Protein AF-A0A1D6MER8-F1 (afdb_monomer)

Secondary structure (DSSP, 8-state):
---------------SSHHHHHHHHHHHHHT--PPP----PPP----PPPP-PPPTTSSTT-HHHHHHHT-TT------GGGTHHHHHHHHHTTHHHHHHHHHTEE-HHHHHHHHHHHHH-S-HHHHHHHHHHHHHHS-B-TTS-BSSEES----HHHHHHHHHHTT-S--SS--------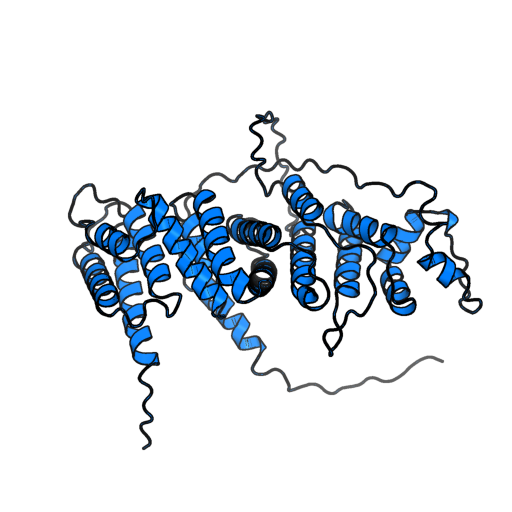------S-----HHHHHHHHHHHHHHHGGGT---S-HHHHHHHHHHHHHHTT-GGGGGGHHHHHHHHHHHHHHS-HHHHHHHHHHHHHHHHHHS-TTHHHHHHHHH----SHHHHHHHHHHHHHHHHHHTT-SS--HHHHHHHHHT--TTSTT--HHHHHHHHHHHHHHHHSSGGGTT-HHHHHHHHHHHHHHHHHS-TT--STTHHHHHHHHHHHHHHHHHHHHTT-------

pLDDT: mean 75.67, std 25.1, range [21.39, 97.56]

Mean predicted aligned error: 13.2 Å

Structure (mmCIF, N/CA/C/O backbone):
data_AF-A0A1D6MER8-F1
#
_entry.id   AF-A0A1D6MER8-F1
#
loop_
_atom_site.group_PDB
_atom_site.id
_atom_site.type_symbol
_atom_site.label_atom_id
_atom_site.label_alt_id
_atom_site.label_comp_id
_atom_site.label_asym_id
_atom_site.label_entity_id
_atom_site.label_seq_id
_atom_site.pdbx_PDB_ins_code
_atom_site.Cartn_x
_atom_site.Cartn_y
_atom_site.Cartn_z
_atom_site.occupancy
_atom_site.B_iso_or_equiv
_atom_site.auth_seq_id
_atom_site.auth_comp_id
_atom_site.auth_asym_id
_atom_site.auth_atom_id
_atom_site.pdbx_PDB_model_num
ATOM 1 N N . MET A 1 1 ? 38.374 -26.708 -30.096 1.00 36.59 1 MET A N 1
ATOM 2 C CA . MET A 1 1 ? 38.953 -27.374 -28.912 1.00 36.59 1 MET A CA 1
ATOM 3 C C . MET A 1 1 ? 37.845 -27.494 -27.885 1.00 36.59 1 MET A C 1
ATOM 5 O O . MET A 1 1 ? 37.395 -26.484 -27.368 1.00 36.59 1 MET A O 1
ATOM 9 N N . LEU A 1 2 ? 37.326 -28.712 -27.757 1.00 21.39 2 LEU A N 1
ATOM 10 C CA . LEU A 1 2 ? 36.272 -29.148 -26.842 1.00 21.39 2 LEU A CA 1
ATOM 11 C C . LEU A 1 2 ? 36.849 -29.430 -25.442 1.00 21.39 2 LEU A C 1
ATOM 13 O O . LEU A 1 2 ? 38.011 -29.812 -25.362 1.00 21.39 2 LEU A O 1
ATOM 17 N N . GLU A 1 3 ? 35.980 -29.313 -24.426 1.00 22.55 3 GLU A N 1
ATOM 18 C CA . GLU A 1 3 ? 36.013 -29.958 -23.092 1.00 22.55 3 GLU A CA 1
ATOM 19 C C . GLU A 1 3 ? 37.253 -29.696 -22.204 1.00 22.55 3 GLU A C 1
ATOM 21 O O . GLU A 1 3 ? 38.385 -30.014 -22.536 1.00 22.55 3 GLU A O 1
ATOM 26 N N . THR A 1 4 ? 37.135 -29.148 -20.994 1.00 26.11 4 THR A N 1
ATOM 27 C CA . THR A 1 4 ? 36.675 -29.846 -19.777 1.00 26.11 4 THR A CA 1
ATOM 28 C C . THR A 1 4 ? 36.888 -28.910 -18.571 1.00 26.11 4 THR A C 1
ATOM 30 O O . THR A 1 4 ? 37.884 -28.196 -18.541 1.00 26.11 4 THR A O 1
ATOM 33 N N . MET A 1 5 ? 35.990 -28.954 -17.573 1.00 25.25 5 MET A N 1
ATOM 34 C CA . MET A 1 5 ? 36.271 -29.031 -16.116 1.00 25.25 5 MET A CA 1
ATOM 35 C C . MET A 1 5 ? 35.170 -28.380 -15.255 1.00 25.25 5 MET A C 1
ATOM 37 O O . MET A 1 5 ? 35.245 -27.228 -14.846 1.00 25.25 5 MET A O 1
ATOM 41 N N . TYR A 1 6 ? 34.176 -29.194 -14.906 1.00 21.50 6 TYR A N 1
ATOM 42 C CA . TYR A 1 6 ? 33.712 -29.347 -13.517 1.00 21.50 6 TYR A CA 1
ATOM 43 C C . TYR A 1 6 ? 34.493 -30.549 -12.925 1.00 21.50 6 TYR A C 1
ATOM 45 O O . TYR A 1 6 ? 34.902 -31.392 -13.732 1.00 21.50 6 TYR A O 1
ATOM 53 N N . PRO A 1 7 ? 34.723 -30.693 -11.593 1.00 34.47 7 PRO A N 1
ATOM 54 C CA . PRO A 1 7 ? 33.623 -30.841 -10.629 1.00 34.47 7 PRO A CA 1
ATOM 55 C C . PRO A 1 7 ? 33.832 -30.342 -9.169 1.00 34.47 7 PRO A C 1
ATOM 57 O O . PRO A 1 7 ? 34.937 -30.201 -8.663 1.00 34.47 7 PRO A O 1
ATOM 60 N N . HIS A 1 8 ? 32.681 -30.203 -8.497 1.00 23.61 8 HIS A N 1
ATOM 61 C CA . HIS A 1 8 ? 32.371 -30.404 -7.067 1.00 23.61 8 HIS A CA 1
ATOM 62 C C . HIS A 1 8 ? 32.995 -29.538 -5.952 1.00 23.61 8 HIS A C 1
ATOM 64 O O . HIS A 1 8 ? 34.140 -29.697 -5.550 1.00 23.61 8 HIS A O 1
ATOM 70 N N . GLY A 1 9 ? 32.103 -28.788 -5.293 1.00 23.23 9 GLY A N 1
ATOM 71 C CA . GLY A 1 9 ? 32.226 -28.311 -3.915 1.00 23.23 9 GLY A CA 1
ATOM 72 C C . GLY A 1 9 ? 30.846 -27.916 -3.384 1.00 23.23 9 GLY A C 1
ATOM 73 O O . GLY A 1 9 ? 30.411 -26.785 -3.556 1.00 23.23 9 GLY A O 1
ATOM 74 N N . VAL A 1 10 ? 30.126 -28.883 -2.815 1.00 23.97 10 VAL A N 1
ATOM 75 C CA . VAL A 1 10 ? 28.801 -28.724 -2.200 1.00 23.97 10 VAL A CA 1
ATOM 76 C C . VAL A 1 10 ? 28.969 -28.467 -0.696 1.00 23.97 10 VAL A C 1
ATOM 78 O O . VAL A 1 10 ? 29.783 -29.124 -0.053 1.00 23.97 10 VAL A O 1
ATOM 81 N N . ASN A 1 11 ? 28.109 -27.585 -0.175 1.00 23.19 11 ASN A N 1
ATOM 82 C CA . ASN A 1 11 ? 27.706 -27.353 1.220 1.00 23.19 11 ASN A CA 1
ATOM 83 C C . ASN A 1 11 ? 28.347 -26.217 2.042 1.00 23.19 11 ASN A C 1
ATOM 85 O O . ASN A 1 11 ? 29.547 -26.165 2.288 1.00 23.19 11 ASN A O 1
ATOM 89 N N . ASN A 1 12 ? 27.407 -25.438 2.603 1.00 26.31 12 ASN A N 1
ATOM 90 C CA . ASN A 1 12 ? 27.449 -24.606 3.811 1.00 26.31 12 ASN A CA 1
ATOM 91 C C . ASN A 1 12 ? 27.713 -23.106 3.640 1.00 26.31 12 ASN A C 1
ATOM 93 O O . ASN A 1 12 ? 28.718 -22.605 4.116 1.00 26.31 12 ASN A O 1
ATOM 97 N N . PHE A 1 13 ? 26.738 -22.380 3.079 1.00 24.25 13 PHE A N 1
ATOM 98 C CA . PHE A 1 13 ? 26.409 -21.001 3.488 1.00 24.25 13 PHE A CA 1
ATOM 99 C C . PHE A 1 13 ? 24.928 -20.694 3.176 1.00 24.25 13 PHE A C 1
ATOM 101 O O . PHE A 1 13 ? 24.578 -19.804 2.410 1.00 24.25 13 PHE A O 1
ATOM 108 N N . LEU A 1 14 ? 24.030 -21.489 3.759 1.00 28.39 14 LEU A N 1
ATOM 109 C CA . LEU A 1 14 ? 22.608 -21.170 3.881 1.00 28.39 14 LEU A CA 1
ATOM 110 C C . LEU A 1 14 ? 22.320 -21.071 5.374 1.00 28.39 14 LEU A C 1
ATOM 112 O O . LEU A 1 14 ? 21.941 -22.059 5.991 1.00 28.39 14 LEU A O 1
ATOM 116 N N . ASP A 1 15 ? 22.546 -19.900 5.968 1.00 29.70 15 ASP A N 1
ATOM 117 C CA . ASP A 1 15 ? 21.980 -19.630 7.284 1.00 29.70 15 ASP A CA 1
ATOM 118 C C . ASP A 1 15 ? 21.723 -18.132 7.518 1.00 29.70 15 ASP A C 1
ATOM 120 O O . ASP A 1 15 ? 22.456 -17.259 7.052 1.00 29.70 15 ASP A O 1
ATOM 124 N N . ALA A 1 16 ? 20.642 -17.865 8.246 1.00 25.73 16 ALA A N 1
ATOM 125 C CA . ALA A 1 16 ? 20.175 -16.599 8.824 1.00 25.73 16 ALA A CA 1
ATOM 126 C C . ALA A 1 16 ? 19.357 -15.572 7.998 1.00 25.73 16 ALA A C 1
ATOM 128 O O . ALA A 1 16 ? 18.530 -14.894 8.613 1.00 25.73 16 ALA A O 1
ATOM 129 N N . ARG A 1 17 ? 19.477 -15.419 6.665 1.00 26.94 17 ARG A N 1
ATOM 130 C CA . ARG A 1 17 ? 18.680 -14.385 5.931 1.00 26.94 17 ARG A CA 1
ATOM 131 C C . ARG A 1 17 ? 17.345 -14.872 5.353 1.00 26.94 17 ARG A C 1
ATOM 133 O O . ARG A 1 17 ? 16.383 -14.107 5.327 1.00 26.94 17 ARG A O 1
ATOM 140 N N . SER A 1 18 ? 17.255 -16.140 4.964 1.00 26.81 18 SER A N 1
ATOM 141 C CA . SER A 1 18 ? 16.063 -16.735 4.332 1.00 26.81 18 SER A CA 1
ATOM 142 C C . SER A 1 18 ? 14.972 -17.130 5.339 1.00 26.81 18 SER A C 1
ATOM 144 O O . SER A 1 18 ? 13.803 -17.271 4.991 1.00 26.81 18 SER A O 1
ATOM 146 N N . THR A 1 19 ? 15.333 -17.286 6.613 1.00 26.47 19 THR A N 1
ATOM 147 C CA . THR A 1 19 ? 14.426 -17.761 7.670 1.00 26.47 19 THR A CA 1
ATOM 148 C C . THR A 1 19 ? 13.520 -16.645 8.212 1.00 26.47 19 THR A C 1
ATOM 150 O O . THR A 1 19 ? 12.418 -16.913 8.693 1.00 26.47 19 THR A O 1
ATOM 153 N N . LEU A 1 20 ? 13.935 -15.376 8.087 1.00 29.42 20 LEU A N 1
ATOM 154 C CA . LEU A 1 20 ? 13.160 -14.216 8.549 1.00 29.42 20 LEU A CA 1
ATOM 155 C C . LEU A 1 20 ? 12.010 -13.840 7.602 1.00 29.42 20 LEU A C 1
ATOM 157 O O . LEU A 1 20 ? 10.978 -13.369 8.073 1.00 29.42 20 LEU A O 1
ATOM 161 N N . THR A 1 21 ? 12.141 -14.096 6.298 1.00 34.75 21 THR A N 1
ATOM 162 C CA . THR A 1 21 ? 11.089 -13.834 5.300 1.00 34.75 21 THR A CA 1
ATOM 163 C C . THR A 1 21 ? 10.033 -14.942 5.274 1.00 34.75 21 THR A C 1
ATOM 165 O O . THR A 1 21 ? 8.835 -14.658 5.215 1.00 34.75 21 THR A O 1
ATOM 168 N N . LEU A 1 22 ? 10.441 -16.205 5.429 1.00 28.25 22 LEU A N 1
ATOM 169 C CA . LEU A 1 22 ? 9.519 -17.342 5.534 1.00 28.25 22 LEU A CA 1
ATOM 170 C C . LEU A 1 22 ? 8.693 -17.315 6.828 1.00 28.25 22 LEU A C 1
ATOM 172 O O . LEU A 1 22 ? 7.499 -17.601 6.786 1.00 28.25 22 LEU A O 1
ATOM 176 N N . SER A 1 23 ? 9.272 -16.892 7.958 1.00 27.53 23 SER A N 1
ATOM 177 C CA . SER A 1 23 ? 8.528 -16.740 9.219 1.00 27.53 23 SER A CA 1
ATOM 178 C C . SER A 1 23 ? 7.395 -15.711 9.100 1.00 27.53 23 SER A C 1
ATOM 180 O O . SER A 1 23 ? 6.284 -15.965 9.563 1.00 27.53 23 SER A O 1
ATOM 182 N N . SER A 1 24 ? 7.604 -14.597 8.386 1.00 33.03 24 SER A N 1
ATOM 183 C CA . SER A 1 24 ? 6.535 -13.624 8.115 1.00 33.03 24 SER A CA 1
ATOM 184 C C . SER A 1 24 ? 5.428 -14.159 7.200 1.00 33.03 24 SER A C 1
ATOM 186 O O . SER A 1 24 ? 4.267 -13.812 7.404 1.00 33.03 24 SER A O 1
ATOM 188 N N . VAL A 1 25 ? 5.754 -15.037 6.245 1.00 30.89 25 VAL A N 1
ATOM 189 C CA . VAL A 1 25 ? 4.778 -15.663 5.333 1.00 30.89 25 VAL A CA 1
ATOM 190 C C . VAL A 1 25 ? 3.987 -16.781 6.035 1.00 30.89 25 VAL A C 1
ATOM 192 O O . VAL A 1 25 ? 2.769 -16.865 5.889 1.00 30.89 25 VAL A O 1
ATOM 195 N N . TYR A 1 26 ? 4.619 -17.577 6.902 1.00 26.11 26 TYR A N 1
ATOM 196 C CA . TYR A 1 26 ? 3.910 -18.564 7.729 1.00 26.11 26 TYR A CA 1
ATOM 197 C C . TYR A 1 26 ? 3.071 -17.914 8.838 1.00 26.11 26 TYR A C 1
ATOM 199 O O . TYR A 1 26 ? 1.973 -18.385 9.142 1.00 26.11 26 TYR A O 1
ATOM 207 N N . HIS A 1 27 ? 3.517 -16.785 9.400 1.00 30.22 27 HIS A N 1
ATOM 208 C CA . HIS A 1 27 ? 2.704 -15.994 10.328 1.00 30.22 27 HIS A CA 1
ATOM 209 C C . HIS A 1 27 ? 1.499 -15.337 9.622 1.00 30.22 27 HIS A C 1
ATOM 211 O O . HIS A 1 27 ? 0.456 -15.129 10.255 1.00 30.22 27 HIS A O 1
ATOM 217 N N . PHE A 1 28 ? 1.617 -15.059 8.317 1.00 31.61 28 PHE A N 1
ATOM 218 C CA . PHE A 1 28 ? 0.542 -14.557 7.457 1.00 31.61 28 PHE A CA 1
ATOM 219 C C . PHE A 1 28 ? -0.542 -15.621 7.196 1.00 31.61 28 PHE A C 1
ATOM 221 O O . PHE A 1 28 ? -1.727 -15.297 7.268 1.00 31.61 28 PHE A O 1
ATOM 228 N N . GLN A 1 29 ? -0.165 -16.892 7.003 1.00 26.62 29 GLN A N 1
ATOM 229 C CA . GLN A 1 29 ? -1.111 -17.991 6.744 1.00 26.62 29 GLN A CA 1
ATOM 230 C C . GLN A 1 29 ? -1.708 -18.627 8.016 1.00 26.62 29 GLN A C 1
ATOM 232 O O . GLN A 1 29 ? -2.890 -18.959 8.047 1.00 26.62 29 GLN A O 1
ATOM 237 N N . SER A 1 30 ? -0.938 -18.758 9.103 1.00 25.14 30 SER A N 1
ATOM 238 C CA . SER A 1 30 ? -1.355 -19.542 10.283 1.00 25.14 30 SER A CA 1
ATOM 239 C C . SER A 1 30 ? -2.342 -18.819 11.223 1.00 25.14 30 SER A C 1
ATOM 241 O O . SER A 1 30 ? -3.023 -19.446 12.031 1.00 25.14 30 SER A O 1
ATOM 243 N N . THR A 1 31 ? -2.497 -17.491 11.117 1.00 28.12 31 THR A N 1
ATOM 244 C CA . THR A 1 31 ? -3.337 -16.705 12.053 1.00 28.12 31 THR A CA 1
ATOM 245 C C . THR A 1 31 ? -4.726 -16.311 11.533 1.00 28.12 31 THR A C 1
ATOM 247 O O . THR A 1 31 ? -5.451 -15.590 12.224 1.00 28.12 31 THR A O 1
ATOM 250 N N . ARG A 1 32 ? -5.145 -16.757 10.340 1.00 35.97 32 ARG A N 1
ATOM 251 C CA . ARG A 1 32 ? -6.330 -16.200 9.659 1.00 35.97 32 ARG A CA 1
ATOM 252 C C . ARG A 1 32 ? -7.305 -17.265 9.150 1.00 35.97 32 ARG A C 1
ATOM 254 O O . ARG A 1 32 ? -7.453 -17.471 7.957 1.00 35.97 32 ARG A O 1
ATOM 261 N N . CYS A 1 33 ? -8.067 -17.870 10.060 1.00 24.22 33 CYS A N 1
ATOM 262 C CA . CYS A 1 33 ? -9.344 -18.496 9.701 1.00 24.22 33 CYS A CA 1
ATOM 263 C C . CYS A 1 33 ? -10.439 -17.416 9.638 1.00 24.22 33 CYS A C 1
ATOM 265 O O . CYS A 1 33 ? -11.116 -17.141 10.631 1.00 24.22 33 CYS A O 1
ATOM 267 N N . PHE A 1 34 ? -10.604 -16.771 8.481 1.00 30.16 34 PHE A N 1
ATOM 268 C CA . PHE A 1 34 ? -11.806 -15.989 8.183 1.00 30.16 34 PHE A CA 1
ATOM 269 C C . PHE A 1 34 ? -12.827 -16.909 7.495 1.00 30.16 34 PHE A C 1
ATOM 271 O O . PHE A 1 34 ? -12.511 -17.461 6.446 1.00 30.16 34 PHE A O 1
ATOM 278 N N . PRO A 1 35 ? -14.042 -17.102 8.045 1.00 28.27 35 PRO A N 1
ATOM 279 C CA . PRO A 1 35 ? -15.093 -17.823 7.339 1.00 28.27 35 PRO A CA 1
ATOM 280 C C . PRO A 1 35 ? -15.497 -17.051 6.083 1.00 28.27 35 PRO A C 1
ATOM 282 O O . PRO A 1 35 ? -15.778 -15.851 6.157 1.00 28.27 35 PRO A O 1
ATOM 285 N N . PHE A 1 36 ? -15.518 -17.772 4.967 1.00 30.20 36 PHE A N 1
ATOM 286 C CA . PHE A 1 36 ? -15.930 -17.327 3.646 1.00 30.20 36 PHE A CA 1
ATOM 287 C C . PHE A 1 36 ? -17.391 -16.858 3.657 1.00 30.20 36 PHE A C 1
ATOM 289 O O . PHE A 1 36 ? -18.287 -17.585 4.081 1.00 30.20 36 PHE A O 1
ATOM 296 N N . LEU A 1 37 ? -17.612 -15.632 3.190 1.00 27.66 37 LEU A N 1
ATOM 297 C CA . LEU A 1 37 ? -18.905 -15.148 2.721 1.00 27.66 37 LEU A CA 1
ATOM 298 C C . LEU A 1 37 ? -18.677 -14.597 1.313 1.00 27.66 37 LEU A C 1
ATOM 300 O O . LEU A 1 37 ? -17.815 -13.732 1.111 1.00 27.66 37 LEU A O 1
ATOM 304 N N . ASP A 1 38 ? -19.408 -15.160 0.356 1.00 27.38 38 ASP A N 1
ATOM 305 C CA . ASP A 1 38 ? -19.407 -14.752 -1.042 1.00 27.38 38 ASP A CA 1
ATOM 306 C C . ASP A 1 38 ? -19.987 -13.345 -1.171 1.00 27.38 38 ASP A C 1
ATOM 308 O O . ASP A 1 38 ? -21.175 -13.103 -0.950 1.00 27.38 38 ASP A O 1
ATOM 312 N N . HIS A 1 39 ? -19.132 -12.406 -1.556 1.00 28.61 39 HIS A N 1
ATOM 313 C CA . HIS A 1 39 ? -19.546 -11.114 -2.078 1.00 28.61 39 HIS A CA 1
ATOM 314 C C . HIS A 1 39 ? -18.936 -10.954 -3.468 1.00 28.61 39 HIS A C 1
ATOM 316 O O . HIS A 1 39 ? -17.786 -11.338 -3.690 1.00 28.61 39 HIS A O 1
ATOM 322 N N . GLN A 1 40 ? -19.773 -10.477 -4.393 1.00 25.42 40 GLN A N 1
ATOM 323 C CA . GLN A 1 40 ? -19.610 -10.557 -5.845 1.00 25.42 40 GLN A CA 1
ATOM 324 C C . GLN A 1 40 ? -18.198 -10.192 -6.333 1.00 25.42 40 GLN A C 1
ATOM 326 O O . GLN A 1 40 ? -17.653 -9.170 -5.909 1.00 25.42 40 GLN A O 1
ATOM 331 N N . PRO A 1 41 ? -17.626 -10.972 -7.269 1.00 26.77 41 PRO A N 1
ATOM 332 C CA . PRO A 1 41 ? -16.421 -10.565 -7.969 1.00 26.77 41 PRO A CA 1
ATOM 333 C C . PRO A 1 41 ? -16.725 -9.315 -8.802 1.00 26.77 41 PRO A C 1
ATOM 335 O O . PRO A 1 41 ? -17.723 -9.257 -9.521 1.00 26.77 41 PRO A O 1
ATOM 338 N N . LEU A 1 42 ? -15.854 -8.312 -8.704 1.00 29.97 42 LEU A N 1
ATOM 339 C CA . LEU A 1 42 ? -15.826 -7.203 -9.651 1.00 29.97 42 LEU A CA 1
ATOM 340 C C . LEU A 1 42 ? -15.580 -7.807 -11.044 1.00 29.97 42 LEU A C 1
ATOM 342 O O . LEU A 1 42 ? -14.583 -8.496 -11.255 1.00 29.97 42 LEU A O 1
ATOM 346 N N . SER A 1 43 ? -16.522 -7.634 -11.971 1.00 23.55 43 SER A N 1
ATOM 347 C CA . SER A 1 43 ? -16.362 -8.091 -13.352 1.00 23.55 43 SER A CA 1
ATOM 348 C C . SER A 1 43 ? -15.551 -7.054 -14.124 1.00 23.55 43 SER A C 1
ATOM 350 O O . SER A 1 43 ? -15.983 -5.906 -14.243 1.00 23.55 43 SER A O 1
ATOM 352 N N . TYR A 1 44 ? -14.401 -7.455 -14.658 1.00 34.75 44 TYR A N 1
ATOM 353 C CA . TYR A 1 44 ? -13.516 -6.589 -15.433 1.00 34.75 44 TYR A CA 1
ATOM 354 C C . TYR A 1 44 ? -13.647 -6.927 -16.919 1.00 34.75 44 TYR A C 1
ATOM 356 O O . TYR A 1 44 ? -13.491 -8.085 -17.300 1.00 34.75 44 TYR A O 1
ATOM 364 N N . SER A 1 45 ? -13.918 -5.925 -17.754 1.00 25.27 45 SER A N 1
ATOM 365 C CA . SER A 1 45 ? -13.791 -6.024 -19.210 1.00 25.27 45 SER A CA 1
ATOM 366 C C . SER A 1 45 ? -12.463 -5.392 -19.627 1.00 25.27 45 SER A C 1
ATOM 368 O O . SER A 1 45 ? -12.303 -4.176 -19.536 1.00 25.27 45 SER A O 1
ATOM 370 N N . SER A 1 46 ? -11.503 -6.202 -20.061 1.00 32.03 46 SER A N 1
ATOM 371 C CA . SER A 1 46 ? -10.234 -5.734 -20.618 1.00 32.03 46 SER A CA 1
ATOM 372 C C . SER A 1 46 ? -10.429 -5.312 -22.078 1.00 32.03 46 SER A C 1
ATOM 374 O O . SER A 1 46 ? -10.537 -6.170 -22.953 1.00 32.03 46 SER A O 1
ATOM 376 N N . LEU A 1 47 ? -10.462 -4.005 -22.353 1.00 29.58 47 LEU A N 1
ATOM 377 C CA . LEU A 1 47 ? -10.200 -3.490 -23.700 1.00 29.58 47 LEU A CA 1
ATOM 378 C C . LEU A 1 47 ? -8.701 -3.182 -23.795 1.00 29.58 47 LEU A C 1
ATOM 380 O O . LEU A 1 47 ? -8.226 -2.193 -23.238 1.00 29.58 47 LEU A O 1
ATOM 384 N N . GLN A 1 48 ? -7.953 -4.047 -24.477 1.00 36.84 48 GLN A N 1
ATOM 385 C CA . GLN A 1 48 ? -6.570 -3.768 -24.853 1.00 36.84 48 GLN A CA 1
ATOM 386 C C . GLN A 1 48 ? -6.584 -2.864 -26.092 1.00 36.84 48 GLN A C 1
ATOM 388 O O . GLN A 1 48 ? -7.095 -3.254 -27.140 1.00 36.84 48 GLN A O 1
ATOM 393 N N . ASN A 1 49 ? -6.045 -1.650 -25.971 1.00 32.84 49 ASN A N 1
ATOM 394 C CA . ASN A 1 49 ? -5.699 -0.852 -27.145 1.00 32.84 49 ASN A CA 1
ATOM 395 C C . ASN A 1 49 ? -4.372 -1.382 -27.713 1.00 32.84 49 ASN A C 1
ATOM 397 O O . ASN A 1 49 ? -3.491 -1.723 -26.920 1.00 32.84 49 ASN A O 1
ATOM 401 N N . PRO A 1 50 ? -4.211 -1.453 -29.045 1.00 31.30 50 PRO A N 1
ATOM 402 C CA . PRO A 1 50 ? -2.972 -1.925 -29.650 1.00 31.30 50 PRO A CA 1
ATOM 403 C C . PRO A 1 50 ? -1.786 -1.020 -29.261 1.00 31.30 50 PRO A C 1
ATOM 405 O O . PRO A 1 50 ? -1.984 0.186 -29.066 1.00 31.30 50 PRO A O 1
ATOM 408 N N . PRO A 1 51 ? -0.568 -1.581 -29.133 1.00 41.41 51 PRO A N 1
ATOM 409 C CA . PRO A 1 51 ? 0.635 -0.804 -28.859 1.00 41.41 51 PRO A CA 1
ATOM 410 C C . PRO A 1 51 ? 0.871 0.247 -29.954 1.00 41.41 51 PRO A C 1
ATOM 412 O O . PRO A 1 51 ? 0.511 0.065 -31.116 1.00 41.41 51 PRO A O 1
ATOM 415 N N . SER A 1 52 ? 1.450 1.382 -29.570 1.00 42.69 52 SER A N 1
ATOM 416 C CA . SER A 1 52 ? 1.835 2.450 -30.495 1.00 42.69 52 SER A CA 1
ATOM 417 C C . SER A 1 52 ? 3.024 2.014 -31.354 1.00 42.69 52 SER A C 1
ATOM 419 O O . SER A 1 52 ? 4.124 1.862 -30.828 1.00 42.69 52 SER A O 1
ATOM 421 N N . ASN A 1 53 ? 2.800 1.855 -32.662 1.00 44.41 53 ASN A N 1
ATOM 422 C CA . ASN A 1 53 ? 3.841 1.511 -33.635 1.00 44.41 53 ASN A CA 1
ATOM 423 C C . ASN A 1 53 ? 4.949 2.577 -33.657 1.00 44.41 53 ASN A C 1
ATOM 425 O O . ASN A 1 53 ? 4.663 3.780 -33.708 1.00 44.41 53 ASN A O 1
ATOM 429 N N . LEU A 1 54 ? 6.209 2.139 -33.705 1.00 49.69 54 LEU A N 1
ATOM 430 C CA . LEU A 1 54 ? 7.304 2.997 -34.158 1.00 49.69 54 LEU A CA 1
ATOM 431 C C . LEU A 1 54 ? 6.989 3.407 -35.605 1.00 49.69 54 LEU A C 1
ATOM 433 O O . LEU A 1 54 ? 6.732 2.559 -36.456 1.00 49.69 54 LEU A O 1
ATOM 437 N N . SER A 1 55 ? 6.963 4.708 -35.911 1.00 42.44 55 SER A N 1
ATOM 438 C CA . SER A 1 55 ? 6.775 5.150 -37.300 1.00 42.44 55 SER A CA 1
ATOM 439 C C . SER A 1 55 ? 7.838 4.502 -38.194 1.00 42.44 55 SER A C 1
ATOM 441 O O . SER A 1 55 ? 8.993 4.438 -37.776 1.00 42.44 55 SER A O 1
ATOM 443 N N . ASN A 1 56 ? 7.471 4.096 -39.413 1.00 38.97 56 ASN A N 1
ATOM 444 C CA . ASN A 1 56 ? 8.271 3.327 -40.388 1.00 38.97 56 ASN A CA 1
ATOM 445 C C . ASN A 1 56 ? 9.688 3.861 -40.741 1.00 38.97 56 ASN A C 1
ATOM 447 O O . ASN A 1 56 ? 10.349 3.267 -41.579 1.00 38.97 56 ASN A O 1
ATOM 451 N N . GLY A 1 57 ? 10.164 4.956 -40.136 1.00 41.72 57 GLY A N 1
ATOM 452 C CA . GLY A 1 57 ? 11.542 5.465 -40.234 1.00 41.72 57 GLY A CA 1
ATOM 453 C C . GLY A 1 57 ? 12.287 5.562 -38.890 1.00 41.72 57 GLY A C 1
ATOM 454 O O . GLY A 1 57 ? 13.261 6.300 -38.792 1.00 41.72 57 GLY A O 1
ATOM 455 N N . GLY A 1 58 ? 11.814 4.903 -37.826 1.00 52.97 58 GLY A N 1
ATOM 456 C CA . GLY A 1 58 ? 12.357 5.063 -36.467 1.00 52.97 58 GLY A CA 1
ATOM 457 C C . GLY A 1 58 ? 13.638 4.273 -36.176 1.00 52.97 58 GLY A C 1
ATOM 458 O O . GLY A 1 58 ? 14.503 4.769 -35.464 1.00 52.97 58 GLY A O 1
ATOM 459 N N . VAL A 1 59 ? 13.780 3.065 -36.730 1.00 59.09 59 VAL A N 1
ATOM 460 C CA . VAL A 1 59 ? 14.902 2.156 -36.413 1.00 59.09 59 VAL A CA 1
ATOM 461 C C . VAL A 1 59 ? 16.179 2.534 -37.167 1.00 59.09 59 VAL A C 1
ATOM 463 O O . VAL A 1 59 ? 17.258 2.545 -36.585 1.00 59.09 59 VAL A O 1
ATOM 466 N N . GLU A 1 60 ? 16.056 2.940 -38.433 1.00 58.41 60 GLU A N 1
ATOM 467 C CA . GLU A 1 60 ? 17.180 3.402 -39.267 1.00 58.41 60 GLU A CA 1
ATOM 468 C C . GLU A 1 60 ? 17.815 4.705 -38.745 1.00 58.41 60 GLU A C 1
ATOM 470 O O . GLU A 1 60 ? 18.996 4.963 -38.973 1.00 58.41 60 GLU A O 1
ATOM 475 N N . ASN A 1 61 ? 17.047 5.504 -37.996 1.00 63.06 61 ASN A N 1
ATOM 476 C CA . ASN A 1 61 ? 17.492 6.752 -37.368 1.00 63.06 61 ASN A CA 1
ATOM 477 C C . ASN A 1 61 ? 17.926 6.582 -35.901 1.00 63.06 61 ASN A C 1
ATOM 479 O O . ASN A 1 61 ? 18.213 7.575 -35.236 1.00 63.06 61 ASN A O 1
ATOM 483 N N . CYS A 1 62 ? 17.967 5.349 -35.388 1.00 68.88 62 CYS A N 1
ATOM 484 C CA . CYS A 1 62 ? 18.393 5.067 -34.023 1.00 68.88 62 CYS A CA 1
ATOM 485 C C . CYS A 1 62 ? 19.920 5.206 -33.913 1.00 68.88 62 CYS A C 1
ATOM 487 O O . CYS A 1 62 ? 20.664 4.377 -34.440 1.00 68.88 62 CYS A O 1
ATOM 489 N N . HIS A 1 63 ? 20.401 6.241 -33.225 1.00 72.06 63 HIS A N 1
ATOM 490 C CA . HIS A 1 63 ? 21.825 6.482 -32.976 1.00 72.06 63 HIS A CA 1
ATOM 491 C C . HIS A 1 63 ? 22.508 5.334 -32.226 1.00 72.06 63 HIS A C 1
ATOM 493 O O . HIS A 1 63 ? 23.685 5.082 -32.478 1.00 72.06 63 HIS A O 1
ATOM 499 N N . LEU A 1 64 ? 21.806 4.614 -31.348 1.00 73.88 64 LEU A N 1
ATOM 500 C CA . LEU A 1 64 ? 22.303 3.404 -30.688 1.00 73.88 64 LEU A CA 1
ATOM 501 C C . LEU A 1 64 ? 22.708 2.353 -31.733 1.00 73.88 64 LEU A C 1
ATOM 503 O O . LEU A 1 64 ? 23.828 1.844 -31.707 1.00 73.88 64 LEU A O 1
ATOM 507 N N . LEU A 1 65 ? 21.813 2.065 -32.683 1.00 71.81 65 LEU A N 1
ATOM 508 C CA . LEU A 1 65 ? 22.057 1.083 -33.740 1.00 71.81 65 LEU A CA 1
ATOM 509 C C . LEU A 1 65 ? 23.073 1.589 -34.768 1.00 71.81 65 LEU A C 1
ATOM 511 O O . LEU A 1 65 ? 23.935 0.825 -35.192 1.00 71.81 65 LEU A O 1
ATOM 515 N N . GLN A 1 66 ? 23.037 2.878 -35.115 1.00 72.50 66 GLN A N 1
ATOM 516 C CA . GLN A 1 66 ? 24.032 3.493 -36.000 1.00 72.50 66 GLN A CA 1
ATOM 517 C C . GLN A 1 66 ? 25.440 3.427 -35.395 1.00 72.50 66 GLN A C 1
ATOM 519 O O . GLN A 1 66 ? 26.384 3.022 -36.071 1.00 72.50 66 GLN A O 1
ATOM 524 N N . SER A 1 67 ? 25.580 3.755 -34.107 1.00 67.12 67 SER A N 1
ATOM 525 C CA . SER A 1 67 ? 26.859 3.687 -33.389 1.00 67.12 67 SER A CA 1
ATOM 526 C C . SER A 1 67 ? 27.397 2.261 -33.334 1.00 67.12 67 SER A C 1
ATOM 528 O O . SER A 1 67 ? 28.601 2.062 -33.436 1.00 67.12 67 SER A O 1
ATOM 530 N N . PHE A 1 68 ? 26.510 1.271 -33.211 1.00 66.38 68 PHE A N 1
ATOM 531 C CA . PHE A 1 68 ? 26.883 -0.139 -33.242 1.00 66.38 68 PHE A CA 1
ATOM 532 C C . PHE A 1 68 ? 27.313 -0.607 -34.634 1.00 66.38 68 PHE A C 1
ATOM 534 O O . PHE A 1 68 ? 28.337 -1.266 -34.765 1.00 66.38 68 PHE A O 1
ATOM 541 N N . SER A 1 69 ? 26.572 -0.221 -35.678 1.00 63.31 69 SER A N 1
ATOM 542 C CA . SER A 1 69 ? 26.890 -0.568 -37.071 1.00 63.31 69 SER A CA 1
ATOM 543 C C . SER A 1 69 ? 28.225 0.011 -37.555 1.00 63.31 69 SER A C 1
ATOM 545 O O . SER A 1 69 ? 28.842 -0.535 -38.463 1.00 63.31 69 SER A O 1
ATOM 547 N N . ALA A 1 70 ? 28.696 1.095 -36.927 1.00 62.03 70 ALA A N 1
ATOM 548 C CA . ALA A 1 70 ? 29.994 1.704 -37.205 1.00 62.03 70 ALA A CA 1
ATOM 549 C C . ALA A 1 70 ? 31.181 0.946 -36.573 1.00 62.03 70 ALA A C 1
ATOM 551 O O . ALA A 1 70 ? 32.333 1.296 -36.829 1.00 62.03 70 ALA A O 1
ATOM 552 N N . ILE A 1 71 ? 30.931 -0.072 -35.740 1.00 63.78 71 ILE A N 1
ATOM 553 C CA . ILE A 1 71 ? 31.979 -0.911 -35.153 1.00 63.78 71 ILE A CA 1
ATOM 554 C C . ILE A 1 71 ? 32.362 -1.987 -36.182 1.00 63.78 71 ILE A C 1
ATOM 556 O O . ILE A 1 71 ? 31.749 -3.049 -36.243 1.00 63.78 71 ILE A O 1
ATOM 560 N N . GLU A 1 72 ? 33.393 -1.705 -36.987 1.00 50.81 72 GLU A N 1
ATOM 561 C CA . GLU A 1 72 ? 33.848 -2.532 -38.126 1.00 50.81 72 GLU A CA 1
ATOM 562 C C . GLU A 1 72 ? 34.241 -3.989 -37.773 1.00 50.81 72 GLU A C 1
ATOM 564 O O . GLU A 1 72 ? 34.325 -4.829 -38.666 1.00 50.81 72 GLU A O 1
ATOM 569 N N . ASP A 1 73 ? 34.444 -4.320 -36.491 1.00 52.59 73 ASP A N 1
ATOM 570 C CA . ASP A 1 73 ? 34.957 -5.624 -36.024 1.00 52.59 73 ASP A CA 1
ATOM 571 C C . ASP A 1 73 ? 33.877 -6.656 -35.631 1.00 52.59 73 ASP A C 1
ATOM 573 O O . ASP A 1 73 ? 34.191 -7.776 -35.214 1.00 52.59 73 ASP A O 1
ATOM 577 N N . ILE A 1 74 ? 32.591 -6.318 -35.743 1.00 49.66 74 ILE A N 1
ATOM 578 C CA . ILE A 1 74 ? 31.492 -7.205 -35.344 1.00 49.66 74 ILE A CA 1
ATOM 579 C C . ILE A 1 74 ? 30.861 -7.765 -36.621 1.00 49.66 74 ILE A C 1
ATOM 581 O O . ILE A 1 74 ? 30.009 -7.131 -37.225 1.00 49.66 74 ILE A O 1
ATOM 585 N N . GLY A 1 75 ? 31.320 -8.940 -37.064 1.00 45.47 75 GLY A N 1
ATOM 586 C CA . GLY A 1 75 ? 30.968 -9.581 -38.345 1.00 45.47 75 GLY A CA 1
ATOM 587 C C . GLY A 1 75 ? 29.512 -10.049 -38.513 1.00 45.47 75 GLY A C 1
ATOM 588 O O . GLY A 1 75 ? 29.288 -11.178 -38.946 1.00 45.47 75 GLY A O 1
ATOM 589 N N . PHE A 1 76 ? 28.533 -9.211 -38.173 1.00 52.81 76 PHE A N 1
ATOM 590 C CA . PHE A 1 76 ? 27.105 -9.440 -38.365 1.00 52.81 76 PHE A CA 1
ATOM 591 C C . PHE A 1 76 ? 26.533 -8.407 -39.336 1.00 52.81 76 PHE A C 1
ATOM 593 O O . PHE A 1 76 ? 26.669 -7.204 -39.126 1.00 52.81 76 PHE A O 1
ATOM 600 N N . ASP A 1 77 ? 25.860 -8.885 -40.380 1.00 56.53 77 ASP A N 1
ATOM 601 C CA . ASP A 1 77 ? 25.060 -8.037 -41.262 1.00 56.53 77 ASP A CA 1
ATOM 602 C C . ASP A 1 77 ? 23.749 -7.711 -40.525 1.00 56.53 77 ASP A C 1
ATOM 604 O O . ASP A 1 77 ? 22.937 -8.601 -40.256 1.00 56.53 77 ASP A O 1
ATOM 608 N N . LEU A 1 78 ? 23.584 -6.465 -40.075 1.00 61.81 78 LEU A N 1
ATOM 609 C CA . LEU A 1 78 ? 22.409 -6.054 -39.304 1.00 61.81 78 LEU A CA 1
ATOM 610 C C . LEU A 1 78 ? 21.246 -5.810 -40.273 1.00 61.81 78 LEU A C 1
ATOM 612 O O . LEU A 1 78 ? 21.266 -4.860 -41.056 1.00 61.81 78 LEU A O 1
ATOM 616 N N . GLU A 1 79 ? 20.191 -6.623 -40.195 1.00 62.91 79 GLU A N 1
ATOM 617 C CA . GLU A 1 79 ? 18.975 -6.479 -41.009 1.00 62.91 79 GLU A CA 1
ATOM 618 C C . GLU A 1 79 ? 18.088 -5.296 -40.547 1.00 62.91 79 GLU A C 1
ATOM 620 O O . GLU A 1 79 ? 16.873 -5.417 -40.407 1.00 62.91 79 GLU A O 1
ATOM 625 N N . MET A 1 80 ? 18.679 -4.114 -40.329 1.00 60.56 80 MET A N 1
ATOM 626 C CA . MET A 1 80 ? 17.999 -2.904 -39.830 1.00 60.56 80 MET A CA 1
ATOM 627 C C . MET A 1 80 ? 16.827 -2.449 -40.717 1.00 60.56 80 MET A C 1
ATOM 629 O O . MET A 1 80 ? 15.904 -1.791 -40.237 1.00 60.56 80 MET A O 1
ATOM 633 N N . HIS A 1 81 ? 16.833 -2.848 -41.990 1.00 61.09 81 HIS A N 1
ATOM 634 C CA . HIS A 1 81 ? 15.757 -2.616 -42.955 1.00 61.09 81 HIS A CA 1
ATOM 635 C C . HIS A 1 81 ? 14.434 -3.318 -42.585 1.00 61.09 81 HIS A C 1
ATOM 637 O O . HIS A 1 81 ? 13.386 -2.972 -43.124 1.00 61.09 81 HIS A O 1
ATOM 643 N N . GLN A 1 82 ? 14.453 -4.296 -41.667 1.00 61.44 82 GLN A N 1
ATOM 644 C CA . GLN A 1 82 ? 13.244 -4.941 -41.137 1.00 61.44 82 GLN A CA 1
ATOM 645 C C . GLN A 1 82 ? 12.524 -4.098 -40.071 1.00 61.44 82 GLN A C 1
ATOM 647 O O . GLN A 1 82 ? 11.448 -4.478 -39.601 1.00 61.44 82 GLN A O 1
ATOM 652 N N . GLY A 1 83 ? 13.082 -2.943 -39.694 1.00 71.62 83 GLY A N 1
ATOM 653 C CA . GLY A 1 83 ? 12.435 -1.989 -38.801 1.00 71.62 83 GLY A CA 1
ATOM 654 C C . GLY A 1 83 ? 12.135 -2.582 -37.422 1.00 71.62 83 GLY A C 1
ATOM 655 O O . GLY A 1 83 ? 13.031 -3.051 -36.723 1.00 71.62 83 GLY A O 1
ATOM 656 N N . GLU A 1 84 ? 10.868 -2.534 -37.008 1.00 74.50 84 GLU A N 1
ATOM 657 C CA . GLU A 1 84 ? 10.425 -2.964 -35.674 1.00 74.50 84 GLU A CA 1
ATOM 658 C C . GLU A 1 84 ? 10.663 -4.459 -35.406 1.00 74.50 84 GLU A C 1
ATOM 660 O O . GLU A 1 84 ? 11.021 -4.817 -34.286 1.00 74.50 84 GLU A O 1
ATOM 665 N N . GLY A 1 85 ? 10.567 -5.322 -36.426 1.00 80.31 85 GLY A N 1
ATOM 666 C CA . GLY A 1 85 ? 10.806 -6.763 -36.268 1.00 80.31 85 GLY A CA 1
ATOM 667 C C . GLY A 1 85 ? 12.248 -7.095 -35.869 1.00 80.31 85 GLY A C 1
ATOM 668 O O . GLY A 1 85 ? 12.484 -8.011 -35.083 1.00 80.31 85 GLY A O 1
ATOM 669 N N . PHE A 1 86 ? 13.211 -6.295 -36.334 1.00 81.00 86 PHE A N 1
ATOM 670 C CA . PHE A 1 86 ? 14.612 -6.420 -35.935 1.00 81.00 86 PHE A CA 1
ATOM 671 C C . PHE A 1 86 ? 14.816 -6.040 -34.458 1.00 81.00 86 PHE A C 1
ATOM 673 O O . PHE A 1 86 ? 15.462 -6.776 -33.711 1.00 81.00 86 PHE A O 1
ATOM 680 N N . LEU A 1 87 ? 14.218 -4.928 -34.008 1.00 84.00 87 LEU A N 1
ATOM 681 C CA . LEU A 1 87 ? 14.257 -4.517 -32.597 1.00 84.00 87 LEU A CA 1
ATOM 682 C C . LEU A 1 87 ? 13.550 -5.519 -31.678 1.00 84.00 87 LEU A C 1
ATOM 684 O O . LEU A 1 87 ? 14.031 -5.769 -30.572 1.00 84.00 87 LEU A O 1
ATOM 688 N N . GLU A 1 88 ? 12.438 -6.103 -32.129 1.00 88.62 88 GLU A N 1
ATOM 689 C CA . GLU A 1 88 ? 11.750 -7.183 -31.422 1.00 88.62 88 GLU A CA 1
ATOM 690 C C . GLU A 1 88 ? 12.675 -8.388 -31.224 1.00 88.62 88 GLU A C 1
ATOM 692 O O . GLU A 1 88 ? 12.831 -8.843 -30.090 1.00 88.62 88 GLU A O 1
ATOM 697 N N . GLY A 1 89 ? 13.360 -8.841 -32.279 1.00 87.81 89 GLY A N 1
ATOM 698 C CA . GLY A 1 89 ? 14.361 -9.909 -32.186 1.00 87.81 89 GLY A CA 1
ATOM 699 C C . GLY A 1 89 ? 15.488 -9.577 -31.204 1.00 87.81 89 GLY A C 1
ATOM 700 O O . GLY A 1 89 ? 15.769 -10.352 -30.291 1.00 87.81 89 GLY A O 1
ATOM 701 N N . MET A 1 90 ? 16.072 -8.377 -31.306 1.00 88.88 90 MET A N 1
ATOM 702 C CA . MET A 1 90 ? 17.124 -7.929 -30.384 1.00 88.88 90 MET A CA 1
ATOM 703 C C . MET A 1 90 ? 16.669 -7.885 -28.923 1.00 88.88 90 MET A C 1
ATOM 705 O O . MET A 1 90 ? 17.468 -8.156 -28.022 1.00 88.88 90 MET A O 1
ATOM 709 N N . LEU A 1 91 ? 15.418 -7.494 -28.673 1.00 91.81 91 LEU A N 1
ATOM 710 C CA . LEU A 1 91 ? 14.856 -7.467 -27.330 1.00 91.81 91 LEU A CA 1
ATOM 711 C C . LEU A 1 91 ? 14.632 -8.888 -26.806 1.00 91.81 91 LEU A C 1
ATOM 713 O O . LEU A 1 91 ? 15.051 -9.188 -25.689 1.00 91.81 91 LEU A O 1
ATOM 717 N N . LEU A 1 92 ? 14.016 -9.759 -27.611 1.00 91.12 92 LEU A N 1
ATOM 718 C CA . LEU A 1 92 ? 13.728 -11.149 -27.252 1.00 91.12 92 LEU A CA 1
ATOM 719 C C . LEU A 1 92 ? 14.998 -11.936 -26.917 1.00 91.12 92 LEU A C 1
ATOM 721 O O . LEU A 1 92 ? 15.023 -12.652 -25.917 1.00 91.12 92 LEU A O 1
ATOM 725 N N . ASP A 1 93 ? 16.060 -11.740 -27.695 1.00 90.12 93 ASP A N 1
ATOM 726 C CA . ASP A 1 93 ? 17.343 -12.419 -27.502 1.00 90.12 93 ASP A CA 1
ATOM 727 C C . ASP A 1 93 ? 18.240 -11.734 -26.448 1.00 90.12 93 ASP A C 1
ATOM 729 O O . ASP A 1 93 ? 19.353 -12.187 -26.176 1.00 90.12 93 ASP A O 1
ATOM 733 N N . GLY A 1 94 ? 17.790 -10.621 -25.851 1.00 88.50 94 GLY A N 1
ATOM 734 C CA . GLY A 1 94 ? 18.517 -9.864 -24.823 1.00 88.50 94 GLY A CA 1
ATOM 735 C C . GLY A 1 94 ? 19.681 -9.008 -25.343 1.00 88.50 94 GLY A C 1
ATOM 736 O O . GLY A 1 94 ? 20.319 -8.283 -24.572 1.00 88.50 94 GLY A O 1
ATOM 737 N N . TRP A 1 95 ? 19.948 -9.034 -26.650 1.00 89.56 95 TRP A N 1
ATOM 738 C CA . TRP A 1 95 ? 20.995 -8.239 -27.294 1.00 89.56 95 TRP A CA 1
ATOM 739 C C . TRP A 1 95 ? 20.787 -6.737 -27.140 1.00 89.56 95 TRP A C 1
ATOM 741 O O . TRP A 1 95 ? 21.768 -6.010 -26.986 1.00 89.56 95 TRP A O 1
ATOM 751 N N . LEU A 1 96 ? 19.537 -6.268 -27.109 1.00 90.31 96 LEU A N 1
ATOM 752 C CA . LEU A 1 96 ? 19.243 -4.847 -26.933 1.00 90.31 96 LEU A CA 1
ATOM 753 C C . LEU A 1 96 ? 19.779 -4.311 -25.595 1.00 90.31 96 LEU A C 1
ATOM 755 O O . LEU A 1 96 ? 20.381 -3.241 -25.561 1.00 90.31 96 LEU A O 1
ATOM 759 N N . LEU A 1 97 ? 19.631 -5.070 -24.502 1.00 91.31 97 LEU A N 1
ATOM 760 C CA . LEU A 1 97 ? 20.170 -4.686 -23.193 1.00 91.31 97 LEU A CA 1
ATOM 761 C C . LEU A 1 97 ? 21.705 -4.673 -23.195 1.00 91.31 97 LEU A C 1
ATOM 763 O O . LEU A 1 97 ? 22.318 -3.757 -22.648 1.00 91.31 97 LEU A O 1
ATOM 767 N N . ASN A 1 98 ? 22.331 -5.681 -23.807 1.00 88.62 98 ASN A N 1
ATOM 768 C CA . ASN A 1 98 ? 23.790 -5.753 -23.902 1.00 88.62 98 ASN A CA 1
ATOM 769 C C . ASN A 1 98 ? 24.353 -4.578 -24.702 1.00 88.62 98 ASN A C 1
ATOM 771 O O . ASN A 1 98 ? 25.324 -3.957 -24.273 1.00 88.62 98 ASN A O 1
ATOM 775 N N . LEU A 1 99 ? 23.708 -4.236 -25.817 1.00 86.06 99 LEU A N 1
ATOM 776 C CA . LEU A 1 99 ? 24.101 -3.101 -26.635 1.00 86.06 99 LEU A CA 1
ATOM 777 C C . LEU A 1 99 ? 24.021 -1.792 -25.847 1.00 86.06 99 LEU A C 1
ATOM 779 O O . LEU A 1 99 ? 24.983 -1.032 -25.793 1.00 86.06 99 LEU A O 1
ATOM 783 N N . VAL A 1 100 ? 22.897 -1.570 -25.172 1.00 89.56 100 VAL A N 1
ATOM 784 C CA . VAL A 1 100 ? 22.687 -0.407 -24.308 1.00 89.56 100 VAL A CA 1
ATOM 785 C C . VAL A 1 100 ? 23.761 -0.293 -23.224 1.00 89.56 100 VAL A C 1
ATOM 787 O O . VAL A 1 100 ? 24.242 0.804 -22.954 1.00 89.56 100 VAL A O 1
ATOM 790 N N . ARG A 1 101 ? 24.180 -1.411 -22.624 1.00 86.94 101 ARG A N 1
ATOM 791 C CA . ARG A 1 101 ? 25.259 -1.423 -21.623 1.00 86.94 101 ARG A CA 1
ATOM 792 C C . ARG A 1 101 ? 26.623 -1.072 -22.213 1.00 86.94 101 ARG A C 1
ATOM 794 O O . ARG A 1 101 ? 27.404 -0.412 -21.540 1.00 86.94 101 ARG A O 1
ATOM 801 N N . ILE A 1 102 ? 26.907 -1.495 -23.445 1.00 84.56 102 ILE A N 1
ATOM 802 C CA . ILE A 1 102 ? 28.156 -1.161 -24.147 1.00 84.56 102 ILE A CA 1
ATOM 803 C C . ILE A 1 102 ? 28.177 0.324 -24.524 1.00 84.56 102 ILE A C 1
ATOM 805 O O . ILE A 1 102 ? 29.176 1.003 -24.304 1.00 84.56 102 ILE A O 1
ATOM 809 N N . CYS A 1 103 ? 27.073 0.835 -25.070 1.00 83.56 103 CYS A N 1
ATOM 810 C CA . CYS A 1 103 ? 26.958 2.232 -25.486 1.00 83.56 103 CYS A CA 1
ATOM 811 C C . CYS A 1 103 ? 26.793 3.195 -24.299 1.00 83.56 103 CYS A C 1
ATOM 813 O O . CYS A 1 103 ? 27.121 4.373 -24.415 1.00 83.56 103 CYS A O 1
ATOM 815 N N . GLY A 1 104 ? 26.277 2.714 -23.166 1.00 85.06 104 GLY A N 1
ATOM 816 C CA . GLY A 1 104 ? 26.054 3.500 -21.954 1.00 85.06 104 GLY A CA 1
ATOM 817 C C . GLY A 1 104 ? 24.852 4.448 -22.020 1.00 85.06 104 GLY A C 1
ATOM 818 O O . GLY A 1 104 ? 24.698 5.277 -21.123 1.00 85.06 104 GLY A O 1
ATOM 819 N N . PHE A 1 105 ? 23.992 4.352 -23.040 1.00 86.50 105 PHE A N 1
ATOM 820 C CA . PHE A 1 105 ? 22.779 5.170 -23.147 1.00 86.50 105 PHE A CA 1
ATOM 821 C C . PHE A 1 105 ? 21.605 4.437 -23.815 1.00 86.50 105 PHE A C 1
ATOM 823 O O . PHE A 1 105 ? 21.804 3.482 -24.564 1.00 86.50 105 PHE A O 1
ATOM 830 N N . VAL A 1 106 ? 20.379 4.912 -23.561 1.00 88.44 106 VAL A N 1
ATOM 831 C CA . VAL A 1 106 ? 19.147 4.518 -24.273 1.00 88.44 106 VAL A CA 1
ATOM 832 C C . VAL A 1 106 ? 18.439 5.756 -24.799 1.00 88.44 106 VAL A C 1
ATOM 834 O O . VAL A 1 106 ? 18.188 6.701 -24.051 1.00 88.44 106 VAL A O 1
ATOM 837 N N . GLU A 1 107 ? 18.063 5.716 -26.073 1.00 86.31 107 GLU A N 1
ATOM 838 C CA . GLU A 1 107 ? 17.222 6.736 -26.698 1.00 86.31 107 GLU A CA 1
ATOM 839 C C . GLU A 1 107 ? 15.773 6.689 -26.233 1.00 86.31 107 GLU A C 1
ATOM 841 O O . GLU A 1 107 ? 15.214 5.625 -25.957 1.00 86.31 107 GLU A O 1
ATOM 846 N N . ASP A 1 108 ? 15.125 7.850 -26.272 1.00 85.75 108 ASP A N 1
ATOM 847 C CA . ASP A 1 108 ? 13.723 8.018 -25.905 1.00 85.75 108 ASP A CA 1
ATOM 848 C C . ASP A 1 108 ? 12.787 7.109 -26.700 1.00 85.75 108 ASP A C 1
ATOM 850 O O . ASP A 1 108 ? 11.852 6.538 -26.142 1.00 85.75 108 ASP A O 1
ATOM 854 N N . SER A 1 109 ? 13.045 6.953 -28.000 1.00 84.00 109 SER A N 1
ATOM 855 C CA . SER A 1 109 ? 12.265 6.107 -28.908 1.00 84.00 109 SER A CA 1
ATOM 856 C C . SER A 1 109 ? 12.312 4.636 -28.483 1.00 84.00 109 SER A C 1
ATOM 858 O O . SER A 1 109 ? 11.264 4.002 -28.355 1.00 84.00 109 SER A O 1
ATOM 860 N N . VAL A 1 110 ? 13.508 4.115 -28.196 1.00 87.50 110 VAL A N 1
ATOM 861 C CA . VAL A 1 110 ? 13.741 2.726 -27.774 1.00 87.50 110 VAL A CA 1
ATOM 862 C C . VAL A 1 110 ? 13.187 2.486 -26.372 1.00 87.50 110 VAL A C 1
ATOM 864 O O . VAL A 1 110 ? 12.472 1.509 -26.139 1.00 87.50 110 VAL A O 1
ATOM 867 N N . ALA A 1 111 ? 13.449 3.390 -25.429 1.00 89.88 111 ALA A N 1
ATOM 868 C CA . ALA A 1 111 ? 12.914 3.293 -24.076 1.00 89.88 111 ALA A CA 1
ATOM 869 C C . ALA A 1 111 ? 11.373 3.345 -24.082 1.00 89.88 111 ALA A C 1
ATOM 871 O O . ALA A 1 111 ? 10.711 2.480 -23.514 1.00 89.88 111 ALA A O 1
ATOM 872 N N . SER A 1 112 ? 10.764 4.301 -24.783 1.00 89.12 112 SER A N 1
ATOM 873 C CA . SER A 1 112 ? 9.303 4.413 -24.862 1.00 89.12 112 SER A CA 1
ATOM 874 C C . SER A 1 112 ? 8.652 3.203 -25.548 1.00 89.12 112 SER A C 1
ATOM 876 O O . SER A 1 112 ? 7.625 2.692 -25.082 1.00 89.12 112 SER A O 1
ATOM 878 N N . TRP A 1 113 ? 9.274 2.678 -26.609 1.00 89.75 113 TRP A N 1
ATOM 879 C CA . TRP A 1 113 ? 8.809 1.471 -27.292 1.00 89.75 113 TRP A CA 1
ATOM 880 C C . TRP A 1 113 ? 8.903 0.224 -26.402 1.00 89.75 113 TRP A C 1
ATOM 882 O O . TRP A 1 113 ? 7.923 -0.513 -26.267 1.00 89.75 113 TRP A O 1
ATOM 892 N N . THR A 1 114 ? 10.030 0.008 -25.717 1.00 92.25 114 THR A N 1
ATOM 893 C CA . THR A 1 114 ? 10.174 -1.119 -24.776 1.00 92.25 114 THR A CA 1
ATOM 894 C C . THR A 1 114 ? 9.204 -0.996 -23.600 1.00 92.25 114 THR A C 1
ATOM 896 O O . THR A 1 114 ? 8.616 -1.995 -23.196 1.00 92.25 114 THR A O 1
ATOM 899 N N . LEU A 1 115 ? 8.952 0.215 -23.084 1.00 91.25 115 LEU A N 1
ATOM 900 C CA . LEU A 1 115 ? 7.954 0.438 -22.029 1.00 91.25 115 LEU A CA 1
ATOM 901 C C . LEU A 1 115 ? 6.538 0.103 -22.508 1.00 91.25 115 LEU A C 1
ATOM 903 O O . LEU A 1 115 ? 5.753 -0.491 -21.773 1.00 91.25 115 LEU A O 1
ATOM 907 N N . THR A 1 116 ? 6.204 0.475 -23.743 1.00 90.31 116 THR A N 1
ATOM 908 C CA . THR A 1 116 ? 4.905 0.152 -24.342 1.00 90.31 116 THR A CA 1
ATOM 909 C C . THR A 1 116 ? 4.730 -1.359 -24.459 1.00 90.31 116 THR A C 1
ATOM 911 O O . THR A 1 116 ? 3.685 -1.878 -24.071 1.00 90.31 116 THR A O 1
ATOM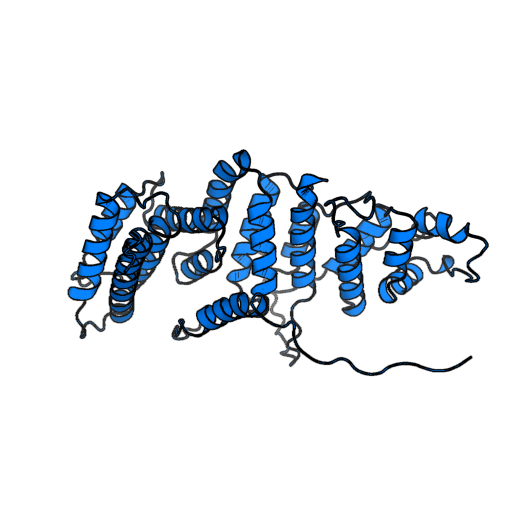 914 N N . ASN A 1 117 ? 5.761 -2.074 -24.914 1.00 90.75 117 ASN A N 1
ATOM 915 C CA . ASN A 1 117 ? 5.743 -3.534 -24.989 1.00 90.75 117 ASN A CA 1
ATOM 916 C C . ASN A 1 117 ? 5.634 -4.189 -23.607 1.00 90.75 117 ASN A C 1
ATOM 918 O O . ASN A 1 117 ? 4.832 -5.101 -23.421 1.00 90.75 117 ASN A O 1
ATOM 922 N N . LEU A 1 118 ? 6.354 -3.670 -22.614 1.00 92.06 118 LEU A N 1
ATOM 923 C CA . LEU A 1 118 ? 6.258 -4.113 -21.225 1.00 92.06 118 LEU A CA 1
ATOM 924 C C . LEU A 1 118 ? 4.825 -3.994 -20.686 1.00 92.06 118 LEU A C 1
ATOM 926 O O . LEU A 1 118 ? 4.328 -4.909 -20.034 1.00 92.06 118 LEU A O 1
ATOM 930 N N . LEU A 1 119 ? 4.144 -2.879 -20.950 1.00 89.19 119 LEU A N 1
ATOM 931 C CA . LEU A 1 119 ? 2.815 -2.614 -20.390 1.00 89.19 119 LEU A CA 1
ATOM 932 C C . LEU A 1 119 ? 1.679 -3.260 -21.200 1.00 89.19 119 LEU A C 1
ATOM 934 O O . LEU A 1 119 ? 0.678 -3.699 -20.636 1.00 89.19 119 LEU A O 1
ATOM 938 N N . HIS A 1 120 ? 1.805 -3.321 -22.523 1.00 86.62 120 HIS A N 1
ATOM 939 C CA . HIS A 1 120 ? 0.661 -3.569 -23.404 1.00 86.62 120 HIS A CA 1
ATOM 940 C C . HIS A 1 120 ? 0.857 -4.697 -24.415 1.00 86.62 120 HIS A C 1
ATOM 942 O O . HIS A 1 120 ? -0.098 -5.004 -25.128 1.00 86.62 120 HIS A O 1
ATOM 948 N N . SER A 1 121 ? 2.039 -5.318 -24.501 1.00 85.00 121 SER A N 1
ATOM 949 C CA . SER A 1 121 ? 2.246 -6.372 -25.494 1.00 85.00 121 SER A CA 1
ATOM 950 C C . SER A 1 121 ? 1.346 -7.583 -25.216 1.00 85.00 121 SER A C 1
ATOM 952 O O . SER A 1 121 ? 1.314 -8.075 -24.084 1.00 85.00 121 SER A O 1
ATOM 954 N N . PRO A 1 122 ? 0.634 -8.099 -26.234 1.00 81.06 122 PRO A N 1
ATOM 955 C CA . PRO A 1 122 ? -0.078 -9.367 -26.132 1.00 81.06 122 PRO A CA 1
ATOM 956 C C . PRO A 1 122 ? 0.871 -10.577 -26.216 1.00 81.06 122 PRO A C 1
ATOM 958 O O . PRO A 1 122 ? 0.451 -11.698 -25.939 1.00 81.06 122 PRO A O 1
ATOM 961 N N . ASN A 1 123 ? 2.135 -10.374 -26.612 1.00 87.31 123 ASN A N 1
ATOM 962 C CA . ASN A 1 123 ? 3.157 -11.415 -26.663 1.00 87.31 123 ASN A CA 1
ATOM 963 C C . ASN A 1 123 ? 3.881 -11.489 -25.310 1.00 87.31 123 ASN A C 1
ATOM 965 O O . ASN A 1 123 ? 4.704 -10.635 -24.985 1.00 87.31 123 ASN A O 1
ATOM 969 N N . GLU A 1 124 ? 3.593 -12.536 -24.534 1.00 85.81 124 GLU A N 1
ATOM 970 C CA . GLU A 1 124 ? 4.161 -12.748 -23.197 1.00 85.81 124 GLU A CA 1
ATOM 971 C C . GLU A 1 124 ? 5.694 -12.773 -23.201 1.00 85.81 124 GLU A C 1
ATOM 973 O O . GLU A 1 124 ? 6.318 -12.153 -22.343 1.00 85.81 124 GLU A O 1
ATOM 978 N N . LYS A 1 125 ? 6.318 -13.414 -24.199 1.00 89.69 125 LYS A N 1
ATOM 979 C CA . LYS A 1 125 ? 7.786 -13.448 -24.306 1.00 89.69 125 LYS A CA 1
ATOM 980 C C . LYS A 1 125 ? 8.349 -12.046 -24.483 1.00 89.69 125 LYS A C 1
ATOM 982 O O . LYS A 1 125 ? 9.309 -11.683 -23.816 1.00 89.69 125 LYS A O 1
ATOM 987 N N . LEU A 1 126 ? 7.709 -11.250 -25.337 1.00 88.94 126 LEU A N 1
ATOM 988 C CA . LEU A 1 126 ? 8.124 -9.877 -25.584 1.00 88.94 126 LEU A CA 1
ATOM 989 C C . LEU A 1 126 ? 7.939 -8.999 -24.343 1.00 88.94 126 LEU A C 1
ATOM 991 O O . LEU A 1 126 ? 8.802 -8.183 -24.034 1.00 88.94 126 LEU A O 1
ATOM 995 N N . GLN A 1 127 ? 6.847 -9.194 -23.601 1.00 89.38 127 GLN A N 1
ATOM 996 C CA . GLN A 1 127 ? 6.606 -8.506 -22.335 1.00 89.38 127 GLN A CA 1
ATOM 997 C C . GLN A 1 127 ? 7.654 -8.864 -21.272 1.00 89.38 127 GLN A C 1
ATOM 999 O O . GLN A 1 127 ? 8.145 -7.968 -20.586 1.00 89.38 127 GLN A O 1
ATOM 1004 N N . VAL A 1 128 ? 8.013 -10.145 -21.139 1.00 89.19 128 VAL A N 1
ATOM 1005 C CA . VAL A 1 128 ? 9.054 -10.603 -20.204 1.00 89.19 128 VAL A CA 1
ATOM 1006 C C . VAL A 1 128 ? 10.413 -10.023 -20.587 1.00 89.19 128 VAL A C 1
ATOM 1008 O O . VAL A 1 128 ? 11.056 -9.404 -19.745 1.00 89.19 128 VAL A O 1
ATOM 1011 N N . SER A 1 129 ? 10.810 -10.108 -21.858 1.00 91.88 129 SER A N 1
ATOM 1012 C CA . SER A 1 129 ? 12.066 -9.518 -22.332 1.00 91.88 129 SER A CA 1
ATOM 1013 C C . SER A 1 129 ? 12.102 -7.996 -22.150 1.00 91.88 129 SER A C 1
ATOM 1015 O O . SER A 1 129 ? 13.130 -7.439 -21.767 1.00 91.88 129 SER A O 1
ATOM 1017 N N . ALA A 1 130 ? 10.975 -7.305 -22.356 1.00 92.56 130 ALA A N 1
ATOM 1018 C CA . ALA A 1 130 ? 10.856 -5.879 -22.065 1.00 92.56 130 ALA A CA 1
ATOM 1019 C C . ALA A 1 130 ? 10.998 -5.577 -20.564 1.00 92.56 130 ALA A C 1
ATOM 1021 O O . ALA A 1 130 ? 11.632 -4.587 -20.198 1.00 92.56 130 ALA A O 1
ATOM 1022 N N . ALA A 1 131 ? 10.439 -6.422 -19.691 1.00 90.56 131 ALA A N 1
ATOM 1023 C CA . ALA A 1 131 ? 10.605 -6.305 -18.245 1.00 90.56 131 ALA A CA 1
ATOM 1024 C C . ALA A 1 131 ? 12.068 -6.499 -17.823 1.00 90.56 131 ALA A C 1
ATOM 1026 O O . ALA A 1 131 ? 12.586 -5.668 -17.080 1.00 90.56 131 ALA A O 1
ATOM 1027 N N . ASP A 1 132 ? 12.748 -7.517 -18.350 1.00 90.69 132 ASP A N 1
ATOM 1028 C CA . ASP A 1 132 ? 14.167 -7.771 -18.078 1.00 90.69 132 ASP A CA 1
ATOM 1029 C C . ASP A 1 132 ? 15.059 -6.627 -18.587 1.00 90.69 132 ASP A C 1
ATOM 1031 O O . ASP A 1 132 ? 16.011 -6.220 -17.914 1.00 90.69 132 ASP A O 1
ATOM 1035 N N . PHE A 1 133 ? 14.722 -6.047 -19.744 1.00 93.44 133 PHE A N 1
ATOM 1036 C CA . PHE A 1 133 ? 15.376 -4.846 -20.260 1.00 93.44 133 PHE A CA 1
ATOM 1037 C C . PHE A 1 133 ? 15.229 -3.664 -19.289 1.00 93.44 133 PHE A C 1
ATOM 1039 O O . PHE A 1 133 ? 16.230 -3.058 -18.905 1.00 93.44 133 PHE A O 1
ATOM 1046 N N . TRP A 1 134 ? 14.006 -3.363 -18.839 1.00 92.12 134 TRP A N 1
ATOM 1047 C CA . TRP A 1 134 ? 13.747 -2.262 -17.904 1.00 92.12 134 TRP A CA 1
ATOM 1048 C C . TRP A 1 134 ? 14.376 -2.481 -16.521 1.00 92.12 134 TRP A C 1
ATOM 1050 O O . TRP A 1 134 ? 14.933 -1.539 -15.954 1.00 92.12 134 TRP A O 1
ATOM 1060 N N . ASP A 1 135 ? 14.356 -3.710 -16.000 1.00 88.44 135 ASP A N 1
ATOM 1061 C CA . ASP A 1 135 ? 15.068 -4.076 -14.770 1.00 88.44 135 ASP A CA 1
ATOM 1062 C C . ASP A 1 135 ? 16.586 -3.864 -14.946 1.00 88.44 135 ASP A C 1
ATOM 1064 O O . ASP A 1 135 ? 17.261 -3.346 -14.052 1.00 88.44 135 ASP A O 1
ATOM 1068 N N . GLY A 1 136 ? 17.128 -4.195 -16.121 1.00 89.19 136 GLY A N 1
ATOM 1069 C CA . GLY A 1 136 ? 18.542 -4.045 -16.449 1.00 89.19 136 GLY A CA 1
ATOM 1070 C C . GLY A 1 136 ? 19.024 -2.596 -16.568 1.00 89.19 136 GLY A C 1
ATOM 1071 O O . GLY A 1 136 ? 20.114 -2.296 -16.080 1.00 89.19 136 GLY A O 1
ATOM 1072 N N . ILE A 1 137 ? 18.245 -1.707 -17.193 1.00 90.31 137 ILE A N 1
ATOM 1073 C CA . ILE A 1 137 ? 18.634 -0.297 -17.409 1.00 90.31 137 ILE A CA 1
ATOM 1074 C C . ILE A 1 137 ? 18.361 0.596 -16.192 1.00 90.31 137 ILE A C 1
ATOM 1076 O O . ILE A 1 137 ? 19.048 1.594 -16.007 1.00 90.31 137 ILE A O 1
ATOM 1080 N N . LEU A 1 138 ? 17.384 0.240 -15.346 1.00 87.00 138 LEU A N 1
ATOM 1081 C CA . LEU A 1 138 ? 17.106 0.942 -14.084 1.00 87.00 138 LEU A CA 1
ATOM 1082 C C . LEU A 1 138 ? 17.930 0.406 -12.902 1.00 87.00 138 LEU A C 1
ATOM 1084 O O . LEU A 1 138 ? 17.774 0.878 -11.772 1.00 87.00 138 LEU A O 1
ATOM 1088 N N . SER A 1 139 ? 18.789 -0.587 -13.140 1.00 84.31 139 SER A N 1
ATOM 1089 C CA . SER A 1 139 ? 19.710 -1.100 -12.131 1.00 84.31 139 SER A CA 1
ATOM 1090 C C . SER A 1 139 ? 20.782 -0.065 -11.781 1.00 84.31 139 SER A C 1
ATOM 1092 O O . SER A 1 139 ? 21.319 0.627 -12.647 1.00 84.31 139 SER A O 1
ATOM 1094 N N . LEU A 1 140 ? 21.097 0.007 -10.490 1.00 82.75 140 LEU A N 1
ATOM 1095 C CA . LEU A 1 140 ? 22.182 0.822 -9.952 1.00 82.75 140 LEU A CA 1
ATOM 1096 C C . LEU A 1 140 ? 23.402 -0.061 -9.683 1.00 82.75 140 LEU A C 1
ATOM 1098 O O . LEU A 1 140 ? 23.249 -1.241 -9.353 1.00 82.75 140 LEU A O 1
ATOM 1102 N N . ASP A 1 141 ? 24.595 0.511 -9.797 1.00 82.19 141 ASP A N 1
ATOM 1103 C CA . ASP A 1 141 ? 25.834 -0.143 -9.384 1.00 82.19 141 ASP A CA 1
ATOM 1104 C C . ASP A 1 141 ? 25.993 -0.185 -7.846 1.00 82.19 141 ASP A C 1
ATOM 1106 O O . ASP A 1 141 ? 25.119 0.244 -7.084 1.00 82.19 141 ASP A O 1
ATOM 1110 N N . GLU A 1 142 ? 27.122 -0.714 -7.363 1.00 80.00 142 GLU A N 1
ATOM 1111 C CA . GLU A 1 142 ? 27.420 -0.776 -5.923 1.00 80.00 142 GLU A CA 1
ATOM 1112 C C . GLU A 1 142 ? 27.556 0.610 -5.269 1.00 80.00 142 GLU A C 1
ATOM 1114 O O . GLU A 1 142 ? 27.308 0.749 -4.067 1.00 80.00 142 GLU A O 1
ATOM 1119 N N . ALA A 1 143 ? 27.924 1.635 -6.044 1.00 79.56 143 ALA A N 1
ATOM 1120 C CA . ALA A 1 143 ? 28.006 3.021 -5.596 1.00 79.56 143 ALA A CA 1
ATOM 1121 C C . ALA A 1 143 ? 26.632 3.722 -5.592 1.00 79.56 143 ALA A C 1
ATOM 1123 O O . ALA A 1 143 ? 26.488 4.789 -4.992 1.00 79.56 143 ALA A O 1
ATOM 1124 N N . GLY A 1 144 ? 25.606 3.097 -6.175 1.00 78.56 144 GLY A N 1
ATOM 1125 C CA . GLY A 1 144 ? 24.264 3.652 -6.306 1.00 78.56 144 GLY A CA 1
ATOM 1126 C C . GLY A 1 144 ? 24.090 4.558 -7.525 1.00 78.56 144 GLY A C 1
ATOM 1127 O O . GLY A 1 144 ? 23.108 5.300 -7.571 1.00 78.56 144 GLY A O 1
ATOM 1128 N N . GLU A 1 145 ? 25.011 4.498 -8.484 1.00 80.69 145 GLU A N 1
ATOM 1129 C CA . GLU A 1 145 ? 24.982 5.252 -9.734 1.00 80.69 145 GLU A CA 1
ATOM 1130 C C . GLU A 1 145 ? 24.294 4.442 -10.848 1.00 80.69 145 GLU A C 1
ATOM 1132 O O . GLU A 1 145 ? 24.318 3.205 -10.837 1.00 80.69 145 GLU A O 1
ATOM 1137 N N . PRO A 1 146 ? 23.628 5.107 -11.808 1.00 82.38 146 PRO A N 1
ATOM 1138 C CA . PRO A 1 146 ? 22.966 4.425 -12.910 1.00 82.38 146 PRO A CA 1
ATOM 1139 C C . PRO A 1 146 ? 24.000 3.804 -13.854 1.00 82.38 146 PRO A C 1
ATOM 1141 O O . PRO A 1 146 ? 24.960 4.453 -14.262 1.00 82.38 146 PRO A O 1
ATOM 1144 N N . LEU A 1 147 ? 23.763 2.555 -14.260 1.00 82.25 147 LEU A N 1
ATOM 1145 C CA . LEU A 1 147 ? 24.631 1.855 -15.217 1.00 82.25 147 LEU A CA 1
ATOM 1146 C C . LEU A 1 147 ? 24.523 2.411 -16.646 1.00 82.25 147 LEU A C 1
ATOM 1148 O O . LEU A 1 147 ? 25.377 2.139 -17.485 1.00 82.25 147 LEU A O 1
ATOM 1152 N N . VAL A 1 148 ? 23.438 3.130 -16.936 1.00 84.94 148 VAL A N 1
ATOM 1153 C CA . VAL A 1 148 ? 23.058 3.573 -18.277 1.00 84.94 148 VAL A CA 1
ATOM 1154 C C . VAL A 1 148 ? 22.395 4.945 -18.188 1.00 84.94 148 VAL A C 1
ATOM 1156 O O . VAL A 1 148 ? 21.561 5.184 -17.313 1.00 84.94 148 VAL A O 1
ATOM 1159 N N . ASN A 1 149 ? 22.723 5.840 -19.120 1.00 85.00 149 ASN A N 1
ATOM 1160 C CA . ASN A 1 149 ? 22.034 7.117 -19.268 1.00 85.00 149 ASN A CA 1
ATOM 1161 C C . ASN A 1 149 ? 20.705 6.940 -20.024 1.00 85.00 149 ASN A C 1
ATOM 1163 O O . ASN A 1 149 ? 20.678 6.491 -21.169 1.00 85.00 149 ASN A O 1
ATOM 1167 N N . LEU A 1 150 ? 19.595 7.296 -19.387 1.00 84.06 150 LEU A N 1
ATOM 1168 C CA . LEU A 1 150 ? 18.250 7.162 -19.941 1.00 84.06 150 LEU A CA 1
ATOM 1169 C C . LEU A 1 150 ? 17.756 8.523 -20.424 1.00 84.06 150 LEU A C 1
ATOM 1171 O O . LEU A 1 150 ? 17.575 9.433 -19.616 1.00 84.06 150 LEU A O 1
ATOM 1175 N N . GLY A 1 151 ? 17.489 8.651 -21.725 1.00 72.38 151 GLY A N 1
ATOM 1176 C CA . GLY A 1 151 ? 16.841 9.852 -22.257 1.00 72.38 151 GLY A CA 1
ATOM 1177 C C . GLY A 1 151 ? 15.358 9.957 -21.867 1.00 72.38 151 GLY A C 1
ATOM 1178 O O . GLY A 1 151 ? 14.838 11.051 -21.643 1.00 72.38 151 GLY A O 1
ATOM 1179 N N . TYR A 1 152 ? 14.695 8.813 -21.660 1.00 84.62 152 TYR A N 1
ATOM 1180 C CA . TYR A 1 152 ? 13.277 8.732 -21.312 1.00 84.62 152 TYR A CA 1
ATOM 1181 C C . TYR A 1 152 ? 13.028 7.907 -20.049 1.00 84.62 152 TYR A C 1
ATOM 1183 O O . TYR A 1 152 ? 13.514 6.784 -19.903 1.00 84.62 152 TYR A O 1
ATOM 1191 N N . PHE A 1 153 ? 12.174 8.440 -19.173 1.00 87.56 153 PHE A N 1
ATOM 1192 C CA . PHE A 1 153 ? 11.692 7.766 -17.971 1.00 87.56 153 PHE A CA 1
ATOM 1193 C C . PHE A 1 153 ? 10.171 7.553 -18.024 1.00 87.56 153 PHE A C 1
ATOM 1195 O O . PHE A 1 153 ? 9.447 8.396 -18.564 1.00 87.56 153 PHE A O 1
ATOM 1202 N N . PRO A 1 154 ? 9.645 6.469 -17.419 1.00 90.62 154 PRO A N 1
ATOM 1203 C CA . PRO A 1 154 ? 8.207 6.244 -17.331 1.00 90.62 154 PRO A CA 1
ATOM 1204 C C . PRO A 1 154 ? 7.514 7.380 -16.567 1.00 90.62 154 PRO A C 1
ATOM 1206 O O . PRO A 1 154 ? 7.725 7.557 -15.368 1.00 90.62 154 PRO A O 1
ATOM 1209 N N . SER A 1 155 ? 6.650 8.143 -17.241 1.00 91.75 155 SER A N 1
ATOM 1210 C CA . SER A 1 155 ? 5.868 9.183 -16.564 1.00 91.75 155 SER A CA 1
ATOM 1211 C C . SER A 1 155 ? 4.716 8.586 -15.753 1.00 91.75 155 SER A C 1
ATOM 1213 O O . SER A 1 155 ? 4.136 7.557 -16.117 1.00 91.75 155 SER A O 1
ATOM 1215 N N . TYR A 1 156 ? 4.307 9.291 -14.693 1.00 94.31 156 TYR A N 1
ATOM 1216 C CA . TYR A 1 156 ? 3.113 8.943 -13.920 1.00 94.31 156 TYR A CA 1
ATOM 1217 C C . TYR A 1 156 ? 1.881 8.738 -14.816 1.00 94.31 156 TYR A C 1
ATOM 1219 O O . TYR A 1 156 ? 1.135 7.773 -14.654 1.00 94.31 156 TYR A O 1
ATOM 1227 N N . SER A 1 157 ? 1.689 9.621 -15.800 1.00 92.69 157 SER A N 1
ATOM 1228 C CA . SER A 1 157 ? 0.535 9.579 -16.701 1.00 92.69 157 SER A CA 1
ATOM 1229 C C . SER A 1 157 ? 0.452 8.280 -17.516 1.00 92.69 157 SER A C 1
ATOM 1231 O O . SER A 1 157 ? -0.640 7.728 -17.676 1.00 92.69 157 SER A O 1
ATOM 1233 N N . VAL A 1 158 ? 1.596 7.757 -17.973 1.00 92.62 158 VAL A N 1
ATOM 1234 C CA . VAL A 1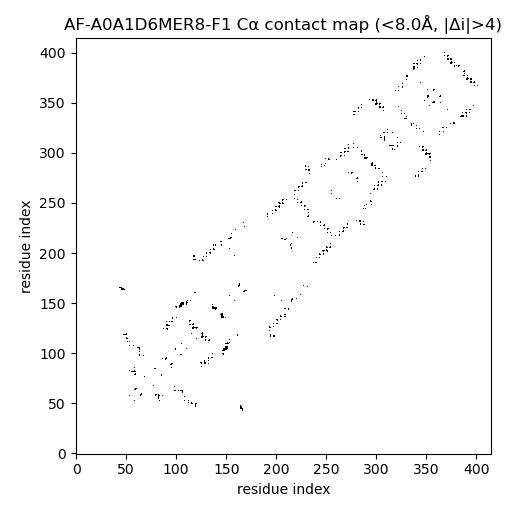 158 ? 1.693 6.493 -18.717 1.00 92.62 158 VAL A CA 1
ATOM 1235 C C . VAL A 1 158 ? 1.368 5.319 -17.796 1.00 92.62 158 VAL A C 1
ATOM 1237 O O . VAL A 1 158 ? 0.510 4.498 -18.119 1.00 92.62 158 VAL A O 1
ATOM 1240 N N . LEU A 1 159 ? 1.967 5.291 -16.604 1.00 94.44 159 LEU A N 1
ATOM 1241 C CA . LEU A 1 159 ? 1.742 4.236 -15.614 1.00 94.44 159 LEU A CA 1
ATOM 1242 C C . LEU A 1 159 ? 0.287 4.205 -15.120 1.00 94.44 159 LEU A C 1
ATOM 1244 O O . LEU A 1 159 ? -0.296 3.128 -14.990 1.00 94.44 159 LEU A O 1
ATOM 1248 N N . LYS A 1 160 ? -0.331 5.369 -14.890 1.00 93.06 160 LYS A N 1
ATOM 1249 C CA . LYS A 1 160 ? -1.748 5.483 -14.513 1.00 93.06 160 LYS A CA 1
ATOM 1250 C C . LYS A 1 160 ? -2.663 4.979 -15.628 1.00 93.06 160 LYS A C 1
ATOM 1252 O O . LYS A 1 160 ? -3.612 4.244 -15.360 1.00 93.06 160 LYS A O 1
ATOM 1257 N N . ARG A 1 161 ? -2.379 5.354 -16.881 1.00 90.69 161 ARG A N 1
ATOM 1258 C CA . ARG A 1 161 ? -3.150 4.911 -18.052 1.00 90.69 161 ARG A CA 1
ATOM 1259 C C . ARG A 1 161 ? -3.083 3.397 -18.230 1.00 90.69 161 ARG A C 1
ATOM 1261 O O . ARG A 1 161 ? -4.109 2.793 -18.529 1.00 90.69 161 ARG A O 1
ATOM 1268 N N . ALA A 1 162 ? -1.926 2.786 -17.977 1.00 91.06 162 ALA A N 1
ATOM 1269 C CA . ALA A 1 162 ? -1.798 1.334 -17.985 1.00 91.06 162 ALA A CA 1
ATOM 1270 C C . ALA A 1 162 ? -2.744 0.687 -16.965 1.00 91.06 162 ALA A C 1
ATOM 1272 O O . ALA A 1 162 ? -3.563 -0.152 -17.336 1.00 91.06 162 ALA A O 1
ATOM 1273 N N . MET A 1 163 ? -2.749 1.166 -15.718 1.00 90.69 163 MET A N 1
ATOM 1274 C CA . MET A 1 163 ? -3.651 0.639 -14.687 1.00 90.69 163 MET A CA 1
ATOM 1275 C C . MET A 1 163 ? -5.140 0.817 -15.016 1.00 90.69 163 MET A C 1
ATOM 1277 O O . MET A 1 163 ? -5.941 -0.064 -14.697 1.00 90.69 163 MET A O 1
ATOM 1281 N N . LEU A 1 164 ? -5.510 1.924 -15.672 1.00 88.88 164 LEU A N 1
ATOM 1282 C CA . LEU A 1 164 ? -6.861 2.132 -16.204 1.00 88.88 164 LEU A CA 1
ATOM 1283 C C . LEU A 1 164 ? -7.195 1.101 -17.292 1.00 88.88 164 LEU A C 1
ATOM 1285 O O . LEU A 1 164 ? -8.245 0.472 -17.223 1.00 88.88 164 LEU A O 1
ATOM 1289 N N . SER A 1 165 ? -6.291 0.872 -18.250 1.00 86.69 165 SER A N 1
ATOM 1290 C CA . SER A 1 165 ? -6.499 -0.106 -19.333 1.00 86.69 165 SER A CA 1
ATOM 1291 C C . SER A 1 165 ? -6.608 -1.549 -18.832 1.00 86.69 165 SER A C 1
ATOM 1293 O O . SER A 1 165 ? -7.350 -2.354 -19.387 1.00 86.69 165 SER A O 1
ATOM 1295 N N . TYR A 1 166 ? -5.917 -1.868 -17.736 1.00 86.94 166 TYR A N 1
ATOM 1296 C CA . TYR A 1 166 ? -6.002 -3.170 -17.080 1.00 86.94 166 TYR A CA 1
ATOM 1297 C C . TYR A 1 166 ? -7.305 -3.350 -16.282 1.00 86.94 166 TYR A C 1
ATOM 1299 O O . TYR A 1 166 ? -7.623 -4.462 -15.864 1.00 86.94 166 TYR A O 1
ATOM 1307 N N . GLY A 1 167 ? -8.046 -2.264 -16.038 1.00 83.88 167 GLY A N 1
ATOM 1308 C CA . GLY A 1 167 ? -9.296 -2.261 -15.283 1.00 83.88 167 GLY A CA 1
ATOM 1309 C C . GLY A 1 167 ? -9.141 -2.140 -13.764 1.00 83.88 167 GLY A C 1
ATOM 1310 O O . GLY A 1 167 ? -10.134 -2.265 -13.060 1.00 83.88 167 GLY A O 1
ATOM 1311 N N . TYR A 1 168 ? -7.946 -1.879 -13.224 1.00 83.00 168 TYR A N 1
ATOM 1312 C CA . TYR A 1 168 ? -7.739 -1.781 -11.764 1.00 83.00 168 TYR A CA 1
ATOM 1313 C C . TYR A 1 168 ? -8.073 -0.409 -11.172 1.00 83.00 168 TYR A C 1
ATOM 1315 O O . TYR A 1 168 ? -8.075 -0.249 -9.951 1.00 83.00 168 TYR A O 1
ATOM 1323 N N . LEU A 1 169 ? -8.345 0.584 -12.017 1.00 79.94 169 LEU A N 1
ATOM 1324 C CA . LEU A 1 169 ? -8.780 1.912 -11.604 1.00 79.94 169 LEU A CA 1
ATOM 1325 C C . LEU A 1 169 ? -10.157 2.200 -12.189 1.00 79.94 169 LEU A C 1
ATOM 1327 O O . LEU A 1 169 ? -10.389 1.980 -13.375 1.00 79.94 169 LEU A O 1
ATOM 1331 N N . PHE A 1 170 ? -11.059 2.719 -11.358 1.00 60.38 170 PHE A N 1
ATOM 1332 C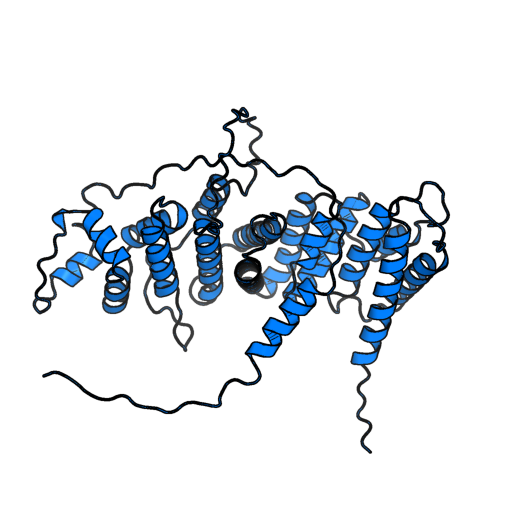 CA . PHE A 1 170 ? -12.321 3.273 -11.832 1.00 60.38 170 PHE A CA 1
ATOM 1333 C C . PHE A 1 170 ? -12.067 4.680 -12.356 1.00 60.38 170 PHE A C 1
ATOM 1335 O O . PHE A 1 170 ? -11.473 5.504 -11.655 1.00 60.38 170 PHE A O 1
ATOM 1342 N N . ASP A 1 171 ? -12.518 4.953 -13.578 1.00 47.78 171 ASP A N 1
ATOM 1343 C CA . ASP A 1 171 ? -12.518 6.314 -14.088 1.00 47.78 171 ASP A CA 1
ATOM 1344 C C . ASP A 1 171 ? -13.491 7.149 -13.241 1.00 47.78 171 ASP A C 1
ATOM 1346 O O . ASP A 1 171 ? -14.662 6.802 -13.077 1.00 47.78 171 ASP A O 1
ATOM 1350 N N . THR A 1 172 ? -12.996 8.230 -12.639 1.00 39.41 172 THR A N 1
ATOM 1351 C CA . THR A 1 172 ? -13.831 9.185 -11.898 1.00 39.41 172 THR A CA 1
ATOM 1352 C C . THR A 1 172 ? -14.675 10.043 -12.840 1.00 39.41 172 THR A C 1
ATOM 1354 O O . THR A 1 172 ? -15.555 10.774 -12.378 1.00 39.41 172 THR A O 1
ATOM 1357 N N . SER A 1 173 ? -14.453 9.948 -14.158 1.00 33.41 173 SER A N 1
ATOM 1358 C CA . SER A 1 173 ? -15.338 10.534 -15.155 1.00 33.41 173 SER A CA 1
ATOM 1359 C C . SER A 1 173 ? -16.652 9.736 -15.205 1.00 33.41 173 SER A C 1
ATOM 1361 O O . SER A 1 173 ? -16.700 8.562 -15.558 1.00 33.41 173 SER A O 1
ATOM 1363 N N . GLY A 1 174 ? -17.748 10.365 -14.773 1.00 29.53 174 GLY A N 1
ATOM 1364 C CA . GLY A 1 174 ? -19.081 9.767 -14.635 1.00 29.53 174 GLY A CA 1
ATOM 1365 C C . GLY A 1 174 ? -19.779 9.396 -15.949 1.00 29.53 174 GLY A C 1
ATOM 1366 O O . GLY A 1 174 ? -20.987 9.595 -16.075 1.00 29.53 174 GLY A O 1
ATOM 1367 N N . THR A 1 175 ? -19.061 8.858 -16.931 1.00 26.88 175 THR A N 1
ATOM 1368 C CA . THR A 1 175 ? -19.666 8.321 -18.146 1.00 26.88 175 THR A CA 1
ATOM 1369 C C . THR A 1 175 ? -20.010 6.861 -17.894 1.00 26.88 175 THR A C 1
ATOM 1371 O O . THR A 1 175 ? -19.137 6.001 -17.835 1.00 26.88 175 THR A O 1
ATOM 1374 N N . LYS A 1 176 ? -21.306 6.580 -17.716 1.00 33.41 176 LYS A N 1
ATOM 1375 C CA . LYS A 1 176 ? -21.853 5.218 -17.682 1.00 33.41 176 LYS A CA 1
ATOM 1376 C C . LYS A 1 176 ? -21.463 4.487 -18.972 1.00 33.41 176 LYS A C 1
ATOM 1378 O O . LYS A 1 176 ? -22.167 4.595 -19.973 1.00 33.41 176 LYS A O 1
ATOM 1383 N N . ALA A 1 177 ? -20.360 3.748 -18.949 1.00 27.70 177 ALA A N 1
ATOM 1384 C CA . ALA A 1 177 ? -20.040 2.794 -19.995 1.00 27.70 177 ALA A CA 1
ATOM 1385 C C . ALA A 1 177 ? -21.003 1.607 -19.864 1.00 27.70 177 ALA A C 1
ATOM 1387 O O . ALA A 1 177 ? -21.143 0.996 -18.803 1.00 27.70 177 ALA A O 1
ATOM 1388 N N . SER A 1 178 ? -21.734 1.350 -20.942 1.00 29.02 178 SER A N 1
ATOM 1389 C CA . SER A 1 178 ? -22.683 0.255 -21.085 1.00 29.02 178 SER A CA 1
ATOM 1390 C C . SER A 1 178 ? -22.016 -1.089 -20.804 1.00 29.02 178 SER A C 1
ATOM 1392 O O . SER A 1 178 ? -21.035 -1.447 -21.450 1.00 29.02 178 SER A O 1
ATOM 1394 N N . ILE A 1 179 ? -22.598 -1.848 -19.877 1.00 33.19 179 ILE A N 1
ATOM 1395 C CA . ILE A 1 179 ? -22.252 -3.245 -19.620 1.00 33.19 179 ILE A CA 1
ATOM 1396 C C . ILE A 1 179 ? -22.746 -4.064 -20.819 1.00 33.19 179 ILE A C 1
ATOM 1398 O O . ILE A 1 179 ? -23.918 -4.431 -20.880 1.00 33.19 179 ILE A O 1
ATOM 1402 N N . SER A 1 180 ? -21.873 -4.340 -21.787 1.00 30.31 180 SER A N 1
ATOM 1403 C CA . SER A 1 180 ? -22.088 -5.438 -22.731 1.00 30.31 180 SER A CA 1
ATOM 1404 C C . SER A 1 180 ? -21.411 -6.681 -22.166 1.00 30.31 180 SER A C 1
ATOM 1406 O O . SER A 1 180 ? -20.184 -6.756 -22.103 1.00 30.31 180 SER A O 1
ATOM 1408 N N . GLY A 1 181 ? -22.216 -7.635 -21.705 1.00 31.62 181 GLY A N 1
ATOM 1409 C CA . GLY A 1 181 ? -21.723 -8.894 -21.165 1.00 31.62 181 GLY A CA 1
ATOM 1410 C C . GLY A 1 181 ? -21.034 -9.727 -22.241 1.00 31.62 181 GLY A C 1
ATOM 1411 O O . GLY A 1 181 ? -21.695 -10.230 -23.144 1.00 31.62 181 GLY A O 1
ATOM 1412 N N . SER A 1 182 ? -19.724 -9.922 -22.109 1.00 27.19 182 SER A N 1
ATOM 1413 C CA . SER A 1 182 ? -19.042 -11.073 -22.691 1.00 27.19 182 SER A CA 1
ATOM 1414 C C . SER A 1 182 ? -18.689 -12.026 -21.557 1.00 27.19 182 SER A C 1
ATOM 1416 O O . SER A 1 182 ? -17.900 -11.707 -20.668 1.00 27.19 182 SER A O 1
ATOM 1418 N N . THR A 1 183 ? -19.327 -13.188 -21.575 1.00 28.31 183 THR A N 1
ATOM 1419 C CA . THR A 1 183 ? -19.035 -14.348 -20.734 1.00 28.31 183 THR A CA 1
ATOM 1420 C C . THR A 1 183 ? -17.551 -14.704 -20.786 1.00 28.31 183 THR A C 1
ATOM 1422 O O . THR A 1 183 ? -17.030 -15.030 -21.851 1.00 28.31 183 THR A O 1
ATOM 1425 N N . ALA A 1 184 ? -16.893 -14.672 -19.625 1.00 32.09 184 ALA A N 1
ATOM 1426 C CA . ALA A 1 184 ? -15.579 -15.260 -19.425 1.00 32.09 184 ALA A CA 1
ATOM 1427 C C . ALA A 1 184 ? -15.672 -16.771 -19.677 1.00 32.09 184 ALA A C 1
ATOM 1429 O O . ALA A 1 184 ? -16.298 -17.502 -18.909 1.00 32.09 184 ALA A O 1
ATOM 1430 N N . ALA A 1 185 ? -15.065 -17.232 -20.767 1.00 30.84 185 ALA A N 1
ATOM 1431 C CA . ALA A 1 185 ? -14.686 -18.626 -20.886 1.00 30.84 185 ALA A CA 1
ATOM 1432 C C . ALA A 1 185 ? -13.519 -18.846 -19.916 1.00 30.84 185 ALA A C 1
ATOM 1434 O O . ALA A 1 185 ? -12.435 -18.301 -20.108 1.00 30.84 185 ALA A O 1
ATOM 1435 N N . GLY A 1 186 ? -13.775 -19.591 -18.840 1.00 34.31 186 GLY A N 1
ATOM 1436 C CA . GLY A 1 186 ? -12.727 -20.095 -17.965 1.00 34.31 186 GLY A CA 1
ATOM 1437 C C . GLY A 1 186 ? -11.823 -21.039 -18.752 1.00 34.31 186 GLY A C 1
ATOM 1438 O O . GLY A 1 186 ? -12.245 -22.134 -19.119 1.00 34.31 186 GLY A O 1
ATOM 1439 N N . GLY A 1 187 ? -10.601 -20.586 -19.027 1.00 27.06 187 GLY A N 1
ATOM 1440 C CA . GLY A 1 187 ? -9.474 -21.429 -19.410 1.00 27.06 187 GLY A CA 1
ATOM 1441 C C . GLY A 1 187 ? -8.625 -21.744 -18.169 1.00 27.06 187 GLY A C 1
ATOM 1442 O O . GLY A 1 187 ? -8.508 -20.880 -17.301 1.00 27.06 187 GLY A O 1
ATOM 1443 N N . PRO A 1 188 ? -8.055 -22.956 -18.053 1.00 34.25 188 PRO A N 1
ATOM 1444 C CA . PRO A 1 188 ? -7.338 -23.434 -16.871 1.00 34.25 188 PRO A CA 1
ATOM 1445 C C . PRO A 1 188 ? -5.862 -23.004 -16.860 1.00 34.25 188 PRO A C 1
ATOM 1447 O O . PRO A 1 188 ? -5.002 -23.815 -16.530 1.00 34.25 188 PRO A O 1
ATOM 1450 N N . ASP A 1 189 ? -5.563 -21.764 -17.245 1.00 36.75 189 ASP A N 1
ATOM 1451 C CA . ASP A 1 189 ? -4.200 -21.242 -17.146 1.00 36.75 189 ASP A CA 1
ATOM 1452 C C . ASP A 1 189 ? -4.146 -20.177 -16.049 1.00 36.75 189 ASP A C 1
ATOM 1454 O O . ASP A 1 189 ? -4.573 -19.034 -16.223 1.00 36.75 189 ASP A O 1
ATOM 1458 N N . ASP A 1 190 ? -3.650 -20.595 -14.885 1.00 41.75 190 ASP A N 1
ATOM 1459 C CA . ASP A 1 190 ? -3.338 -19.787 -13.701 1.00 41.75 190 ASP A CA 1
ATOM 1460 C C . ASP A 1 190 ? -2.148 -18.831 -13.960 1.00 41.75 190 ASP A C 1
ATOM 1462 O O . ASP A 1 190 ? -1.315 -18.585 -13.082 1.00 41.75 190 ASP A O 1
ATOM 1466 N N . SER A 1 191 ? -2.012 -18.291 -15.176 1.00 50.72 191 SER A N 1
ATOM 1467 C CA . SER A 1 191 ? -0.943 -17.353 -15.501 1.00 50.72 191 SER A CA 1
ATOM 1468 C C . SER A 1 191 ? -1.204 -16.043 -14.758 1.00 50.72 191 SER A C 1
ATOM 1470 O O . SER A 1 191 ? -2.194 -15.345 -15.012 1.00 50.72 191 SER A O 1
ATOM 1472 N N . LEU A 1 192 ? -0.324 -15.711 -13.811 1.00 58.62 192 LEU A N 1
ATOM 1473 C CA . LEU A 1 192 ? -0.344 -14.430 -13.108 1.00 58.62 192 LEU A CA 1
ATOM 1474 C C . LEU A 1 192 ? -0.358 -13.284 -14.134 1.00 58.62 192 LEU A C 1
ATOM 1476 O O . LEU A 1 192 ? 0.294 -13.404 -15.171 1.00 58.62 192 LEU A O 1
ATOM 1480 N N . PRO A 1 193 ? -1.044 -12.156 -13.875 1.00 73.50 193 PRO A N 1
ATOM 1481 C CA . PRO A 1 193 ? -1.066 -11.052 -14.829 1.00 73.50 193 PRO A CA 1
ATOM 1482 C C . PRO A 1 193 ? 0.338 -10.431 -14.969 1.00 73.50 193 PRO A C 1
ATOM 1484 O O . PRO A 1 193 ? 0.736 -9.569 -14.178 1.00 73.50 193 PRO A O 1
ATOM 1487 N N . HIS A 1 194 ? 1.112 -10.892 -15.956 1.00 78.06 194 HIS A N 1
ATOM 1488 C CA . HIS A 1 194 ? 2.496 -10.474 -16.211 1.00 78.06 194 HIS A CA 1
ATOM 1489 C C . HIS A 1 194 ? 2.621 -8.953 -16.380 1.00 78.06 194 HIS A C 1
ATOM 1491 O O . HIS A 1 194 ? 3.558 -8.341 -15.870 1.00 78.06 194 HIS A O 1
ATOM 1497 N N . ASN A 1 195 ? 1.602 -8.320 -16.961 1.00 83.88 195 ASN A N 1
ATOM 1498 C CA . ASN A 1 195 ? 1.477 -6.871 -17.098 1.00 83.88 195 ASN A CA 1
ATOM 1499 C C . ASN A 1 195 ? 1.473 -6.110 -15.755 1.00 83.88 195 ASN A C 1
ATOM 1501 O O . ASN A 1 195 ? 2.029 -5.014 -15.665 1.00 83.88 195 ASN A O 1
ATOM 1505 N N . ILE A 1 196 ? 0.877 -6.671 -14.696 1.00 89.12 196 ILE A N 1
ATOM 1506 C CA . ILE A 1 196 ? 0.883 -6.064 -13.353 1.00 89.12 196 ILE A CA 1
ATOM 1507 C C . ILE A 1 196 ? 2.221 -6.290 -12.678 1.00 89.12 196 ILE A C 1
ATOM 1509 O O . ILE A 1 196 ? 2.740 -5.374 -12.046 1.00 89.12 196 ILE A O 1
ATOM 1513 N N . ILE A 1 197 ? 2.788 -7.492 -12.807 1.00 89.12 197 ILE A N 1
ATOM 1514 C CA . ILE A 1 197 ? 4.117 -7.789 -12.262 1.00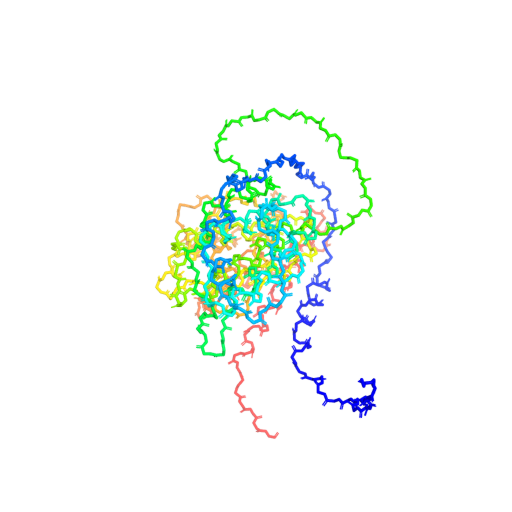 89.12 197 ILE A CA 1
ATOM 1515 C C . ILE A 1 197 ? 5.125 -6.792 -12.831 1.00 89.12 197 ILE A C 1
ATOM 1517 O O . ILE A 1 197 ? 5.852 -6.151 -12.072 1.00 89.12 197 ILE A O 1
ATOM 1521 N N . ALA A 1 198 ? 5.114 -6.616 -14.150 1.00 87.62 198 ALA A N 1
ATOM 1522 C CA . ALA A 1 198 ? 5.993 -5.691 -14.841 1.00 87.62 198 ALA A CA 1
ATOM 1523 C C . ALA A 1 198 ? 5.749 -4.237 -14.401 1.00 87.62 198 ALA A C 1
ATOM 1525 O O . ALA A 1 198 ? 6.697 -3.530 -14.065 1.00 87.62 198 ALA A O 1
ATOM 1526 N N . TRP A 1 199 ? 4.484 -3.811 -14.288 1.00 93.31 199 TRP A N 1
ATOM 1527 C CA . TRP A 1 199 ? 4.139 -2.483 -13.765 1.00 93.31 199 TRP A CA 1
ATOM 1528 C C . TRP A 1 199 ? 4.690 -2.250 -12.349 1.00 93.31 199 TRP A C 1
ATOM 1530 O O . TRP A 1 199 ? 5.313 -1.221 -12.084 1.00 93.31 199 TRP A O 1
ATOM 1540 N N . LEU A 1 200 ? 4.517 -3.218 -11.441 1.00 93.81 200 LEU A N 1
ATOM 1541 C CA . LEU A 1 200 ? 5.003 -3.132 -10.061 1.00 93.81 200 LEU A CA 1
ATOM 1542 C C . LEU A 1 200 ? 6.529 -3.043 -10.001 1.00 93.81 200 LEU A C 1
ATOM 1544 O O . LEU A 1 200 ? 7.063 -2.267 -9.203 1.00 93.81 200 LEU A O 1
ATOM 1548 N N . ARG A 1 201 ? 7.235 -3.813 -10.837 1.00 91.56 201 ARG A N 1
ATOM 1549 C CA . ARG A 1 201 ? 8.702 -3.784 -10.920 1.00 91.56 201 ARG A CA 1
ATOM 1550 C C . ARG A 1 201 ? 9.213 -2.441 -11.423 1.00 91.56 201 ARG A C 1
ATOM 1552 O O . ARG A 1 201 ? 10.033 -1.834 -10.738 1.00 91.56 201 ARG A O 1
ATOM 1559 N N . VAL A 1 202 ? 8.650 -1.927 -12.518 1.00 92.44 202 VAL A N 1
ATOM 1560 C CA . VAL A 1 202 ? 9.012 -0.611 -13.069 1.00 92.44 202 VAL A CA 1
ATOM 1561 C C . VAL A 1 202 ? 8.790 0.491 -12.036 1.00 92.44 202 VAL A C 1
ATOM 1563 O O . VAL A 1 202 ? 9.708 1.256 -11.756 1.00 92.44 202 VAL A O 1
ATOM 1566 N N . VAL A 1 203 ? 7.620 0.538 -11.387 1.00 95.12 203 VAL A N 1
ATOM 1567 C CA . VAL A 1 203 ? 7.344 1.528 -10.330 1.00 95.12 203 VAL A CA 1
ATOM 1568 C C . VAL A 1 203 ? 8.355 1.416 -9.188 1.00 95.12 203 VAL A C 1
ATOM 1570 O O . VAL A 1 203 ? 8.885 2.427 -8.726 1.00 95.12 203 VAL A O 1
ATOM 1573 N N . SER A 1 204 ? 8.671 0.193 -8.756 1.00 93.81 204 SER A N 1
ATOM 1574 C CA . SER A 1 204 ? 9.662 -0.045 -7.701 1.00 93.81 204 SER A CA 1
ATOM 1575 C C . SER A 1 204 ? 11.047 0.469 -8.088 1.00 93.81 204 SER A C 1
ATOM 1577 O O . SER A 1 204 ? 11.710 1.119 -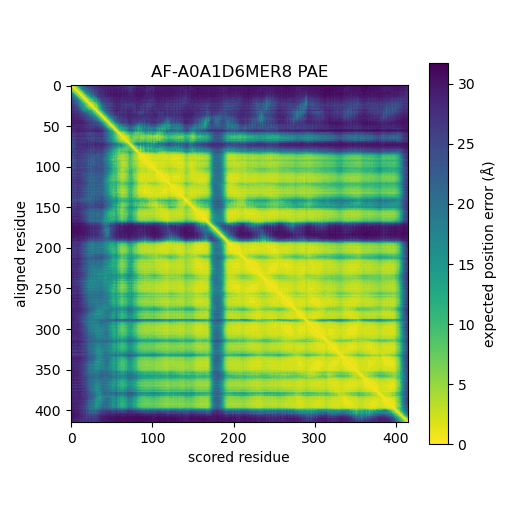7.280 1.00 93.81 204 SER A O 1
ATOM 1579 N N . ALA A 1 205 ? 11.485 0.181 -9.313 1.00 90.62 205 ALA A N 1
ATOM 1580 C CA . ALA A 1 205 ? 12.774 0.600 -9.840 1.00 90.62 205 ALA A CA 1
ATOM 1581 C C . ALA A 1 205 ? 12.851 2.130 -9.966 1.00 90.62 205 ALA A C 1
ATOM 1583 O O . ALA A 1 205 ? 13.782 2.737 -9.434 1.00 90.62 205 ALA A O 1
ATOM 1584 N N . CYS A 1 206 ? 11.813 2.769 -10.517 1.00 92.00 206 CYS A N 1
ATOM 1585 C CA . CYS A 1 206 ? 11.687 4.226 -10.563 1.00 92.00 206 CYS A CA 1
ATOM 1586 C C . CYS A 1 206 ? 11.796 4.863 -9.167 1.00 92.00 206 CYS A C 1
ATOM 1588 O O . CYS A 1 206 ? 12.446 5.895 -9.000 1.00 92.00 206 CYS A O 1
ATOM 1590 N N . CYS A 1 207 ? 11.210 4.242 -8.136 1.00 92.38 207 CYS A N 1
ATOM 1591 C CA . CYS A 1 207 ? 11.334 4.746 -6.771 1.00 92.38 207 CYS A CA 1
ATOM 1592 C C . CYS A 1 207 ? 12.758 4.630 -6.205 1.00 92.38 207 CYS A C 1
ATOM 1594 O O . CYS A 1 207 ? 13.182 5.502 -5.444 1.00 92.38 207 CYS A O 1
ATOM 1596 N N . LYS A 1 208 ? 13.497 3.569 -6.550 1.00 88.69 208 LYS A N 1
ATOM 1597 C CA . LYS A 1 208 ? 14.859 3.322 -6.043 1.00 88.69 208 LYS A CA 1
ATOM 1598 C C . LYS A 1 208 ? 15.877 4.315 -6.598 1.00 88.69 208 LYS A C 1
ATOM 1600 O O . LYS A 1 208 ? 16.750 4.753 -5.852 1.00 88.69 208 LYS A O 1
ATOM 1605 N N . ILE A 1 209 ? 15.728 4.722 -7.857 1.00 87.62 209 ILE A N 1
ATOM 1606 C CA . ILE A 1 209 ? 16.659 5.654 -8.510 1.00 87.62 209 ILE A CA 1
ATOM 1607 C C . ILE A 1 209 ? 16.423 7.124 -8.144 1.00 87.62 209 ILE A C 1
ATOM 1609 O O . ILE A 1 209 ? 17.155 7.992 -8.609 1.00 87.62 209 ILE A O 1
ATOM 1613 N N . ARG A 1 210 ? 15.454 7.426 -7.265 1.00 87.50 210 ARG A N 1
ATOM 1614 C CA . ARG A 1 210 ? 15.078 8.801 -6.894 1.00 87.50 210 ARG A CA 1
ATOM 1615 C C . ARG A 1 210 ? 16.268 9.695 -6.523 1.00 87.50 210 ARG A C 1
ATOM 1617 O O . ARG A 1 210 ? 16.258 10.882 -6.833 1.00 87.50 210 ARG A O 1
ATOM 1624 N N . LYS A 1 211 ? 17.268 9.145 -5.822 1.00 84.06 211 LYS A N 1
ATOM 1625 C CA . LYS A 1 211 ? 18.459 9.901 -5.393 1.00 84.06 211 LYS A CA 1
ATOM 1626 C C . LYS A 1 211 ? 19.255 10.467 -6.570 1.00 84.06 211 LYS A C 1
ATOM 1628 O O . LYS A 1 211 ? 19.854 11.523 -6.420 1.00 84.06 211 LYS A O 1
ATOM 1633 N N . VAL A 1 212 ? 19.236 9.756 -7.692 1.00 84.12 212 VAL A N 1
ATOM 1634 C CA . VAL A 1 212 ? 19.881 10.136 -8.948 1.00 84.12 212 VAL A CA 1
ATOM 1635 C C . VAL A 1 212 ? 18.923 10.993 -9.772 1.00 84.12 212 VAL A C 1
ATOM 1637 O O . VAL A 1 212 ? 19.278 12.081 -10.217 1.00 84.12 212 VAL A O 1
ATOM 1640 N N . HIS A 1 213 ? 17.684 10.525 -9.943 1.00 84.25 213 HIS A N 1
ATOM 1641 C CA . HIS A 1 213 ? 16.678 11.198 -10.751 1.00 84.25 213 HIS A CA 1
ATOM 1642 C C . HIS A 1 213 ? 15.280 11.063 -10.139 1.00 84.25 213 HIS A C 1
ATOM 1644 O O . HIS A 1 213 ? 14.740 9.966 -9.993 1.00 84.25 213 HIS A O 1
ATOM 1650 N N . SER A 1 214 ? 14.666 12.194 -9.791 1.00 88.06 214 SER A N 1
ATOM 1651 C CA . SER A 1 214 ? 13.319 12.223 -9.216 1.00 88.06 214 SER A CA 1
ATOM 1652 C C . SER A 1 214 ? 12.260 12.169 -10.319 1.00 88.06 214 SER A C 1
ATOM 1654 O O . SER A 1 214 ? 11.840 13.208 -10.815 1.00 88.06 214 SER A O 1
ATOM 1656 N N . ILE A 1 215 ? 11.815 10.960 -10.675 1.00 90.69 215 ILE A N 1
ATOM 1657 C CA . ILE A 1 215 ? 10.849 10.735 -11.769 1.00 90.69 215 ILE A CA 1
ATOM 1658 C C . ILE A 1 215 ? 9.450 11.275 -11.442 1.00 90.69 215 ILE A C 1
ATOM 1660 O O . ILE A 1 215 ? 8.787 11.839 -12.307 1.00 90.69 215 ILE A O 1
ATOM 1664 N N . PHE A 1 216 ? 8.986 11.094 -10.204 1.00 95.00 216 PHE A N 1
ATOM 1665 C CA . PHE A 1 216 ? 7.636 11.477 -9.791 1.00 95.00 216 PHE A CA 1
ATOM 1666 C C . PHE A 1 216 ? 7.673 12.718 -8.899 1.00 95.00 216 PHE A C 1
ATOM 1668 O O . PHE A 1 216 ? 8.510 12.846 -8.000 1.00 95.00 216 PHE A O 1
ATOM 1675 N N . SER A 1 217 ? 6.713 13.614 -9.062 1.00 94.94 217 SER A N 1
ATOM 1676 C CA . SER A 1 217 ? 6.419 14.588 -8.012 1.00 94.94 217 SER A CA 1
ATOM 1677 C C . SER A 1 217 ? 5.891 13.878 -6.751 1.00 94.94 217 SER A C 1
ATOM 1679 O O . SER A 1 217 ? 5.387 12.751 -6.838 1.00 94.94 217 SER A O 1
ATOM 1681 N N . PRO A 1 218 ? 5.957 14.511 -5.564 1.00 95.00 218 PRO A N 1
ATOM 1682 C CA . PRO A 1 218 ? 5.392 13.931 -4.348 1.00 95.00 218 PRO A CA 1
ATOM 1683 C C . PRO A 1 218 ? 3.917 13.536 -4.503 1.00 95.00 218 PRO A C 1
ATOM 1685 O O . PRO A 1 218 ? 3.553 12.424 -4.137 1.00 95.00 218 PRO A O 1
ATOM 1688 N N . SER A 1 219 ? 3.089 14.374 -5.134 1.00 96.12 219 SER A N 1
ATOM 1689 C CA . SER A 1 219 ? 1.664 14.081 -5.351 1.00 96.12 219 SER A CA 1
ATOM 1690 C C . SER A 1 219 ? 1.425 12.888 -6.281 1.00 96.12 219 SER A C 1
ATOM 1692 O O . SER A 1 219 ? 0.520 12.091 -6.051 1.00 96.12 219 SER A O 1
ATOM 1694 N N . GLU A 1 220 ? 2.248 12.712 -7.316 1.00 97.06 220 GLU A N 1
ATOM 1695 C CA . GLU A 1 220 ? 2.150 11.537 -8.193 1.00 97.06 220 GLU A CA 1
ATOM 1696 C C . GLU A 1 220 ? 2.545 10.254 -7.455 1.00 97.06 220 GLU A C 1
ATOM 1698 O O . GLU A 1 220 ? 1.866 9.232 -7.570 1.00 97.06 220 GLU A O 1
ATOM 1703 N N . ALA A 1 221 ? 3.601 10.311 -6.638 1.00 96.56 221 ALA A N 1
ATOM 1704 C CA . ALA A 1 221 ? 4.011 9.186 -5.806 1.00 96.56 221 ALA A CA 1
ATOM 1705 C C . ALA A 1 221 ? 2.959 8.836 -4.738 1.00 96.56 221 ALA A C 1
ATOM 1707 O O . ALA A 1 221 ? 2.760 7.659 -4.435 1.00 96.56 221 ALA A O 1
ATOM 1708 N N . GLU A 1 222 ? 2.255 9.831 -4.186 1.00 97.19 222 GLU A N 1
ATOM 1709 C CA . GLU A 1 222 ? 1.123 9.618 -3.274 1.00 97.19 222 GLU A CA 1
ATOM 1710 C C . GLU A 1 222 ? -0.010 8.850 -3.964 1.00 97.19 222 GLU A C 1
ATOM 1712 O O . GLU A 1 222 ? -0.539 7.882 -3.406 1.00 97.19 222 GLU A O 1
ATOM 1717 N N . GLU A 1 223 ? -0.365 9.238 -5.195 1.00 95.50 223 GLU A N 1
ATOM 1718 C CA . GLU A 1 223 ? -1.380 8.530 -5.977 1.00 95.50 223 GLU A CA 1
ATOM 1719 C C . GLU A 1 223 ? -0.945 7.093 -6.290 1.00 95.50 223 GLU A C 1
ATOM 1721 O O . GLU A 1 223 ? -1.727 6.172 -6.046 1.00 95.50 223 GLU A O 1
ATOM 1726 N N . LEU A 1 224 ? 0.296 6.877 -6.743 1.00 96.31 224 LEU A N 1
ATOM 1727 C CA . LEU A 1 224 ? 0.849 5.538 -6.994 1.00 96.31 224 LEU A CA 1
ATOM 1728 C C . LEU A 1 224 ? 0.848 4.662 -5.736 1.00 96.31 224 LEU A C 1
ATOM 1730 O O . LEU A 1 224 ? 0.464 3.495 -5.802 1.00 96.31 224 LEU A O 1
ATOM 1734 N N . LEU A 1 225 ? 1.207 5.222 -4.579 1.00 96.25 225 LEU A N 1
ATOM 1735 C CA . LEU A 1 225 ? 1.162 4.522 -3.295 1.00 96.25 225 LEU A CA 1
ATOM 1736 C C . LEU A 1 225 ? -0.265 4.097 -2.933 1.00 96.25 225 LEU A C 1
ATOM 1738 O O . LEU A 1 225 ? -0.498 2.955 -2.531 1.00 96.25 225 LEU A O 1
ATOM 1742 N N . ALA A 1 226 ? -1.240 4.982 -3.126 1.00 94.75 226 ALA A N 1
ATOM 1743 C CA . ALA A 1 226 ? -2.638 4.657 -2.881 1.00 94.75 226 ALA A CA 1
ATOM 1744 C C . ALA A 1 226 ? -3.180 3.611 -3.881 1.00 94.75 226 ALA A C 1
ATOM 1746 O O . ALA A 1 226 ? -3.999 2.773 -3.497 1.00 94.75 226 ALA A O 1
ATOM 1747 N N . ILE A 1 227 ? -2.717 3.620 -5.139 1.00 93.31 227 ILE A N 1
ATOM 1748 C CA . ILE A 1 227 ? -3.024 2.580 -6.137 1.00 93.31 227 ILE A CA 1
ATOM 1749 C C . ILE A 1 227 ? -2.450 1.233 -5.684 1.00 93.31 227 ILE A C 1
ATOM 1751 O O . ILE A 1 227 ? -3.203 0.269 -5.570 1.00 93.31 227 ILE A O 1
ATOM 1755 N N . ALA A 1 228 ? -1.159 1.178 -5.343 1.00 94.25 228 ALA A N 1
ATOM 1756 C CA . ALA A 1 228 ? -0.488 -0.045 -4.901 1.00 94.25 228 ALA A CA 1
ATOM 1757 C C . ALA A 1 228 ? -1.165 -0.667 -3.668 1.00 94.25 228 ALA A C 1
ATOM 1759 O O . ALA A 1 228 ? -1.378 -1.876 -3.624 1.00 94.25 228 ALA A O 1
ATOM 1760 N N . ILE A 1 229 ? -1.581 0.152 -2.694 1.00 93.31 229 ILE A N 1
ATOM 1761 C CA . ILE A 1 229 ? -2.337 -0.322 -1.523 1.00 93.31 229 ILE A CA 1
ATOM 1762 C C . ILE A 1 229 ? -3.713 -0.869 -1.926 1.00 93.31 229 ILE A C 1
ATOM 1764 O O . ILE A 1 229 ? -4.155 -1.883 -1.391 1.00 93.31 229 ILE A O 1
ATOM 1768 N N . SER A 1 230 ? -4.381 -0.238 -2.893 1.00 90.56 230 SER A N 1
ATOM 1769 C CA . SER A 1 230 ? -5.696 -0.690 -3.367 1.00 90.56 230 SER A CA 1
ATOM 1770 C C . SER A 1 230 ? -5.624 -2.048 -4.076 1.00 90.56 230 SER A C 1
ATOM 1772 O O . SER A 1 230 ? -6.567 -2.829 -3.972 1.00 90.56 230 SER A O 1
ATOM 1774 N N . LEU A 1 231 ? -4.501 -2.381 -4.724 1.00 91.38 231 LEU A N 1
ATOM 1775 C CA . LEU A 1 231 ? -4.307 -3.686 -5.371 1.00 91.38 231 LEU A CA 1
ATOM 1776 C C . LEU A 1 231 ? -4.370 -4.861 -4.381 1.00 91.38 231 LEU A C 1
ATOM 1778 O O . LEU A 1 231 ? -4.823 -5.939 -4.753 1.00 91.38 231 LEU A O 1
ATOM 1782 N N . PHE A 1 232 ? -4.030 -4.658 -3.102 1.00 90.19 232 PHE A N 1
ATOM 1783 C CA . PHE A 1 232 ? -4.169 -5.696 -2.066 1.00 90.19 232 PHE A CA 1
ATOM 1784 C C . PHE A 1 232 ? -5.623 -6.094 -1.774 1.00 90.19 232 PHE A C 1
ATOM 1786 O O . PHE A 1 232 ? -5.868 -7.094 -1.087 1.00 90.19 232 PHE A O 1
ATOM 1793 N N . LEU A 1 233 ? -6.599 -5.319 -2.254 1.00 88.44 233 LEU A N 1
ATOM 1794 C CA . LEU A 1 233 ? -8.014 -5.651 -2.132 1.00 88.44 233 LEU A CA 1
ATOM 1795 C C . LEU A 1 233 ? -8.471 -6.661 -3.187 1.00 88.44 233 LEU A C 1
ATOM 1797 O O . LEU A 1 233 ? -9.389 -7.440 -2.903 1.00 88.44 233 LEU A O 1
ATOM 1801 N N . ASP A 1 234 ? -7.814 -6.714 -4.346 1.00 86.94 234 ASP A N 1
ATOM 1802 C CA . ASP A 1 234 ? -8.151 -7.673 -5.395 1.00 86.94 234 ASP A CA 1
ATOM 1803 C C . ASP A 1 234 ? -7.626 -9.067 -5.025 1.00 86.94 234 ASP A C 1
ATOM 1805 O O . ASP A 1 234 ? -6.427 -9.294 -4.871 1.00 86.94 234 ASP A O 1
ATOM 1809 N N . ARG A 1 235 ? -8.547 -10.021 -4.858 1.00 82.25 235 ARG A N 1
ATOM 1810 C CA . ARG A 1 235 ? -8.213 -11.406 -4.491 1.00 82.25 235 ARG A CA 1
ATOM 1811 C C . ARG A 1 235 ? -7.449 -12.138 -5.594 1.00 82.25 235 ARG A C 1
ATOM 1813 O O . ARG A 1 235 ? -6.693 -13.050 -5.291 1.00 82.25 235 ARG A O 1
ATOM 1820 N N . ARG A 1 236 ? -7.589 -11.723 -6.856 1.00 84.25 236 ARG A N 1
ATOM 1821 C CA . ARG A 1 236 ? -6.862 -12.325 -7.987 1.00 84.25 236 ARG A CA 1
ATOM 1822 C C . ARG A 1 236 ? -5.360 -12.043 -7.922 1.00 84.25 236 ARG A C 1
ATOM 1824 O O . ARG A 1 236 ? -4.581 -12.739 -8.559 1.00 84.25 236 ARG A O 1
ATOM 1831 N N . LEU A 1 237 ? -4.953 -11.043 -7.136 1.00 87.56 237 LEU A N 1
ATOM 1832 C CA . LEU A 1 237 ? -3.557 -10.641 -6.963 1.00 87.56 237 LEU A CA 1
ATOM 1833 C C . LEU A 1 237 ? -2.921 -11.218 -5.689 1.00 87.56 237 LEU A C 1
ATOM 1835 O O . LEU A 1 237 ? -1.810 -10.835 -5.332 1.00 87.56 237 LEU A O 1
ATOM 1839 N N . GLU A 1 238 ? -3.585 -12.149 -4.997 1.00 84.50 238 GLU A N 1
ATOM 1840 C CA . GLU A 1 238 ? -3.055 -12.751 -3.766 1.00 84.50 238 GLU A CA 1
ATOM 1841 C C . GLU A 1 238 ? -1.748 -13.534 -4.007 1.00 84.50 238 GLU A C 1
ATOM 1843 O O . GLU A 1 238 ? -0.856 -13.537 -3.160 1.00 84.50 238 GLU A O 1
ATOM 1848 N N . GLY A 1 239 ? -1.560 -14.099 -5.205 1.00 86.19 239 GLY A N 1
ATOM 1849 C CA . GLY A 1 239 ? -0.284 -14.703 -5.615 1.00 86.19 239 GLY A CA 1
ATOM 1850 C C . GLY A 1 239 ? 0.874 -13.703 -5.765 1.00 86.19 239 GLY A C 1
ATOM 1851 O O . GLY A 1 239 ? 2.032 -14.108 -5.812 1.00 86.19 239 GLY A O 1
ATOM 1852 N N . LEU A 1 240 ? 0.590 -12.395 -5.801 1.00 89.06 240 LEU A N 1
ATOM 1853 C CA . LEU A 1 240 ? 1.566 -11.321 -6.026 1.00 89.06 240 LEU A CA 1
ATOM 1854 C C . LEU A 1 240 ? 1.941 -10.543 -4.762 1.00 89.06 240 LEU A C 1
ATOM 1856 O O . LEU A 1 240 ? 2.625 -9.526 -4.860 1.00 89.06 240 LEU A O 1
ATOM 1860 N N . LEU A 1 241 ? 1.537 -10.999 -3.572 1.00 88.62 241 LEU A N 1
ATOM 1861 C CA . LEU A 1 241 ? 1.743 -10.265 -2.315 1.00 88.62 241 LEU A CA 1
ATOM 1862 C C . LEU A 1 241 ? 3.203 -9.879 -2.047 1.00 88.62 241 LEU A C 1
ATOM 1864 O O . LEU A 1 241 ? 3.449 -8.814 -1.483 1.00 88.62 241 LEU A O 1
ATOM 1868 N N . LEU A 1 242 ? 4.164 -10.716 -2.450 1.00 89.69 242 LEU A N 1
ATOM 1869 C CA . LEU A 1 242 ? 5.588 -10.421 -2.277 1.00 89.69 242 LEU A CA 1
ATOM 1870 C C . LEU A 1 242 ? 6.025 -9.247 -3.166 1.00 89.69 242 LEU A C 1
ATOM 1872 O O . LEU A 1 242 ? 6.552 -8.261 -2.658 1.00 89.69 242 LEU A O 1
ATOM 1876 N N . VAL A 1 243 ? 5.708 -9.302 -4.463 1.00 91.50 243 VAL A N 1
ATOM 1877 C CA . VAL A 1 243 ? 6.035 -8.238 -5.431 1.00 91.50 243 VAL A CA 1
ATOM 1878 C C . VAL A 1 243 ? 5.297 -6.938 -5.092 1.00 91.50 243 VAL A C 1
ATOM 1880 O O . VAL A 1 243 ? 5.880 -5.854 -5.127 1.00 91.50 243 VAL A O 1
ATOM 1883 N N . LEU A 1 244 ? 4.023 -7.036 -4.701 1.00 92.25 244 LEU A N 1
ATOM 1884 C CA . LEU A 1 244 ? 3.239 -5.906 -4.204 1.00 92.25 244 LEU A CA 1
ATOM 1885 C C . LEU A 1 244 ? 3.857 -5.300 -2.939 1.00 92.25 244 LEU A C 1
ATOM 1887 O O . LEU A 1 244 ? 3.909 -4.079 -2.810 1.00 92.25 244 LEU A O 1
ATOM 1891 N N . GLY A 1 245 ? 4.337 -6.134 -2.013 1.00 92.38 245 GLY A N 1
ATOM 1892 C CA . GLY A 1 245 ? 5.005 -5.702 -0.787 1.00 92.38 245 GLY A CA 1
ATOM 1893 C C . GLY A 1 245 ? 6.311 -4.952 -1.055 1.00 92.3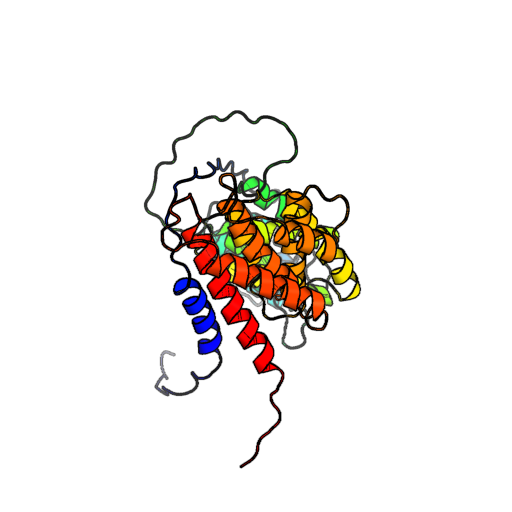8 245 GLY A C 1
ATOM 1894 O O . GLY A 1 245 ? 6.546 -3.900 -0.456 1.00 92.38 245 GLY A O 1
ATOM 1895 N N . ASP A 1 246 ? 7.124 -5.440 -1.991 1.00 91.56 246 ASP A N 1
ATOM 1896 C CA . ASP A 1 246 ? 8.371 -4.787 -2.404 1.00 91.56 246 ASP A CA 1
ATOM 1897 C C . ASP A 1 246 ? 8.113 -3.435 -3.082 1.00 91.56 246 ASP A C 1
ATOM 1899 O O . ASP A 1 246 ? 8.791 -2.440 -2.788 1.00 91.56 246 ASP A O 1
ATOM 1903 N N . CYS A 1 247 ? 7.084 -3.370 -3.931 1.00 94.94 247 CYS A N 1
ATOM 1904 C CA . CYS A 1 247 ? 6.634 -2.133 -4.563 1.00 94.94 247 CYS A CA 1
ATOM 1905 C C . CYS A 1 247 ? 6.109 -1.128 -3.538 1.00 94.94 247 CYS A C 1
ATOM 1907 O O . CYS A 1 247 ? 6.557 0.021 -3.501 1.00 94.94 247 CYS A O 1
ATOM 1909 N N . LEU A 1 248 ? 5.239 -1.580 -2.632 1.00 95.25 248 LEU A N 1
ATOM 1910 C CA . LEU A 1 248 ? 4.719 -0.778 -1.530 1.00 95.25 248 LEU A CA 1
ATOM 1911 C C . LEU A 1 248 ? 5.855 -0.191 -0.683 1.00 95.25 248 LEU A C 1
ATOM 1913 O O . LEU A 1 248 ? 5.856 1.000 -0.374 1.00 95.25 248 LEU A O 1
ATOM 1917 N N . ASN A 1 249 ? 6.846 -1.008 -0.324 1.00 93.88 249 ASN A N 1
ATOM 1918 C CA . ASN A 1 249 ? 7.988 -0.553 0.457 1.00 93.88 249 ASN A CA 1
ATOM 1919 C C . ASN A 1 249 ? 8.839 0.470 -0.316 1.00 93.88 249 ASN A C 1
ATOM 1921 O O . ASN A 1 249 ? 9.245 1.477 0.263 1.00 93.88 249 ASN A O 1
ATOM 1925 N N . SER A 1 250 ? 9.058 0.260 -1.617 1.00 94.44 250 SER A N 1
ATOM 1926 C CA . SER A 1 250 ? 9.787 1.205 -2.476 1.00 94.44 250 SER A CA 1
ATOM 1927 C C . SER A 1 250 ? 9.071 2.561 -2.560 1.00 94.44 250 SER A C 1
ATOM 1929 O O . SER A 1 250 ? 9.706 3.598 -2.380 1.00 94.44 250 SER A O 1
ATOM 1931 N N . LEU A 1 251 ? 7.742 2.563 -2.711 1.00 96.06 251 LEU A N 1
ATOM 1932 C CA . LEU A 1 251 ? 6.915 3.777 -2.715 1.00 96.06 251 LEU A CA 1
ATOM 1933 C C . LEU A 1 251 ? 6.924 4.503 -1.359 1.00 96.06 251 LEU A C 1
ATOM 1935 O O . LEU A 1 251 ? 7.038 5.723 -1.310 1.00 96.06 251 LEU A O 1
ATOM 1939 N N . ILE A 1 252 ? 6.870 3.782 -0.235 1.00 95.19 252 ILE A N 1
ATOM 1940 C CA . ILE A 1 252 ? 6.967 4.392 1.107 1.00 95.19 252 ILE A CA 1
ATOM 1941 C C . ILE A 1 252 ? 8.352 5.026 1.338 1.00 95.19 252 ILE A C 1
ATOM 1943 O O . ILE A 1 252 ? 8.488 6.063 2.001 1.00 95.19 252 ILE A O 1
ATOM 1947 N N . LEU A 1 253 ? 9.404 4.396 0.815 1.00 93.31 253 LEU A N 1
ATOM 1948 C CA . LEU A 1 253 ? 10.775 4.888 0.927 1.00 93.31 253 LEU A CA 1
ATOM 1949 C C . LEU A 1 253 ? 11.102 5.998 -0.080 1.00 93.31 253 LEU A C 1
ATOM 1951 O O . LEU A 1 253 ? 12.072 6.717 0.146 1.00 93.31 253 LEU A O 1
ATOM 1955 N N . TYR A 1 254 ? 10.263 6.198 -1.102 1.00 94.75 254 TYR A N 1
ATOM 1956 C CA . TYR A 1 254 ? 10.411 7.252 -2.104 1.00 94.75 254 TYR A CA 1
ATOM 1957 C C . TYR A 1 254 ? 10.524 8.643 -1.480 1.00 94.75 254 TYR A C 1
ATOM 1959 O O . TYR A 1 254 ? 11.382 9.430 -1.856 1.00 94.75 254 TYR A O 1
ATOM 1967 N N . PHE A 1 255 ? 9.657 8.973 -0.528 1.00 94.75 255 PHE A N 1
ATOM 1968 C CA . PHE A 1 255 ? 9.568 10.318 0.041 1.00 94.75 255 PHE A CA 1
ATOM 1969 C C . PHE A 1 255 ? 10.821 10.692 0.841 1.00 94.75 255 PHE A C 1
ATOM 1971 O O . PHE A 1 255 ? 11.406 9.856 1.534 1.00 94.75 255 PHE A O 1
ATOM 1978 N N . ASN A 1 256 ? 11.229 11.959 0.831 1.00 93.06 256 ASN A N 1
ATOM 1979 C CA . ASN A 1 256 ? 12.165 12.439 1.853 1.00 93.06 256 ASN A CA 1
ATOM 1980 C C . ASN A 1 256 ? 11.430 12.662 3.194 1.00 93.06 256 ASN A C 1
ATOM 1982 O O . ASN A 1 256 ? 10.219 12.470 3.300 1.00 93.06 256 ASN A O 1
ATOM 1986 N N . THR A 1 257 ? 12.161 12.994 4.261 1.00 92.50 257 THR A N 1
ATOM 1987 C CA . THR A 1 257 ? 11.560 13.140 5.600 1.00 92.50 257 THR A CA 1
ATOM 1988 C C . THR A 1 257 ? 10.520 14.259 5.659 1.00 92.50 257 THR A C 1
ATOM 1990 O O . THR A 1 257 ? 9.456 14.036 6.225 1.00 92.50 257 THR A O 1
ATOM 1993 N N . SER A 1 258 ? 10.791 15.415 5.045 1.00 93.12 258 SER A N 1
ATOM 1994 C CA . SER A 1 258 ? 9.867 16.558 5.039 1.00 93.12 258 SER A CA 1
ATOM 1995 C C . SER A 1 258 ? 8.607 16.301 4.212 1.00 93.12 258 SER A C 1
ATOM 1997 O O . SER A 1 258 ? 7.514 16.675 4.621 1.00 93.12 258 SER A O 1
ATOM 1999 N N . GLU A 1 259 ? 8.738 15.625 3.069 1.00 95.19 259 GLU A N 1
ATOM 2000 C CA . GLU A 1 259 ? 7.599 15.235 2.234 1.00 95.19 259 GLU A CA 1
ATOM 2001 C C . GLU A 1 259 ? 6.721 14.216 2.960 1.00 95.19 259 GLU A C 1
ATOM 2003 O O . GLU A 1 259 ? 5.504 14.368 3.015 1.00 95.19 259 GLU A O 1
ATOM 2008 N N . TRP A 1 260 ? 7.341 13.202 3.575 1.00 95.69 260 TRP A N 1
ATOM 2009 C CA . TRP A 1 260 ? 6.625 12.086 4.187 1.00 95.69 260 TRP A CA 1
ATOM 2010 C C . TRP A 1 260 ? 5.622 12.516 5.262 1.00 95.69 260 TRP A C 1
ATOM 2012 O O . TRP A 1 260 ? 4.560 11.906 5.378 1.00 95.69 260 TRP A O 1
ATOM 2022 N N . GLU A 1 261 ? 5.928 13.554 6.042 1.00 92.00 261 GLU A N 1
ATOM 2023 C CA . GLU A 1 261 ? 5.029 14.053 7.089 1.00 92.00 261 GLU A CA 1
ATOM 2024 C C . GLU A 1 261 ? 3.672 14.493 6.530 1.00 92.00 261 GLU A C 1
ATOM 2026 O O . GLU A 1 261 ? 2.635 14.161 7.108 1.00 92.00 261 GLU A O 1
ATOM 2031 N N . THR A 1 262 ? 3.671 15.163 5.375 1.00 95.00 262 THR A N 1
ATOM 2032 C CA . THR A 1 262 ? 2.442 15.614 4.708 1.00 95.00 262 THR A CA 1
ATOM 2033 C C . THR A 1 262 ? 1.857 14.504 3.834 1.00 95.00 262 THR A C 1
ATOM 2035 O O . THR A 1 262 ? 0.678 14.167 3.964 1.00 95.00 262 THR A O 1
ATOM 2038 N N . SER A 1 263 ? 2.688 13.861 3.009 1.00 97.12 263 SER A N 1
ATOM 2039 C CA . SER A 1 263 ? 2.271 12.818 2.066 1.00 97.12 263 SER A CA 1
ATOM 2040 C C . SER A 1 263 ? 1.623 11.617 2.753 1.00 97.12 263 SER A C 1
ATOM 2042 O O . SER A 1 263 ? 0.643 11.071 2.254 1.00 97.12 263 SER A O 1
ATOM 2044 N N . CYS A 1 264 ? 2.095 11.225 3.941 1.00 96.44 264 CYS A N 1
ATOM 2045 C CA . CYS A 1 264 ? 1.486 10.145 4.722 1.00 96.44 264 CYS A CA 1
ATOM 2046 C C . CYS A 1 264 ? 0.011 10.429 5.056 1.00 96.44 264 CYS A C 1
ATOM 2048 O O . CYS A 1 264 ? -0.832 9.529 4.992 1.00 96.44 264 CYS A O 1
ATOM 2050 N N . VAL A 1 265 ? -0.318 11.682 5.389 1.00 95.56 265 VAL A N 1
ATOM 2051 C CA . VAL A 1 265 ? -1.695 12.097 5.681 1.00 95.56 265 VAL A CA 1
ATOM 2052 C C . VAL A 1 265 ? -2.534 12.082 4.408 1.00 95.56 265 VAL A C 1
ATOM 2054 O O . VAL A 1 265 ? -3.613 11.492 4.421 1.00 95.56 265 VAL A O 1
ATOM 2057 N N . MET A 1 266 ? -2.020 12.656 3.318 1.00 96.19 266 MET A N 1
ATOM 2058 C CA . MET A 1 266 ? -2.709 12.717 2.023 1.00 96.19 266 MET A CA 1
ATOM 2059 C C . MET A 1 266 ? -3.038 11.323 1.482 1.00 96.19 266 MET A C 1
ATOM 2061 O O . MET A 1 266 ? -4.175 11.041 1.100 1.00 96.19 266 MET A O 1
ATOM 2065 N N . VAL A 1 267 ? -2.068 10.409 1.533 1.00 97.00 267 VAL A N 1
ATOM 2066 C CA . VAL A 1 267 ? -2.234 9.010 1.120 1.00 97.00 267 VAL A CA 1
ATOM 2067 C C . VAL A 1 267 ? -3.279 8.316 1.983 1.00 97.00 267 VAL A C 1
ATOM 2069 O O . VAL A 1 267 ? -4.179 7.664 1.456 1.00 97.00 267 VAL A O 1
ATOM 2072 N N . ALA A 1 268 ? -3.202 8.471 3.306 1.00 96.38 268 ALA A N 1
ATOM 2073 C CA . ALA A 1 268 ? -4.164 7.858 4.212 1.00 96.38 268 ALA A CA 1
ATOM 2074 C C . ALA A 1 268 ? -5.598 8.361 3.989 1.00 96.38 268 ALA A C 1
ATOM 2076 O O . ALA A 1 268 ? -6.539 7.571 4.059 1.00 96.38 268 ALA A O 1
ATOM 2077 N N . GLU A 1 269 ? -5.773 9.652 3.704 1.00 94.44 269 GLU A N 1
ATOM 2078 C CA . GLU A 1 269 ? -7.076 10.229 3.365 1.00 94.44 269 GLU A CA 1
ATOM 2079 C C . GLU A 1 269 ? -7.605 9.699 2.034 1.00 94.44 269 GLU A C 1
ATOM 2081 O O . GLU A 1 269 ? -8.751 9.254 1.969 1.00 94.44 269 GLU A O 1
ATOM 2086 N N . SER A 1 270 ? -6.753 9.667 1.009 1.00 93.75 270 SER A N 1
ATOM 2087 C CA . SER A 1 270 ? -7.074 9.126 -0.313 1.00 93.75 270 SER A CA 1
ATOM 2088 C C . SER A 1 270 ? -7.517 7.660 -0.243 1.00 93.75 270 SER A C 1
ATOM 2090 O O . SER A 1 270 ? -8.531 7.281 -0.825 1.00 93.75 270 SER A O 1
ATOM 2092 N N . ILE A 1 271 ? -6.818 6.832 0.539 1.00 93.19 271 ILE A N 1
ATOM 2093 C CA . ILE A 1 271 ? -7.180 5.425 0.762 1.00 93.19 271 ILE A CA 1
ATOM 2094 C C . ILE A 1 271 ? -8.511 5.313 1.504 1.00 93.19 271 ILE A C 1
ATOM 2096 O O . ILE A 1 271 ? -9.389 4.561 1.086 1.00 93.19 271 ILE A O 1
ATOM 2100 N N . ALA A 1 272 ? -8.687 6.060 2.595 1.00 92.38 272 ALA A N 1
ATOM 2101 C CA . ALA A 1 272 ? -9.895 5.969 3.409 1.00 92.38 272 ALA A CA 1
ATOM 2102 C C . ALA A 1 272 ? -11.159 6.404 2.643 1.00 92.38 272 ALA A C 1
ATOM 2104 O O . ALA A 1 272 ? -12.239 5.892 2.918 1.00 92.38 272 ALA A O 1
ATOM 2105 N N . GLN A 1 273 ? -11.032 7.300 1.659 1.00 90.19 273 GLN A N 1
ATOM 2106 C CA . GLN A 1 273 ? -12.129 7.690 0.764 1.00 90.19 273 GLN A CA 1
ATOM 2107 C C . GLN A 1 273 ? -12.506 6.608 -0.261 1.00 90.19 273 GLN A C 1
ATOM 2109 O O . GLN A 1 273 ? -13.628 6.616 -0.764 1.00 90.19 273 GLN A O 1
ATOM 2114 N N . ARG A 1 274 ? -11.592 5.684 -0.581 1.00 86.12 274 ARG A N 1
ATOM 2115 C CA . ARG A 1 274 ? -11.786 4.632 -1.598 1.00 86.12 274 ARG A CA 1
ATOM 2116 C C . ARG A 1 274 ? -12.328 3.323 -1.029 1.00 86.12 274 ARG A C 1
ATOM 2118 O O . ARG A 1 274 ? -12.744 2.462 -1.798 1.00 86.12 274 ARG A O 1
ATOM 2125 N N . VAL A 1 275 ? -12.296 3.148 0.292 1.00 85.44 275 VAL A N 1
ATOM 2126 C CA . VAL A 1 275 ? -12.578 1.864 0.942 1.00 85.44 275 VAL A CA 1
ATOM 2127 C C . VAL A 1 275 ? -13.813 1.962 1.827 1.00 85.44 275 VAL A C 1
ATOM 2129 O O . VAL A 1 275 ? -13.938 2.847 2.671 1.00 85.44 275 VAL A O 1
ATOM 2132 N N . THR A 1 276 ? -14.729 1.013 1.655 1.00 84.00 276 THR A N 1
ATOM 2133 C CA . THR A 1 276 ? -15.908 0.846 2.504 1.00 84.00 276 THR A CA 1
ATOM 2134 C C . THR A 1 276 ? -15.518 0.368 3.903 1.00 84.00 276 THR A C 1
ATOM 2136 O O . THR A 1 276 ? -14.541 -0.359 4.094 1.00 84.00 276 THR A O 1
ATOM 2139 N N . LEU A 1 277 ? -16.293 0.764 4.918 1.00 85.44 277 LEU A N 1
ATOM 2140 C CA . LEU A 1 277 ? -16.078 0.334 6.303 1.00 85.44 277 LEU A CA 1
ATOM 2141 C C . LEU A 1 277 ? -16.577 -1.106 6.518 1.00 85.44 277 LEU A C 1
ATOM 2143 O O . LEU A 1 277 ? -17.594 -1.351 7.166 1.00 85.44 277 LEU A O 1
ATOM 2147 N N . ASP A 1 278 ? -15.854 -2.058 5.946 1.00 88.06 278 ASP A N 1
ATOM 2148 C CA . ASP A 1 278 ? -16.083 -3.495 6.058 1.00 88.06 278 ASP A CA 1
ATOM 2149 C C . ASP A 1 278 ? -14.743 -4.235 6.252 1.00 88.06 278 ASP A C 1
ATOM 2151 O O . ASP A 1 278 ? -13.758 -3.662 6.718 1.00 88.06 278 ASP A O 1
ATOM 2155 N N . LEU A 1 279 ? -14.669 -5.526 5.931 1.00 89.50 279 LEU A N 1
ATOM 2156 C CA . LEU A 1 279 ? -13.423 -6.285 6.076 1.00 89.50 279 LEU A CA 1
ATOM 2157 C C . LEU 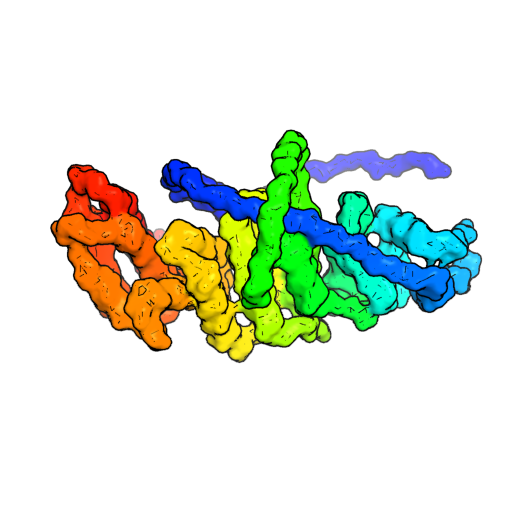A 1 279 ? -12.301 -5.819 5.127 1.00 89.50 279 LEU A C 1
ATOM 2159 O O . LEU A 1 279 ? -11.131 -6.060 5.423 1.00 89.50 279 LEU A O 1
ATOM 2163 N N . ASN A 1 280 ? -12.611 -5.116 4.035 1.00 89.75 280 ASN A N 1
ATOM 2164 C CA . ASN A 1 280 ? -11.619 -4.547 3.123 1.00 89.75 280 ASN A CA 1
ATOM 2165 C C . ASN A 1 280 ? -10.806 -3.438 3.792 1.00 89.75 280 ASN A C 1
ATOM 2167 O O . ASN A 1 280 ? -9.594 -3.376 3.592 1.00 89.75 280 ASN A O 1
ATOM 2171 N N . CYS A 1 281 ? -11.417 -2.623 4.658 1.00 91.75 281 CYS A N 1
ATOM 2172 C CA . CYS A 1 281 ? -10.659 -1.608 5.394 1.00 91.75 281 CYS A CA 1
ATOM 2173 C C . CYS A 1 281 ? -9.613 -2.240 6.327 1.00 91.75 281 CYS A C 1
ATOM 2175 O O . CYS A 1 281 ? -8.516 -1.706 6.486 1.00 91.75 281 CYS A O 1
ATOM 2177 N N . LEU A 1 282 ? -9.900 -3.431 6.863 1.00 93.31 282 LEU A N 1
ATOM 2178 C CA . LEU A 1 282 ? -8.938 -4.190 7.658 1.00 93.31 282 LEU A CA 1
ATOM 2179 C C . LEU A 1 282 ? -7.824 -4.776 6.787 1.00 93.31 282 LEU A C 1
ATOM 2181 O O . LEU A 1 282 ? -6.664 -4.695 7.172 1.00 93.31 282 LEU A O 1
ATOM 2185 N N . ARG A 1 283 ? -8.149 -5.299 5.595 1.00 91.12 283 ARG A N 1
ATOM 2186 C CA . ARG A 1 283 ? -7.147 -5.795 4.630 1.00 91.12 283 ARG A CA 1
ATOM 2187 C C . ARG A 1 283 ? -6.165 -4.703 4.209 1.00 91.12 283 ARG A C 1
ATOM 2189 O O . ARG A 1 283 ? -4.968 -4.960 4.173 1.00 91.12 283 ARG A O 1
ATOM 2196 N N . VAL A 1 284 ? -6.661 -3.494 3.953 1.00 92.31 284 VAL A N 1
ATOM 2197 C CA . VAL A 1 284 ? -5.850 -2.313 3.612 1.00 92.31 284 VAL A CA 1
ATOM 2198 C C . VAL A 1 284 ? -4.897 -1.920 4.740 1.00 92.31 284 VAL A C 1
ATOM 2200 O O . VAL A 1 284 ? -3.738 -1.608 4.494 1.00 92.31 284 VAL A O 1
ATOM 2203 N N . VAL A 1 285 ? -5.358 -1.930 5.991 1.00 93.44 285 VAL A N 1
ATOM 2204 C CA . VAL A 1 285 ? -4.481 -1.628 7.132 1.00 93.44 285 VAL A CA 1
ATOM 2205 C C . VAL A 1 285 ? -3.455 -2.747 7.328 1.00 93.44 285 VAL A C 1
ATOM 2207 O O . VAL A 1 285 ? -2.273 -2.485 7.550 1.00 93.44 285 VAL A O 1
ATOM 2210 N N . ASP A 1 286 ? -3.891 -3.997 7.206 1.00 89.94 286 ASP A N 1
ATOM 2211 C CA . ASP A 1 286 ? -3.049 -5.169 7.413 1.00 89.94 286 ASP A CA 1
ATOM 2212 C C . ASP A 1 286 ? -1.962 -5.327 6.345 1.00 89.94 286 ASP A C 1
ATOM 2214 O O . ASP A 1 286 ? -0.876 -5.797 6.674 1.00 89.94 286 ASP A O 1
ATOM 2218 N N . CYS A 1 287 ? -2.218 -4.941 5.089 1.00 91.06 287 CYS A N 1
ATOM 2219 C CA . CYS A 1 287 ? -1.255 -5.109 3.998 1.00 91.06 287 CYS A CA 1
ATOM 2220 C C . CYS A 1 287 ? -0.041 -4.181 4.109 1.00 91.06 287 CYS A C 1
ATOM 2222 O O . CYS A 1 287 ? 1.013 -4.464 3.544 1.00 91.06 287 CYS A O 1
ATOM 2224 N N . ILE A 1 288 ? -0.147 -3.100 4.885 1.00 92.69 288 ILE A N 1
ATOM 2225 C CA . ILE A 1 288 ? 0.959 -2.184 5.162 1.00 92.69 288 ILE A CA 1
ATOM 2226 C C . ILE A 1 288 ? 1.869 -2.848 6.197 1.00 92.69 288 ILE A C 1
ATOM 2228 O O . ILE A 1 288 ? 1.947 -2.378 7.320 1.00 92.69 288 ILE A O 1
ATOM 2232 N N . THR A 1 289 ? 2.524 -3.970 5.889 1.00 77.44 289 THR A N 1
ATOM 2233 C CA . THR A 1 289 ? 3.222 -4.860 6.849 1.00 77.44 289 THR A CA 1
ATOM 2234 C C . THR A 1 289 ? 4.637 -4.414 7.241 1.00 77.44 289 THR A C 1
ATOM 2236 O O . THR A 1 289 ? 5.241 -5.020 8.126 1.00 77.44 289 THR A O 1
ATOM 2239 N N . GLY A 1 290 ? 5.156 -3.330 6.655 1.00 71.12 290 GLY A N 1
ATOM 2240 C CA . GLY A 1 290 ? 6.552 -2.916 6.812 1.00 71.12 290 GLY A CA 1
ATOM 2241 C C . GLY A 1 290 ? 7.017 -2.726 8.264 1.00 71.12 290 GLY A C 1
ATOM 2242 O O . GLY A 1 290 ? 6.322 -2.152 9.108 1.00 71.12 290 GLY A O 1
ATOM 2243 N N . THR A 1 291 ? 8.238 -3.186 8.551 1.00 76.75 291 THR A N 1
ATOM 2244 C CA . THR A 1 291 ? 8.901 -3.028 9.860 1.00 76.75 291 THR A CA 1
ATOM 2245 C C . THR A 1 291 ? 9.463 -1.622 10.070 1.00 76.75 291 THR A C 1
ATOM 2247 O O . THR A 1 291 ? 9.691 -1.208 11.214 1.00 76.75 291 THR A O 1
ATOM 2250 N N . ASN A 1 292 ? 9.656 -0.874 8.978 1.00 87.19 292 ASN A N 1
ATOM 2251 C CA . ASN A 1 292 ? 10.188 0.479 9.007 1.00 87.19 292 ASN A CA 1
ATOM 2252 C C . ASN A 1 292 ? 9.214 1.468 9.677 1.00 87.19 292 ASN A C 1
ATOM 2254 O O . ASN A 1 292 ? 7.994 1.282 9.707 1.00 87.19 292 ASN A O 1
ATOM 2258 N N . LYS A 1 293 ? 9.777 2.552 10.225 1.00 92.00 293 LYS A N 1
ATOM 2259 C CA . LYS A 1 293 ? 9.022 3.578 10.960 1.00 92.00 293 LYS A CA 1
ATOM 2260 C C . LYS A 1 293 ? 7.914 4.205 10.106 1.00 92.00 293 LYS A C 1
ATOM 2262 O O . LYS A 1 293 ? 6.833 4.470 10.621 1.00 92.00 293 LYS A O 1
ATOM 2267 N N . ARG A 1 294 ? 8.155 4.409 8.809 1.00 94.38 294 ARG A N 1
ATOM 2268 C CA . ARG A 1 294 ? 7.193 5.044 7.899 1.00 94.38 294 ARG A CA 1
ATOM 2269 C C . ARG A 1 294 ? 5.952 4.187 7.674 1.00 94.38 294 ARG A C 1
ATOM 2271 O O . ARG A 1 294 ? 4.849 4.681 7.846 1.00 94.38 294 ARG A O 1
ATOM 2278 N N . SER A 1 295 ? 6.123 2.895 7.417 1.00 93.94 295 SER A N 1
ATOM 2279 C CA . SER A 1 295 ? 5.023 1.936 7.235 1.00 93.94 295 SER A CA 1
ATOM 2280 C C . SER A 1 295 ? 4.148 1.852 8.483 1.00 93.94 295 SER A C 1
ATOM 2282 O O . SER A 1 295 ? 2.925 1.874 8.396 1.00 93.94 295 SER A O 1
ATOM 2284 N N . LYS A 1 296 ? 4.773 1.841 9.666 1.00 93.75 296 LYS A N 1
ATOM 2285 C CA . LYS A 1 296 ? 4.083 1.887 10.963 1.00 93.75 296 LYS A CA 1
ATOM 2286 C C . LYS A 1 296 ? 3.241 3.151 11.148 1.00 93.75 296 LYS A C 1
ATOM 2288 O O . LYS A 1 296 ? 2.112 3.069 11.634 1.00 93.75 296 LYS A O 1
ATOM 2293 N N . ILE A 1 297 ? 3.785 4.308 10.765 1.00 94.94 297 ILE A N 1
ATOM 2294 C CA . ILE A 1 297 ? 3.070 5.591 10.802 1.00 94.94 297 ILE A CA 1
ATOM 2295 C C . ILE A 1 297 ? 1.919 5.581 9.793 1.00 94.94 297 ILE A C 1
ATOM 2297 O O . ILE A 1 297 ? 0.801 5.900 10.180 1.00 94.94 297 ILE A O 1
ATOM 2301 N N . LEU A 1 298 ? 2.152 5.149 8.549 1.00 96.69 298 LEU A N 1
ATOM 2302 C CA . LEU A 1 298 ? 1.110 5.066 7.523 1.00 96.69 298 LEU A CA 1
ATOM 2303 C C . LEU A 1 298 ? -0.033 4.154 7.968 1.00 96.69 298 LEU A C 1
ATOM 2305 O O . LEU A 1 298 ? -1.190 4.550 7.895 1.00 96.69 298 LEU A O 1
ATOM 2309 N N . ARG A 1 299 ? 0.277 2.969 8.507 1.00 96.00 299 ARG A N 1
ATOM 2310 C CA . ARG A 1 299 ? -0.727 2.033 9.029 1.00 96.00 299 ARG A CA 1
ATOM 2311 C C . ARG A 1 299 ? -1.605 2.676 10.109 1.00 96.00 299 ARG A C 1
ATOM 2313 O O . ARG A 1 299 ? -2.828 2.567 10.060 1.00 96.00 299 ARG A O 1
ATOM 2320 N N . SER A 1 300 ? -0.981 3.370 11.064 1.00 95.56 300 SER A N 1
ATOM 2321 C CA . SER A 1 300 ? -1.679 4.122 12.118 1.00 95.56 300 SER A CA 1
ATOM 2322 C C . SER A 1 300 ? -2.545 5.244 11.528 1.00 95.56 300 SER A C 1
ATOM 2324 O O . SER A 1 300 ? -3.708 5.394 11.905 1.00 95.56 300 SER A O 1
ATOM 2326 N N . GLN A 1 301 ? -2.022 5.978 10.545 1.00 96.31 301 GLN A N 1
ATOM 2327 C CA . GLN A 1 301 ? -2.709 7.100 9.915 1.00 96.31 301 GLN A CA 1
ATOM 2328 C C . GLN A 1 301 ? -3.899 6.657 9.051 1.00 96.31 301 GLN A C 1
ATOM 2330 O O . GLN A 1 301 ? -4.960 7.271 9.115 1.00 96.31 301 GLN A O 1
ATOM 2335 N N . VAL A 1 302 ? -3.779 5.563 8.297 1.00 96.75 302 VAL A N 1
ATOM 2336 C CA . VAL A 1 302 ? -4.896 4.974 7.538 1.00 96.75 302 VAL A CA 1
ATOM 2337 C C . VAL A 1 302 ? -6.016 4.553 8.489 1.00 96.75 302 VAL A C 1
ATOM 2339 O O . VAL A 1 302 ? -7.179 4.886 8.260 1.00 96.75 302 VAL A O 1
ATOM 2342 N N . ALA A 1 303 ? -5.677 3.908 9.610 1.00 96.94 303 ALA A N 1
ATOM 2343 C CA . ALA A 1 303 ? -6.660 3.552 10.628 1.00 96.94 303 ALA A CA 1
ATOM 2344 C C . ALA A 1 303 ? -7.352 4.786 11.238 1.00 96.94 303 ALA A C 1
ATOM 2346 O O . ALA A 1 303 ? -8.571 4.776 11.422 1.00 96.94 303 ALA A O 1
ATOM 2347 N N . LEU A 1 304 ? -6.608 5.872 11.491 1.00 96.94 304 LEU A N 1
ATOM 2348 C CA . LEU A 1 304 ? -7.171 7.147 11.946 1.00 96.94 304 LEU A CA 1
ATOM 2349 C C . LEU A 1 304 ? -8.191 7.712 10.955 1.00 96.94 304 LEU A C 1
ATOM 2351 O O . LEU A 1 304 ? -9.266 8.147 11.367 1.00 96.94 304 LEU A O 1
ATOM 2355 N N . GLN A 1 305 ? -7.866 7.709 9.662 1.00 96.56 305 GLN A N 1
ATOM 2356 C CA . GLN A 1 305 ? -8.723 8.283 8.626 1.00 96.56 305 GLN A CA 1
ATOM 2357 C C . GLN A 1 305 ? -9.988 7.449 8.394 1.00 96.56 305 GLN A C 1
ATOM 2359 O O . GLN A 1 305 ? -11.080 8.011 8.296 1.00 96.56 305 GLN A O 1
ATOM 2364 N N . LEU A 1 306 ? -9.881 6.118 8.422 1.00 96.38 306 LEU A N 1
ATOM 2365 C CA . LEU A 1 306 ? -11.040 5.219 8.379 1.00 96.38 306 LEU A CA 1
ATOM 2366 C C . LEU A 1 306 ? -11.973 5.443 9.579 1.00 96.38 306 LEU A C 1
ATOM 2368 O O . LEU A 1 306 ? -13.185 5.583 9.409 1.00 96.38 306 LEU A O 1
ATOM 2372 N N . LEU A 1 307 ? -11.414 5.559 10.791 1.00 96.50 307 LEU A N 1
ATOM 2373 C CA . LEU A 1 307 ? -12.190 5.874 11.994 1.00 96.50 307 LEU A CA 1
ATOM 2374 C C . LEU A 1 307 ? -12.835 7.266 11.903 1.00 96.50 307 LEU A C 1
ATOM 2376 O O . LEU A 1 307 ? -14.021 7.410 12.201 1.00 96.50 307 LEU A O 1
ATOM 2380 N N . LYS A 1 308 ? -12.097 8.281 11.434 1.00 95.81 308 LYS A N 1
ATOM 2381 C CA . LYS A 1 308 ? -12.606 9.647 11.210 1.00 95.81 308 LYS A CA 1
ATOM 2382 C C . LYS A 1 308 ? -13.862 9.633 10.335 1.00 95.81 308 LYS A C 1
ATOM 2384 O O . LYS A 1 308 ? -14.876 10.207 10.732 1.00 95.81 308 LYS A O 1
ATOM 2389 N N . ILE A 1 309 ? -13.798 8.957 9.184 1.00 93.75 309 ILE A N 1
ATOM 2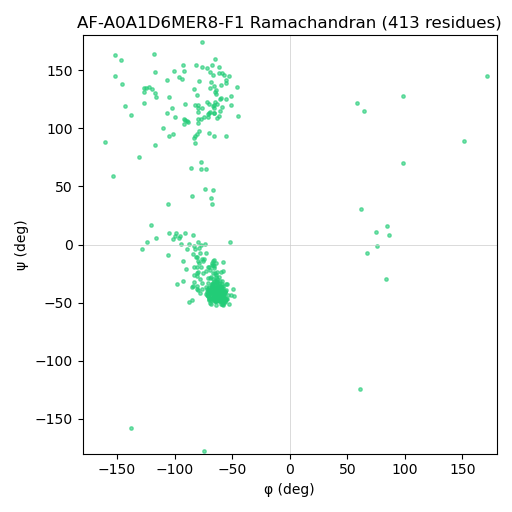390 C CA . ILE A 1 309 ? -14.918 8.842 8.240 1.00 93.75 309 ILE A CA 1
ATOM 2391 C C . ILE A 1 309 ? -16.077 8.064 8.870 1.00 93.75 309 ILE A C 1
ATOM 2393 O O . ILE A 1 309 ? -17.215 8.525 8.809 1.00 93.75 309 ILE A O 1
ATOM 2397 N N . SER A 1 310 ? -15.800 6.943 9.546 1.00 92.94 310 SER A N 1
ATOM 2398 C CA . SER A 1 310 ? -16.840 6.106 10.165 1.00 92.94 310 SER A CA 1
ATOM 2399 C C . SER A 1 310 ? -17.694 6.836 11.208 1.00 92.94 310 SER A C 1
ATOM 2401 O O . SER A 1 310 ? -18.893 6.587 11.313 1.00 92.94 310 SER A O 1
ATOM 2403 N N . PHE A 1 311 ? -17.092 7.775 11.944 1.00 94.06 311 PHE A N 1
ATOM 2404 C CA . PHE A 1 311 ? -17.769 8.588 12.953 1.00 94.06 311 PHE A CA 1
ATOM 2405 C C . PHE A 1 311 ? -18.235 9.956 12.426 1.00 94.06 311 PHE A C 1
ATOM 2407 O O . PHE A 1 311 ? -18.677 10.792 13.216 1.00 94.06 311 PHE A O 1
ATOM 2414 N N . GLY A 1 312 ? -18.124 10.221 11.118 1.00 92.38 312 GLY A N 1
ATOM 2415 C CA . GLY A 1 312 ? -18.558 11.481 10.506 1.00 92.38 312 GLY A CA 1
ATOM 2416 C C . GLY A 1 312 ? -17.817 12.715 11.036 1.00 92.38 312 GLY A C 1
ATOM 2417 O O . GLY A 1 312 ? -18.387 13.804 11.129 1.00 92.38 312 GLY A O 1
ATOM 2418 N N . LEU A 1 313 ? -16.555 12.558 11.446 1.00 93.00 313 LEU A N 1
ATOM 2419 C CA . LEU A 1 313 ? -15.770 13.644 12.024 1.00 93.00 313 LEU A CA 1
ATOM 2420 C C . LEU A 1 313 ? -15.137 14.508 10.929 1.00 93.00 313 LEU A C 1
ATOM 2422 O O . LEU A 1 313 ? -14.492 14.004 10.016 1.00 93.00 313 LEU A O 1
ATOM 2426 N N . LYS A 1 314 ? -15.243 15.835 11.072 1.00 90.25 314 LYS A N 1
ATOM 2427 C CA . LYS A 1 314 ? -14.575 16.788 10.166 1.00 90.25 314 LYS A CA 1
ATOM 2428 C C . LYS A 1 314 ? -13.055 16.805 10.343 1.00 90.25 314 LYS A C 1
ATOM 2430 O O . LYS A 1 314 ? -12.322 16.936 9.373 1.00 90.25 314 LYS A O 1
ATOM 2435 N N . VAL A 1 315 ? -12.590 16.678 11.586 1.00 88.44 315 VAL A N 1
ATOM 2436 C CA . VAL A 1 315 ? -11.168 16.726 11.951 1.00 88.44 315 VAL A CA 1
ATOM 2437 C C . VAL A 1 315 ? -10.811 15.455 12.707 1.00 88.44 315 VAL A C 1
ATOM 2439 O O . VAL A 1 315 ? -11.542 15.040 13.612 1.00 88.44 315 VAL A O 1
ATOM 2442 N N . ALA A 1 316 ? -9.684 14.846 12.340 1.00 87.88 316 ALA A N 1
ATOM 2443 C CA . ALA A 1 316 ? -9.151 13.690 13.042 1.00 87.88 316 ALA A CA 1
ATOM 2444 C C . ALA A 1 316 ? -8.727 14.090 14.464 1.00 87.88 316 ALA A C 1
ATOM 2446 O O . ALA A 1 316 ? -7.834 14.913 14.651 1.00 87.88 316 ALA A O 1
ATOM 2447 N N . ASN A 1 317 ? -9.365 13.504 15.477 1.00 92.44 317 ASN A N 1
ATOM 2448 C CA . ASN A 1 317 ? -8.988 13.686 16.875 1.00 92.44 317 ASN A CA 1
ATOM 2449 C C . ASN A 1 317 ? -9.052 12.334 17.590 1.00 92.44 317 ASN A C 1
ATOM 2451 O O . ASN A 1 317 ? -10.132 11.779 17.793 1.00 92.44 317 ASN A O 1
ATOM 2455 N N . VAL A 1 318 ? -7.881 11.821 17.969 1.00 93.88 318 VAL A N 1
ATOM 2456 C CA . VAL A 1 318 ? -7.723 10.477 18.541 1.00 93.88 318 VAL A CA 1
ATOM 2457 C C . VAL A 1 318 ? -8.458 10.327 19.870 1.00 93.88 318 VAL A C 1
ATOM 2459 O O . VAL A 1 318 ? -9.099 9.306 20.088 1.00 93.88 318 VAL A O 1
ATOM 2462 N N . GLU A 1 319 ? -8.437 11.342 20.737 1.00 94.00 319 GLU A N 1
ATOM 2463 C CA . GLU A 1 319 ? -9.154 11.299 22.018 1.00 94.00 319 GLU A CA 1
ATOM 2464 C C . GLU A 1 319 ? -10.661 11.238 21.825 1.00 94.00 319 GLU A C 1
ATOM 2466 O O . GLU A 1 319 ? -11.353 10.479 22.502 1.00 94.00 319 GLU A O 1
ATOM 2471 N N . LYS A 1 320 ? -11.177 12.043 20.893 1.00 95.69 320 LYS A N 1
ATOM 2472 C CA . LYS A 1 320 ? -12.600 12.053 20.568 1.00 95.69 320 LYS A CA 1
ATOM 2473 C C . LYS A 1 320 ? -13.028 10.714 19.972 1.00 95.69 320 LYS A C 1
ATOM 2475 O O . LYS A 1 320 ? -14.047 10.179 20.391 1.00 95.69 320 LYS A O 1
ATOM 2480 N N . ILE A 1 321 ? -12.247 10.166 19.040 1.00 96.94 321 ILE A N 1
ATOM 2481 C CA . ILE A 1 321 ? -12.502 8.850 18.441 1.00 96.94 321 ILE A CA 1
ATOM 2482 C C . ILE A 1 321 ? -12.474 7.762 19.513 1.00 96.94 321 ILE A C 1
ATOM 2484 O O . ILE A 1 321 ? -13.410 6.973 19.587 1.00 96.94 321 ILE A O 1
ATOM 2488 N N . LEU A 1 322 ? -11.464 7.759 20.387 1.00 96.75 322 LEU A N 1
ATOM 2489 C CA . LEU A 1 322 ? -11.381 6.807 21.491 1.00 96.75 322 LEU A CA 1
ATOM 2490 C C . LEU A 1 322 ? -12.634 6.888 22.368 1.00 96.75 322 LEU A C 1
ATOM 2492 O O . LEU A 1 322 ? -13.263 5.864 22.592 1.00 96.75 322 LEU A O 1
ATOM 2496 N N . LYS A 1 323 ? -13.059 8.090 22.780 1.00 96.69 323 LYS A N 1
ATOM 2497 C CA . LYS A 1 323 ? -14.290 8.276 23.569 1.00 96.69 323 LYS A CA 1
ATOM 2498 C C . LYS A 1 323 ? -15.530 7.720 22.862 1.00 96.69 323 LYS A C 1
ATOM 2500 O O . LYS A 1 323 ? -16.343 7.066 23.510 1.00 96.69 323 LYS A O 1
ATOM 2505 N N . LEU A 1 324 ? -15.664 7.953 21.554 1.00 97.19 324 LEU A N 1
ATOM 2506 C CA . LEU A 1 324 ? -16.782 7.444 20.752 1.00 97.19 324 LEU A CA 1
ATOM 2507 C C . LEU A 1 324 ? -16.775 5.914 20.687 1.00 97.19 324 LEU A C 1
ATOM 2509 O O . LEU A 1 324 ? -17.801 5.290 20.949 1.00 97.19 324 LEU A O 1
ATOM 2513 N N . VAL A 1 325 ? -15.618 5.299 20.427 1.00 96.56 325 VAL A N 1
ATOM 2514 C CA . VAL A 1 325 ? -15.489 3.835 20.406 1.00 96.56 325 VAL A CA 1
ATOM 2515 C C . VAL A 1 325 ? -15.786 3.251 21.785 1.00 96.56 325 VAL A C 1
ATOM 2517 O O . VAL A 1 325 ? -16.551 2.298 21.885 1.00 96.56 325 VAL A O 1
ATOM 2520 N N . THR A 1 326 ? -15.243 3.831 22.860 1.00 96.31 326 THR A N 1
ATOM 2521 C CA . THR A 1 326 ? -15.438 3.301 24.216 1.00 96.31 326 THR A CA 1
ATOM 2522 C C . THR A 1 326 ? -16.831 3.562 24.790 1.00 96.31 326 THR A C 1
ATOM 2524 O O . THR A 1 326 ? -17.174 2.981 25.816 1.00 96.31 326 THR A O 1
ATOM 2527 N N . SER A 1 327 ? -17.630 4.434 24.163 1.00 96.06 327 SER A N 1
ATOM 2528 C CA . SER A 1 327 ? -19.038 4.646 24.526 1.00 96.06 327 SER A CA 1
ATOM 2529 C C . SER A 1 327 ? -19.992 3.597 23.953 1.00 96.06 327 SER A C 1
ATOM 2531 O O . SER A 1 327 ? -21.149 3.557 24.364 1.00 96.06 327 SER A O 1
ATOM 2533 N N . ILE A 1 328 ? -19.534 2.741 23.031 1.00 96.06 328 ILE A N 1
ATOM 2534 C CA . ILE A 1 328 ? -20.372 1.682 22.462 1.00 96.06 328 ILE A CA 1
ATOM 2535 C C . ILE A 1 328 ? -20.704 0.670 23.563 1.00 96.06 328 ILE A C 1
ATOM 2537 O O . ILE A 1 328 ? -19.829 0.025 24.144 1.00 96.06 328 ILE A O 1
ATOM 2541 N N . ASN A 1 329 ? -21.993 0.518 23.847 1.00 94.44 329 ASN A N 1
ATOM 2542 C CA . ASN A 1 329 ? -22.475 -0.373 24.888 1.00 94.44 329 ASN A CA 1
ATOM 2543 C C . ASN A 1 329 ? -22.772 -1.764 24.317 1.00 94.44 329 ASN A C 1
ATOM 2545 O O . ASN A 1 329 ? -23.767 -1.988 23.633 1.00 94.44 329 ASN A O 1
ATOM 2549 N N . VAL A 1 330 ? -21.924 -2.739 24.639 1.00 94.62 330 VAL A N 1
ATOM 2550 C CA . VAL A 1 330 ? -22.058 -4.122 24.143 1.00 94.62 330 VAL A CA 1
ATOM 2551 C C . VAL A 1 330 ? -23.288 -4.866 24.685 1.00 94.62 330 VAL A C 1
ATOM 2553 O O . VAL A 1 330 ? -23.686 -5.896 24.137 1.00 94.62 330 VAL A O 1
ATOM 2556 N N . LYS A 1 331 ? -23.916 -4.358 25.753 1.00 92.31 331 LYS A N 1
ATOM 2557 C CA . LYS A 1 331 ? -25.131 -4.949 26.337 1.00 92.31 331 LYS A CA 1
ATOM 2558 C C . LYS A 1 331 ? -26.408 -4.513 25.625 1.00 92.31 331 LYS A C 1
ATOM 2560 O O . LYS A 1 331 ? -27.430 -5.176 25.771 1.00 92.31 331 LYS A O 1
ATOM 2565 N N . GLU A 1 332 ? -26.370 -3.414 24.873 1.00 92.62 332 GLU A N 1
ATOM 2566 C CA . GLU A 1 332 ? -27.533 -2.949 24.119 1.00 92.62 332 GLU A CA 1
ATOM 2567 C C . GLU A 1 332 ? -27.897 -3.945 23.030 1.00 92.62 332 GLU A C 1
ATOM 2569 O O . GLU A 1 332 ? -27.024 -4.457 22.329 1.00 92.62 332 GLU A O 1
ATOM 2574 N N . LYS A 1 333 ? -29.197 -4.218 22.888 1.00 87.31 333 LYS A N 1
ATOM 2575 C CA . LYS A 1 333 ? -29.717 -5.202 21.933 1.00 87.31 333 LYS A CA 1
ATOM 2576 C C . LYS A 1 333 ? -29.325 -4.864 20.491 1.00 87.31 333 LYS A C 1
ATOM 2578 O O . LYS A 1 333 ? -28.909 -5.764 19.768 1.00 87.31 333 LYS A O 1
ATOM 2583 N N . GLU A 1 334 ? -29.369 -3.577 20.150 1.00 90.00 334 GLU A N 1
ATOM 2584 C CA . GLU A 1 334 ? -29.086 -3.016 18.822 1.00 90.00 334 GLU A CA 1
ATOM 2585 C C . GLU A 1 334 ? -27.586 -2.781 18.551 1.00 90.00 334 GLU A C 1
ATOM 2587 O O . GLU A 1 334 ? -27.222 -2.149 17.562 1.00 90.00 334 GLU A O 1
ATOM 2592 N N . CYS A 1 335 ? -26.693 -3.252 19.429 1.00 93.75 335 CYS A N 1
ATOM 2593 C CA . CYS A 1 335 ? -25.255 -3.105 19.229 1.00 93.75 335 CYS A CA 1
ATOM 2594 C C . CYS A 1 335 ? -24.795 -3.849 17.963 1.00 93.75 335 CYS A C 1
ATOM 2596 O O . CYS A 1 335 ? -24.924 -5.071 17.853 1.00 93.75 335 CYS A O 1
ATOM 2598 N N . ASP A 1 336 ? -24.212 -3.108 17.020 1.00 95.19 336 ASP A N 1
ATOM 2599 C CA . ASP A 1 336 ? -23.624 -3.662 15.803 1.00 95.19 336 ASP A CA 1
ATOM 2600 C C . ASP A 1 336 ? -22.219 -4.218 16.096 1.00 95.19 336 ASP A C 1
ATOM 2602 O O . ASP A 1 336 ? -21.208 -3.505 16.074 1.00 95.19 336 ASP A O 1
ATOM 2606 N N . PHE A 1 337 ? -22.147 -5.523 16.363 1.00 96.38 337 PHE A N 1
ATOM 2607 C CA . PHE A 1 337 ? -20.879 -6.199 16.645 1.00 96.38 337 PHE A CA 1
ATOM 2608 C C . PHE A 1 337 ? -19.949 -6.309 15.442 1.00 96.38 337 PHE A C 1
ATOM 2610 O O . PHE A 1 337 ? -18.742 -6.484 15.632 1.00 96.38 337 PHE A O 1
ATOM 2617 N N . PHE A 1 338 ? -20.472 -6.225 14.218 1.00 95.50 338 PHE A N 1
ATOM 2618 C CA . PHE A 1 338 ? -19.629 -6.218 13.031 1.00 95.50 338 PHE A CA 1
ATOM 2619 C C . PHE A 1 338 ? -18.840 -4.909 12.970 1.00 95.50 338 PHE A C 1
ATOM 2621 O O . PHE A 1 338 ? -17.609 -4.933 12.895 1.00 95.50 338 PHE A O 1
ATOM 2628 N N . ARG A 1 339 ? -19.524 -3.767 13.119 1.00 95.50 339 ARG A N 1
ATOM 2629 C CA . ARG A 1 339 ? -18.859 -2.460 13.223 1.00 95.50 339 ARG A CA 1
ATOM 2630 C C . ARG A 1 339 ? -17.944 -2.381 14.432 1.00 95.50 339 ARG A C 1
ATOM 2632 O O . ARG A 1 339 ? -16.814 -1.920 14.294 1.00 95.50 339 ARG A O 1
ATOM 2639 N N . LEU A 1 340 ? -18.383 -2.881 15.591 1.00 96.69 340 LEU A N 1
ATOM 2640 C CA . LEU A 1 340 ? -17.526 -2.942 16.773 1.00 96.69 340 LEU A CA 1
ATOM 2641 C C . LEU A 1 340 ? -16.239 -3.710 16.472 1.00 96.69 340 LEU A C 1
ATOM 2643 O O . LEU A 1 340 ? -15.163 -3.205 16.764 1.00 96.69 340 LEU A O 1
ATOM 2647 N N . TYR A 1 341 ? -16.321 -4.891 15.853 1.00 97.06 341 TYR A N 1
ATOM 2648 C CA . TYR A 1 341 ? -15.135 -5.658 15.476 1.00 97.06 341 TYR A CA 1
ATOM 2649 C C . TYR A 1 341 ? -14.183 -4.843 14.596 1.00 97.06 341 TYR A C 1
ATOM 2651 O O . TYR A 1 341 ? -12.988 -4.805 14.885 1.00 97.06 341 TYR A O 1
ATOM 2659 N N . VAL A 1 342 ? -14.698 -4.161 13.568 1.00 96.94 342 VAL A N 1
ATOM 2660 C CA . VAL A 1 342 ? -13.888 -3.289 12.705 1.00 96.94 342 VAL A CA 1
ATOM 2661 C C . VAL A 1 342 ? -13.214 -2.189 13.533 1.00 96.94 342 VAL A C 1
ATOM 2663 O O . VAL A 1 342 ? -11.996 -2.029 13.457 1.00 96.94 342 VAL A O 1
ATOM 2666 N N . TYR A 1 343 ? -13.958 -1.499 14.401 1.00 97.56 343 TYR A N 1
ATOM 2667 C CA . TYR A 1 343 ? -13.408 -0.462 15.281 1.00 97.56 343 TYR A CA 1
ATOM 2668 C C . TYR A 1 343 ? -12.349 -0.990 16.243 1.00 97.56 343 TYR A C 1
ATOM 2670 O O . TYR A 1 343 ? -11.350 -0.310 16.461 1.00 97.56 343 TYR A O 1
ATOM 2678 N N . LEU A 1 344 ? -12.517 -2.204 16.777 1.00 96.94 344 LEU A N 1
ATOM 2679 C CA . LEU A 1 344 ? -11.511 -2.834 17.628 1.00 96.94 344 LEU A CA 1
ATOM 2680 C C . LEU A 1 344 ? -10.175 -2.987 16.900 1.00 96.94 344 LEU A C 1
ATOM 2682 O O . LEU A 1 344 ? -9.129 -2.661 17.456 1.00 96.94 344 LEU A O 1
ATOM 2686 N N . VAL A 1 345 ? -10.202 -3.448 15.649 1.00 96.00 345 VAL A N 1
ATOM 2687 C CA . VAL A 1 345 ? -8.978 -3.639 14.860 1.00 96.00 345 VAL A CA 1
ATOM 2688 C C . VAL A 1 345 ? -8.362 -2.310 14.434 1.00 96.00 345 VAL A C 1
ATOM 2690 O O . VAL A 1 345 ? -7.145 -2.144 14.537 1.00 96.00 345 VAL A O 1
ATOM 2693 N N . LEU A 1 346 ? -9.175 -1.357 13.976 1.00 96.81 346 LEU A N 1
ATOM 2694 C CA . LEU A 1 346 ? -8.681 -0.050 13.546 1.00 96.81 346 LEU A CA 1
ATOM 2695 C C . LEU A 1 346 ? -8.096 0.742 14.718 1.00 96.81 346 LEU A C 1
ATOM 2697 O O . LEU A 1 346 ? -7.004 1.290 14.598 1.00 96.81 346 LEU A O 1
ATOM 2701 N N . MET A 1 347 ? -8.771 0.767 15.868 1.00 96.19 347 MET A N 1
ATOM 2702 C CA . MET A 1 347 ? -8.289 1.511 17.032 1.00 96.19 347 MET A CA 1
ATOM 2703 C C . MET A 1 347 ? -6.988 0.915 17.584 1.00 96.19 347 MET A C 1
ATOM 2705 O O . MET A 1 347 ? -6.083 1.661 17.956 1.00 96.19 347 MET A O 1
ATOM 2709 N N . ASP A 1 348 ? -6.845 -0.413 17.585 1.00 94.50 348 ASP A N 1
ATOM 2710 C CA . ASP A 1 348 ? -5.593 -1.051 18.003 1.00 94.50 348 ASP A CA 1
ATOM 2711 C C . ASP A 1 348 ? -4.432 -0.709 17.056 1.00 94.50 348 ASP A C 1
ATOM 2713 O O . ASP A 1 348 ? -3.340 -0.354 17.506 1.00 94.50 348 ASP A O 1
ATOM 2717 N N . ASN A 1 349 ? -4.682 -0.722 15.741 1.00 94.44 349 ASN A N 1
ATOM 2718 C CA . ASN A 1 349 ? -3.692 -0.293 14.754 1.00 94.44 349 ASN A CA 1
ATOM 2719 C C . ASN A 1 349 ? -3.343 1.194 14.894 1.00 94.44 349 ASN A C 1
ATOM 2721 O O . ASN A 1 349 ? -2.167 1.546 14.797 1.00 94.44 349 ASN A O 1
ATOM 2725 N N . LEU A 1 350 ? -4.321 2.059 15.161 1.00 95.19 350 LEU A N 1
ATOM 2726 C CA . LEU A 1 350 ? -4.094 3.479 15.418 1.00 95.19 350 LEU A CA 1
ATOM 2727 C C . LEU A 1 350 ? -3.150 3.675 16.612 1.00 95.19 350 LEU A C 1
ATOM 2729 O O . LEU A 1 350 ? -2.131 4.352 16.478 1.00 95.19 350 LEU A O 1
ATOM 2733 N N . LEU A 1 351 ? -3.450 3.049 17.751 1.00 92.88 351 LEU A N 1
ATOM 2734 C CA . LEU A 1 351 ? -2.712 3.271 18.997 1.00 92.88 351 LEU A CA 1
ATOM 2735 C C . LEU A 1 351 ? -1.347 2.579 19.044 1.00 92.88 351 LEU A C 1
ATOM 2737 O O . LEU A 1 351 ? -0.435 3.107 19.675 1.00 92.88 351 LEU A O 1
ATOM 2741 N N . PHE A 1 352 ? -1.195 1.410 18.413 1.00 91.12 352 PHE A N 1
ATOM 2742 C CA . PHE A 1 352 ? -0.023 0.554 18.636 1.00 91.12 352 PHE A CA 1
ATOM 2743 C C . PHE A 1 352 ? 0.771 0.179 17.384 1.00 91.12 352 PHE A C 1
ATOM 2745 O O . PHE A 1 352 ? 1.732 -0.586 17.509 1.00 91.12 352 PHE A O 1
ATOM 2752 N N . SER A 1 353 ? 0.410 0.658 16.188 1.00 88.81 353 SER A N 1
ATOM 2753 C CA . SER A 1 353 ? 1.267 0.435 15.009 1.00 88.81 353 SER A CA 1
ATOM 2754 C C . SER A 1 353 ? 2.531 1.283 15.059 1.00 88.81 353 SER A C 1
ATOM 2756 O O . SER A 1 353 ? 3.588 0.812 14.649 1.00 88.81 353 SER A O 1
ATOM 2758 N N . SER A 1 354 ? 2.430 2.511 15.575 1.00 86.44 354 SER A N 1
ATOM 2759 C CA . SER A 1 354 ? 3.545 3.445 15.739 1.00 86.44 354 SER A CA 1
ATOM 2760 C C . SER A 1 354 ? 3.763 3.792 17.213 1.00 86.44 354 SER A C 1
ATOM 2762 O O . SER A 1 354 ? 2.884 3.591 18.048 1.00 86.44 354 SER A O 1
ATOM 2764 N N . ASP A 1 355 ? 4.927 4.355 17.534 1.00 85.19 355 ASP A N 1
ATOM 2765 C CA . ASP A 1 355 ? 5.257 4.763 18.905 1.00 85.19 355 ASP A CA 1
ATOM 2766 C C . ASP A 1 355 ? 4.579 6.077 19.336 1.00 85.19 355 ASP A C 1
ATOM 2768 O O . ASP A 1 355 ? 4.727 6.493 20.481 1.00 85.19 355 ASP A O 1
ATOM 2772 N N . ALA A 1 356 ? 3.785 6.713 18.463 1.00 84.81 356 ALA A N 1
ATOM 2773 C CA . ALA A 1 356 ? 3.199 8.039 18.692 1.00 84.81 356 ALA A CA 1
ATOM 2774 C C . ALA A 1 356 ? 2.282 8.132 19.930 1.00 84.81 356 ALA A C 1
ATOM 2776 O O . ALA A 1 356 ? 2.086 9.219 20.478 1.00 84.81 356 ALA A O 1
ATOM 2777 N N . PHE A 1 357 ? 1.711 7.008 20.374 1.00 85.50 357 PHE A N 1
ATOM 2778 C CA . PHE A 1 357 ? 0.798 6.949 21.523 1.00 85.50 357 PHE A CA 1
ATOM 2779 C C . PHE A 1 357 ? 1.337 6.111 22.685 1.00 85.50 357 PHE A C 1
ATOM 2781 O O . PHE A 1 357 ? 0.625 5.929 23.672 1.00 85.50 357 PHE A O 1
ATOM 2788 N N . ARG A 1 358 ? 2.585 5.627 22.601 1.00 78.81 358 ARG A N 1
ATOM 2789 C CA . ARG A 1 358 ? 3.188 4.748 23.615 1.00 78.81 358 ARG A CA 1
ATOM 2790 C C . ARG A 1 358 ? 3.194 5.394 25.004 1.00 78.81 358 ARG A C 1
ATOM 2792 O O . ARG A 1 358 ? 2.824 4.741 25.976 1.00 78.81 358 ARG A O 1
ATOM 2799 N N . ASP A 1 359 ? 3.519 6.682 25.065 1.00 82.25 359 ASP A N 1
ATOM 2800 C CA . ASP A 1 359 ? 3.655 7.425 26.324 1.00 82.25 359 ASP A CA 1
ATOM 2801 C C . ASP A 1 359 ? 2.335 8.058 26.799 1.00 82.25 359 ASP A C 1
ATOM 2803 O O . ASP A 1 359 ? 2.253 8.611 27.895 1.00 82.25 359 ASP A O 1
ATOM 2807 N N . LYS A 1 360 ? 1.256 7.949 26.009 1.00 88.12 360 LYS A N 1
ATOM 2808 C CA . LYS A 1 360 ? -0.072 8.474 26.366 1.00 88.12 360 LYS A CA 1
ATOM 2809 C C . LYS A 1 360 ? -0.845 7.460 27.207 1.00 88.12 360 LYS A C 1
ATOM 2811 O O . LYS A 1 360 ? -1.877 6.935 26.783 1.00 88.12 360 LYS A O 1
ATOM 2816 N N . THR A 1 361 ? -0.339 7.199 28.412 1.00 86.50 361 THR A N 1
ATOM 2817 C CA . THR A 1 361 ? -0.834 6.165 29.340 1.00 86.50 361 THR A CA 1
ATOM 2818 C C . THR A 1 361 ? -2.347 6.209 29.535 1.00 86.50 361 THR A C 1
ATOM 2820 O O . THR A 1 361 ? -3.000 5.182 29.387 1.00 86.50 361 THR A O 1
ATOM 2823 N N . GLY A 1 362 ? -2.937 7.394 29.722 1.00 90.31 362 GLY A N 1
ATOM 2824 C CA . GLY A 1 362 ? -4.388 7.541 29.886 1.00 90.31 362 GLY A CA 1
ATOM 2825 C C . GLY A 1 362 ? -5.215 7.009 28.705 1.00 90.31 362 GLY A C 1
ATOM 2826 O O . GLY A 1 362 ? -6.246 6.372 28.917 1.00 90.31 362 GLY A O 1
ATOM 2827 N N . MET A 1 363 ? -4.758 7.202 27.461 1.00 90.69 363 MET A N 1
ATOM 2828 C CA . MET A 1 363 ? -5.444 6.661 26.276 1.00 90.69 363 MET A CA 1
ATOM 2829 C C . MET A 1 363 ? -5.271 5.147 26.177 1.00 90.69 363 MET A C 1
ATOM 2831 O O . MET A 1 363 ? -6.227 4.425 25.895 1.00 90.69 363 MET A O 1
ATOM 2835 N N . VAL A 1 364 ? -4.053 4.667 26.435 1.00 90.88 364 VAL A N 1
ATOM 2836 C CA . VAL A 1 364 ? -3.723 3.238 26.415 1.00 90.88 364 VAL A CA 1
ATOM 2837 C C . VAL A 1 364 ? -4.532 2.479 27.469 1.00 90.88 364 VAL A C 1
ATOM 2839 O O . VAL A 1 364 ? -5.076 1.414 27.175 1.00 90.88 364 VAL A O 1
ATOM 2842 N N . ASP A 1 365 ? -4.658 3.028 28.674 1.00 91.50 365 ASP A N 1
ATOM 2843 C CA . ASP A 1 365 ? -5.396 2.411 29.774 1.00 91.50 365 ASP A CA 1
ATOM 2844 C C . ASP A 1 365 ? -6.906 2.435 29.526 1.00 91.50 365 ASP A C 1
ATOM 2846 O O . ASP A 1 365 ? -7.574 1.415 29.720 1.00 91.50 365 ASP A O 1
ATOM 2850 N N . ALA A 1 366 ? -7.448 3.548 29.018 1.00 94.69 366 ALA A N 1
ATOM 2851 C CA . ALA A 1 366 ? -8.848 3.625 28.601 1.00 94.69 366 ALA A CA 1
ATOM 2852 C C . ALA A 1 366 ? -9.177 2.569 27.534 1.00 94.69 366 ALA A C 1
ATOM 2854 O O . ALA A 1 366 ? -10.178 1.857 27.647 1.00 94.69 366 ALA A O 1
ATOM 2855 N N . TRP A 1 367 ? -8.295 2.401 26.545 1.00 95.81 367 TRP A N 1
ATOM 2856 C CA . TRP A 1 367 ? -8.451 1.386 25.510 1.00 95.81 367 TRP A CA 1
ATOM 2857 C C . TRP A 1 367 ? -8.398 -0.043 26.063 1.00 95.81 367 TRP A C 1
ATOM 2859 O O . TRP A 1 367 ? -9.286 -0.850 25.789 1.00 95.81 367 TRP A O 1
ATOM 2869 N N . ARG A 1 368 ? -7.405 -0.361 26.904 1.00 94.19 368 ARG A N 1
ATOM 2870 C CA . ARG A 1 368 ? -7.288 -1.683 27.550 1.00 94.19 368 ARG A CA 1
ATOM 2871 C C . ARG A 1 368 ? -8.504 -2.016 28.407 1.00 94.19 368 ARG A C 1
ATOM 2873 O O . ARG A 1 368 ? -8.978 -3.152 28.384 1.00 94.19 368 ARG A O 1
ATOM 2880 N N . ASN A 1 369 ? -9.015 -1.042 29.155 1.00 95.38 369 ASN A N 1
ATOM 2881 C CA . ASN A 1 369 ? -10.215 -1.219 29.966 1.00 95.38 369 ASN A CA 1
ATOM 2882 C C . ASN A 1 369 ? -11.436 -1.505 29.089 1.00 95.38 369 ASN A C 1
ATOM 2884 O O . ASN A 1 369 ? -12.210 -2.409 29.400 1.00 95.38 369 ASN A O 1
ATOM 2888 N N . TYR A 1 370 ? -11.571 -0.812 27.959 1.00 97.31 370 TYR A N 1
ATOM 2889 C CA . TYR A 1 370 ? -12.646 -1.080 27.011 1.00 97.31 370 TYR A CA 1
ATOM 2890 C C . TYR A 1 370 ? -12.537 -2.465 26.353 1.00 97.31 370 TYR A C 1
ATOM 2892 O O . TYR A 1 370 ? -13.535 -3.183 26.280 1.00 97.31 370 TYR A O 1
ATOM 2900 N N . LEU A 1 371 ? -11.333 -2.901 25.963 1.00 97.06 371 LEU A N 1
ATOM 2901 C CA . LEU A 1 371 ? -11.101 -4.264 25.466 1.00 97.06 371 LEU A CA 1
ATOM 2902 C C . LEU A 1 371 ? -11.488 -5.325 26.506 1.00 97.06 371 LEU A C 1
ATOM 2904 O O . LEU A 1 371 ? -12.146 -6.308 26.163 1.00 97.06 371 LEU A O 1
ATOM 2908 N N . ARG A 1 372 ? -11.135 -5.109 27.781 1.00 96.12 372 ARG A N 1
ATOM 2909 C CA . ARG A 1 372 ? -11.539 -5.988 28.891 1.00 96.12 372 ARG A CA 1
ATOM 2910 C C . ARG A 1 372 ? -13.058 -6.014 29.069 1.00 96.12 372 ARG A C 1
ATOM 2912 O O . ARG A 1 372 ? -13.629 -7.078 29.292 1.00 96.12 372 ARG A O 1
ATOM 2919 N N . ASN A 1 373 ? -13.726 -4.870 28.947 1.00 95.19 373 ASN A N 1
ATOM 2920 C CA . ASN A 1 373 ? -15.185 -4.807 29.006 1.00 95.19 373 ASN A CA 1
ATOM 2921 C C . ASN A 1 373 ? -15.819 -5.583 27.847 1.00 95.19 373 ASN A C 1
ATOM 2923 O O . ASN A 1 373 ? -16.705 -6.395 28.083 1.00 95.19 373 ASN A O 1
ATOM 2927 N N . CYS A 1 374 ? -15.327 -5.418 26.619 1.00 95.88 374 CYS A N 1
ATOM 2928 C CA . CYS A 1 374 ? -15.820 -6.175 25.468 1.00 95.88 374 CYS A CA 1
ATOM 2929 C C . CYS A 1 374 ? -15.627 -7.688 25.652 1.00 95.88 374 CYS A C 1
ATOM 2931 O O . CYS A 1 374 ? -16.543 -8.461 25.382 1.00 95.88 374 CYS A O 1
ATOM 2933 N N . SER A 1 375 ? -14.461 -8.132 26.134 1.00 94.69 375 SER A N 1
ATOM 2934 C CA . SER A 1 375 ? -14.184 -9.565 26.299 1.00 94.69 375 SER A CA 1
ATOM 2935 C C . SER A 1 375 ? -15.000 -10.225 27.418 1.00 94.69 375 SER A C 1
ATOM 2937 O O . SER A 1 375 ? -15.283 -11.417 27.327 1.00 94.69 375 SER A O 1
ATOM 2939 N N . THR A 1 376 ? -15.384 -9.469 28.453 1.00 93.75 376 THR A N 1
ATOM 2940 C CA . THR A 1 376 ? -16.093 -9.990 29.638 1.00 93.75 376 THR A CA 1
ATOM 2941 C C . THR A 1 376 ? -17.606 -9.801 29.584 1.00 93.75 376 THR A C 1
ATOM 2943 O O . THR A 1 376 ? -18.341 -10.640 30.096 1.00 93.75 376 THR A O 1
ATOM 2946 N N . GLN A 1 377 ? -18.085 -8.710 28.983 1.00 94.56 377 GLN A N 1
ATOM 2947 C CA . GLN A 1 377 ? -19.508 -8.366 28.966 1.00 94.56 377 GLN A CA 1
ATOM 2948 C C . GLN A 1 377 ? -20.254 -8.958 27.766 1.00 94.56 377 GLN A C 1
ATOM 2950 O O . GLN A 1 377 ? -21.472 -9.104 27.837 1.00 94.56 377 GLN A O 1
ATOM 2955 N N . ILE A 1 378 ? -19.552 -9.325 26.689 1.00 94.06 378 ILE A N 1
ATOM 2956 C CA . ILE A 1 378 ? -20.132 -10.138 25.616 1.00 94.06 378 ILE A CA 1
ATOM 2957 C C . ILE A 1 378 ? -20.128 -11.594 26.093 1.00 94.06 378 ILE A C 1
ATOM 2959 O O . ILE A 1 378 ? -19.071 -12.219 26.214 1.00 94.06 378 ILE A O 1
ATOM 2963 N N . GLY A 1 379 ? -21.311 -12.127 26.403 1.00 89.06 379 GLY A N 1
ATOM 2964 C CA . GLY A 1 379 ? -21.465 -13.482 26.931 1.00 89.06 379 GLY A CA 1
ATOM 2965 C C . GLY A 1 379 ? -20.971 -14.559 25.959 1.00 89.06 379 GLY A C 1
ATOM 2966 O O . GLY A 1 379 ? -21.008 -14.391 24.744 1.00 89.06 379 GLY A O 1
ATOM 2967 N N . CYS A 1 380 ? -20.538 -15.711 26.480 1.00 87.38 380 CYS A N 1
ATOM 2968 C CA . CYS A 1 380 ? -20.201 -16.872 25.641 1.00 87.38 380 CYS A CA 1
ATOM 2969 C C . CYS A 1 380 ? -21.399 -17.472 24.903 1.00 87.38 380 CYS A C 1
ATOM 2971 O O . CYS A 1 380 ? -21.213 -18.177 23.917 1.00 87.38 380 CYS A O 1
ATOM 2973 N N . THR A 1 381 ? -22.598 -17.159 25.375 1.00 89.19 381 THR A N 1
ATOM 2974 C CA . THR A 1 381 ? -23.886 -17.539 24.803 1.00 89.19 381 THR A CA 1
ATOM 2975 C C . THR A 1 381 ? -24.516 -16.412 23.982 1.00 89.19 381 THR A C 1
ATOM 2977 O O . THR A 1 381 ? -25.668 -16.528 23.571 1.00 89.19 381 THR A O 1
ATOM 2980 N N . ASP A 1 382 ? -23.795 -15.310 23.752 1.00 88.88 382 ASP A N 1
ATOM 2981 C CA . ASP A 1 382 ? -24.269 -14.226 22.900 1.00 88.88 382 ASP A CA 1
ATOM 2982 C C . ASP A 1 382 ? -24.074 -14.596 21.425 1.00 88.88 382 ASP A C 1
ATOM 2984 O O . ASP A 1 382 ? -22.986 -14.472 20.858 1.00 88.88 382 ASP A O 1
ATOM 2988 N N . TRP A 1 383 ? -25.152 -15.090 20.818 1.00 87.12 383 TRP A N 1
ATOM 2989 C CA . TRP A 1 383 ? -25.184 -15.546 19.428 1.00 87.12 383 TRP A CA 1
ATOM 2990 C C . TRP A 1 383 ? -25.569 -14.450 18.432 1.00 87.12 383 TRP A C 1
ATOM 2992 O O . TRP A 1 383 ? -25.808 -14.746 17.260 1.00 87.12 383 TRP A O 1
ATOM 3002 N N . ARG A 1 384 ? -25.634 -13.182 18.865 1.00 93.88 384 ARG A N 1
ATOM 3003 C CA . ARG A 1 384 ? -25.847 -12.060 17.944 1.00 93.88 384 ARG A CA 1
ATOM 3004 C C . ARG A 1 384 ? -24.749 -12.047 16.883 1.00 93.88 384 ARG A C 1
ATOM 3006 O O . ARG A 1 384 ? -23.600 -12.416 17.143 1.00 93.88 384 ARG A O 1
ATOM 3013 N N . PHE A 1 385 ? -25.113 -11.639 15.668 1.00 93.00 385 PHE A N 1
ATOM 3014 C CA . PHE A 1 385 ? -24.205 -11.660 14.525 1.00 93.00 385 PHE A CA 1
ATOM 3015 C C . PHE A 1 385 ? -22.878 -10.978 14.878 1.00 93.00 385 PHE A C 1
ATOM 3017 O O . PHE A 1 385 ? -22.872 -9.858 15.369 1.00 93.00 385 PHE A O 1
ATOM 3024 N N . TYR A 1 386 ? -21.754 -11.663 14.646 1.00 95.25 386 TYR A N 1
ATOM 3025 C CA . TYR A 1 386 ? -20.391 -11.202 14.952 1.00 95.25 386 TYR A CA 1
ATOM 3026 C C . TYR A 1 386 ? -19.998 -11.049 16.438 1.00 95.25 386 TYR A C 1
ATOM 3028 O O . TYR A 1 386 ? -18.805 -10.881 16.709 1.00 95.25 386 TYR A O 1
ATOM 3036 N N . ALA A 1 387 ? -20.911 -11.186 17.407 1.00 95.75 387 ALA A N 1
ATOM 3037 C CA . ALA A 1 387 ? -20.602 -11.010 18.833 1.00 95.75 387 ALA A CA 1
ATOM 3038 C C . ALA A 1 387 ? -19.473 -11.938 19.339 1.00 95.75 387 ALA A C 1
ATOM 3040 O O . ALA A 1 387 ? -18.511 -11.430 19.932 1.00 95.75 387 ALA A O 1
ATOM 3041 N N . PRO A 1 388 ? -19.453 -13.253 19.013 1.00 95.19 388 PRO A N 1
ATOM 3042 C CA . PRO A 1 388 ? -18.343 -14.124 19.404 1.00 95.19 388 PRO A CA 1
ATOM 3043 C C . PRO A 1 388 ? -16.997 -13.684 18.809 1.00 95.19 388 PRO A C 1
ATOM 3045 O O . PRO A 1 388 ? -15.967 -13.749 19.484 1.00 95.19 388 PRO A O 1
ATOM 3048 N N . LYS A 1 389 ? -16.994 -13.190 17.560 1.00 95.56 389 LYS A N 1
ATOM 3049 C CA . LYS A 1 389 ? -15.784 -12.696 16.881 1.00 95.56 389 LYS A CA 1
ATOM 3050 C C . LYS A 1 389 ? -15.268 -11.412 17.530 1.00 95.56 389 LYS A C 1
ATOM 3052 O O . LYS A 1 389 ? -14.066 -11.310 17.766 1.00 95.56 389 LYS A O 1
ATOM 3057 N N . ALA A 1 390 ? -16.150 -10.464 17.851 1.00 96.12 390 ALA A N 1
ATOM 3058 C CA . ALA A 1 390 ? -15.795 -9.225 18.543 1.00 96.12 390 ALA A CA 1
ATOM 3059 C C . ALA A 1 390 ? -15.193 -9.508 19.929 1.00 96.12 390 ALA A C 1
ATOM 3061 O O . ALA A 1 390 ? -14.115 -9.004 20.245 1.00 96.12 390 ALA A O 1
ATOM 3062 N N . ARG A 1 391 ? -15.818 -10.396 20.711 1.00 96.31 391 ARG A N 1
ATOM 3063 C CA . ARG A 1 391 ? -15.321 -10.834 22.023 1.00 96.31 391 ARG A CA 1
ATOM 3064 C C . ARG A 1 391 ? -13.936 -11.475 21.939 1.00 96.31 391 ARG A C 1
ATOM 3066 O O . ARG A 1 391 ? -13.018 -11.076 22.657 1.00 96.31 391 ARG A O 1
ATOM 3073 N N . ASN A 1 392 ? -13.773 -12.453 21.046 1.00 95.56 392 ASN A N 1
ATOM 3074 C CA . ASN A 1 392 ? -12.505 -13.164 20.880 1.00 95.56 392 ASN A CA 1
ATOM 3075 C C . ASN A 1 392 ? -11.404 -12.208 20.398 1.00 95.56 392 ASN A C 1
ATOM 3077 O O . ASN A 1 392 ? -10.280 -12.257 20.896 1.00 95.56 392 ASN A O 1
ATOM 3081 N N . LYS A 1 393 ? -11.733 -11.288 19.481 1.00 96.19 393 LYS A N 1
ATOM 3082 C CA . LYS A 1 393 ? -10.788 -10.270 19.017 1.00 96.19 393 LYS A CA 1
ATOM 3083 C C . LYS A 1 393 ? -10.392 -9.314 20.137 1.00 96.19 393 LYS A C 1
ATOM 3085 O O . LYS A 1 393 ? -9.204 -9.054 20.286 1.00 96.19 393 LYS A O 1
ATOM 3090 N N . ALA A 1 394 ? -11.338 -8.853 20.956 1.00 96.50 394 ALA A N 1
ATOM 3091 C CA . ALA A 1 394 ? -11.042 -8.006 22.109 1.00 96.50 394 ALA A CA 1
ATOM 3092 C C . ALA A 1 394 ? -10.080 -8.694 23.092 1.00 96.50 394 ALA A C 1
ATOM 3094 O O . ALA A 1 394 ? -9.095 -8.094 23.519 1.00 96.50 394 ALA A O 1
ATOM 3095 N N . SER A 1 395 ? -10.320 -9.977 23.388 1.00 94.94 395 SER A N 1
ATOM 3096 C CA . SER A 1 395 ? -9.433 -10.785 24.232 1.00 94.94 395 SER A CA 1
ATOM 3097 C C . SER A 1 395 ? -8.027 -10.917 23.638 1.00 94.94 395 SER A C 1
ATOM 3099 O O . SER A 1 395 ? -7.038 -10.728 24.344 1.00 94.94 395 SER A O 1
ATOM 3101 N N . TYR A 1 396 ? -7.927 -11.201 22.336 1.00 94.62 396 TYR A N 1
ATOM 3102 C CA . TYR A 1 396 ? -6.648 -11.311 21.631 1.00 94.62 396 TYR A CA 1
ATOM 3103 C C . TYR A 1 396 ? -5.848 -9.999 21.669 1.00 94.62 396 TYR A C 1
ATOM 3105 O O . TYR A 1 396 ? -4.666 -9.992 22.013 1.00 94.62 396 TYR A O 1
ATOM 3113 N N . LEU A 1 397 ? -6.495 -8.869 21.363 1.00 93.56 397 LEU A N 1
ATOM 3114 C CA . LEU A 1 397 ? -5.854 -7.551 21.382 1.00 93.56 397 LEU A CA 1
ATOM 3115 C C . LEU A 1 397 ? -5.401 -7.166 22.796 1.00 93.56 397 LEU A C 1
ATOM 3117 O O . LEU A 1 397 ? -4.301 -6.640 22.979 1.00 93.56 397 LEU A O 1
ATOM 3121 N N . LEU A 1 398 ? -6.202 -7.501 23.813 1.00 91.50 398 LEU A N 1
ATOM 3122 C CA . LEU A 1 398 ? -5.842 -7.267 25.208 1.00 91.50 398 LEU A CA 1
ATOM 3123 C C . LEU A 1 398 ? -4.549 -8.008 25.580 1.00 91.50 398 LEU A C 1
ATOM 3125 O O . LEU A 1 398 ? -3.650 -7.391 26.151 1.00 91.50 398 LEU A O 1
ATOM 3129 N N . GLN A 1 399 ? -4.412 -9.282 25.200 1.00 86.31 399 GLN A N 1
ATOM 3130 C CA . GLN A 1 399 ? -3.191 -10.068 25.430 1.00 86.31 399 GLN A CA 1
ATOM 3131 C C . GLN A 1 399 ? -1.978 -9.480 24.692 1.00 86.31 399 GLN A C 1
ATOM 3133 O O . GLN A 1 399 ? -0.919 -9.289 25.293 1.00 86.31 399 GLN A O 1
ATOM 3138 N N . GLY A 1 400 ? -2.143 -9.108 23.419 1.00 74.56 400 GLY A N 1
ATOM 3139 C CA . GLY A 1 400 ? -1.080 -8.482 22.626 1.00 74.56 400 GLY A CA 1
ATOM 3140 C C . GLY A 1 400 ? -0.601 -7.144 23.202 1.00 74.56 400 GLY A C 1
ATOM 3141 O O . GLY A 1 400 ? 0.595 -6.853 23.199 1.00 74.56 400 GLY A O 1
ATOM 3142 N N . SER A 1 401 ? -1.508 -6.341 23.765 1.00 62.00 401 SER A N 1
ATOM 3143 C CA . SER A 1 401 ? -1.157 -5.072 24.414 1.00 62.00 401 SER A CA 1
ATOM 3144 C C . SER A 1 401 ? -0.307 -5.263 25.680 1.00 62.00 401 SER A C 1
ATOM 3146 O O . SER A 1 401 ? 0.538 -4.424 26.001 1.00 62.00 401 SER A O 1
ATOM 3148 N N . ILE A 1 402 ? -0.492 -6.371 26.404 1.00 59.00 402 ILE A N 1
ATOM 3149 C CA . ILE A 1 402 ? 0.259 -6.689 27.625 1.00 59.00 402 ILE A CA 1
ATOM 3150 C C . ILE A 1 402 ? 1.711 -7.046 27.278 1.00 59.00 402 ILE A C 1
ATOM 3152 O O . ILE A 1 402 ? 2.625 -6.490 27.882 1.00 59.00 402 ILE A O 1
ATOM 3156 N N . LEU A 1 403 ? 1.923 -7.861 26.241 1.00 53.22 403 LEU A N 1
ATOM 3157 C CA . LEU A 1 403 ? 3.257 -8.253 25.761 1.00 53.22 403 LEU A CA 1
ATOM 3158 C C . LEU A 1 403 ? 4.063 -7.074 25.187 1.00 53.22 403 LEU A C 1
ATOM 3160 O O . LEU A 1 403 ? 5.267 -6.975 25.399 1.00 53.22 403 LEU A O 1
ATOM 3164 N N . LYS A 1 404 ? 3.405 -6.116 24.521 1.00 54.53 404 LYS A N 1
ATOM 3165 C CA . LYS A 1 404 ? 4.071 -4.909 23.986 1.00 54.53 404 LYS A CA 1
ATOM 3166 C C . LYS A 1 404 ? 4.621 -3.969 25.073 1.00 54.53 404 LYS A C 1
ATOM 3168 O O . LYS A 1 404 ? 5.458 -3.124 24.768 1.00 54.53 404 LYS A O 1
ATOM 3173 N N . LYS A 1 405 ? 4.167 -4.097 26.329 1.00 48.44 405 LYS A N 1
ATOM 3174 C CA . LYS A 1 405 ? 4.696 -3.335 27.476 1.00 48.44 405 LYS A CA 1
ATOM 3175 C C . LYS A 1 405 ? 5.965 -3.978 28.053 1.00 48.44 405 LYS A C 1
ATOM 3177 O O . LYS A 1 405 ? 6.841 -3.255 28.505 1.00 48.44 405 LYS A O 1
ATOM 3182 N N . SER A 1 406 ? 6.098 -5.308 27.999 1.00 35.09 406 SER A N 1
ATOM 3183 C CA . SER A 1 406 ? 7.235 -6.023 28.601 1.00 35.09 406 SER A CA 1
ATOM 3184 C C . SER A 1 406 ? 8.511 -5.986 27.758 1.00 35.09 406 SER A C 1
ATOM 3186 O O . SER A 1 406 ? 9.601 -6.090 28.306 1.00 35.09 406 SER A O 1
ATOM 3188 N N . SER A 1 407 ? 8.418 -5.783 26.441 1.00 40.66 407 SER A N 1
ATOM 3189 C CA . SER A 1 407 ? 9.595 -5.702 25.559 1.00 40.66 407 SER A CA 1
ATOM 3190 C C . SER A 1 407 ? 10.396 -4.393 25.681 1.00 40.66 407 SER A C 1
ATOM 3192 O O . SER A 1 407 ? 11.368 -4.213 24.956 1.00 40.66 407 SER A O 1
ATOM 3194 N N . GLY A 1 408 ? 9.978 -3.462 26.548 1.00 38.25 408 GLY A N 1
ATOM 3195 C CA . GLY A 1 408 ? 10.695 -2.215 26.849 1.00 38.25 408 GLY A CA 1
ATOM 3196 C C . GLY A 1 408 ? 11.408 -2.198 28.206 1.00 38.25 408 GLY A C 1
ATOM 3197 O O . GLY A 1 408 ? 12.192 -1.288 28.444 1.00 38.25 408 GLY A O 1
ATOM 3198 N N . ASP A 1 409 ? 11.179 -3.199 29.064 1.00 32.22 409 ASP A N 1
ATOM 3199 C CA . ASP A 1 409 ? 11.731 -3.277 30.430 1.00 32.22 409 ASP A CA 1
ATOM 3200 C C . ASP A 1 409 ? 12.872 -4.307 30.539 1.00 32.22 409 ASP A C 1
ATOM 3202 O O . ASP A 1 409 ? 13.067 -4.975 31.554 1.00 32.22 409 ASP A O 1
ATOM 3206 N N . GLY A 1 410 ? 13.671 -4.431 29.477 1.00 31.38 410 GLY A N 1
ATOM 3207 C CA . GLY A 1 410 ? 14.913 -5.199 29.480 1.00 31.38 410 GLY A CA 1
ATOM 3208 C C . GLY A 1 410 ? 16.018 -4.489 30.263 1.00 31.38 410 GLY A C 1
ATOM 3209 O O . GLY A 1 410 ? 17.026 -4.095 29.683 1.00 31.38 410 GLY A O 1
ATOM 3210 N N . LYS A 1 411 ? 15.853 -4.321 31.581 1.00 29.44 411 LYS A N 1
ATOM 3211 C CA . LYS A 1 411 ? 17.012 -4.154 32.461 1.00 29.44 411 LYS A CA 1
ATOM 3212 C C . LYS A 1 411 ? 17.725 -5.496 32.529 1.00 29.44 411 LYS A C 1
ATOM 3214 O O . LYS A 1 411 ? 17.147 -6.501 32.931 1.00 29.44 411 LYS A O 1
ATOM 3219 N N . SER A 1 412 ? 18.990 -5.481 32.130 1.00 31.81 412 SER A N 1
ATOM 3220 C CA . SER A 1 412 ? 19.958 -6.539 32.379 1.00 31.81 412 SER A CA 1
ATOM 3221 C C . SER A 1 412 ? 19.870 -7.013 33.833 1.00 31.81 412 SER A C 1
ATOM 3223 O O . SER A 1 412 ? 20.281 -6.297 34.747 1.00 31.81 412 SER A O 1
ATOM 3225 N N . CYS A 1 413 ? 19.383 -8.228 34.050 1.00 25.39 413 CYS A N 1
ATOM 3226 C CA . CYS A 1 413 ? 19.746 -8.986 35.235 1.00 25.39 413 CYS A CA 1
ATOM 3227 C C . CYS A 1 413 ? 20.796 -10.003 34.806 1.00 25.39 413 CYS A C 1
ATOM 3229 O O . CYS A 1 413 ? 20.481 -11.070 34.291 1.00 25.39 413 CYS A O 1
ATOM 3231 N N . VAL A 1 414 ? 22.055 -9.613 34.997 1.00 30.53 414 VAL A N 1
ATOM 3232 C CA . VAL A 1 414 ? 23.170 -10.547 35.122 1.00 30.53 414 VAL A CA 1
ATOM 3233 C C . VAL A 1 414 ? 22.944 -11.345 36.403 1.00 30.53 414 VAL A C 1
ATOM 3235 O O . VAL A 1 414 ? 22.889 -10.759 37.488 1.00 30.53 414 VAL A O 1
ATOM 3238 N N . ARG A 1 415 ? 22.837 -12.665 36.272 1.00 30.52 415 ARG A N 1
ATOM 3239 C CA . ARG A 1 415 ? 23.460 -13.619 37.187 1.00 30.52 415 ARG A CA 1
ATOM 3240 C C . ARG A 1 415 ? 23.759 -14.909 36.455 1.00 30.52 415 ARG A C 1
ATOM 3242 O O . ARG A 1 415 ? 22.833 -15.410 35.783 1.00 30.52 415 ARG A O 1
#

Sequence (415 aa):
MLETMYPHGVNNFLDARSTLTLSSVYHFQSTRCFPFLDHQPLSYSSLQNPPSNLSNGGVENCHLLQSFSAIEDIGFDLEMHQGEGFLEGMLLDGWLLNLVRICGFVEDSVASWTLTNLLHSPNEKLQVSAADFWDGILSLDEAGEPLVNLGYFPSYSVLKRAMLSYGYLFDTSGTKASISGSTAAGGPDDSLPHNIIAWLRVVSACCKIRKVHSIFSPSEAEELLAIAISLFLDRRLEGLLLVLGDCLNSLILYFNTSEWETSCVMVAESIAQRVTLDLNCLRVVDCITGTNKRSKILRSQVALQLLKISFGLKVANVEKILKLVTSINVKEKECDFFRLYVYLVLMDNLLFSSDAFRDKTGMVDAWRNYLRNCSTQIGCTDWRFYAPKARNKASYLLQGSILKKSSGDGKSCVR

Organism: Zea mays (NCBI:txid4577)

Foldseek 3Di:
DDDDDDDDDDDDDPDDPVVVVVVVVCVVPVPDPDDDDDDDDDDDDQDFDDFDDDPLCRQVPFPLVVVVVPPPPDPDDQPSNVPVVSLLVCLLVVVVLVSQLVVQEDDPSSLVRLVSCLLRNPDPSSVVSSLVSLLSQLDADPVRHGSHHYPDADALVNLVVSCVSVVLDDDPPPDPDDDDDDDDDDDPDLDQPSNVLSSLSSLLSQLSSCVVPNRDDLVSLLVVLLSLLSVLLNPSCPVVLVSSLSSNVSSLSSDDPVSLVVSLLVSLLSNLVVDDLAVSLVSSLVSLPDPDQSSLSSSLNNLQNNLCVVVVHPDRDLVVSLVVLLPQDPPDPPRDLRSNQSNLSSNLSNQPSHCPNVPVVVSLVSNLVSLVCLLPVLDPPNPPPNSVVSNVSSVVSNVVSVVVVVVVPPDDDDD

Radius of gyration: 26.47 Å; Cα contacts (8 Å, |Δi|>4): 423; chains: 1; bounding box: 69×48×80 Å

Nearest PDB structures (foldseek):
  3ifq-assembly1_A  TM=2.451E-01  e=1.346E-01  Homo sapiens
  3nmx-assembly1_A  TM=2.581E-01  e=5.418E-01  Homo sapiens
  6tyl-assembly2_F  TM=2.735E-01  e=6.928E-01  Rattus norvegicus
  3q15-assembly2_B-3  TM=2.270E-01  e=6.383E-01  Bacillus subtilis
  3q15-assembly1_A-2  TM=1.468E-01  e=1.706E+00  Bacillus subtilis

Solvent-accessible surface area (backbone atoms only — not comparable to full-atom values): 24650 Å² total; per-residue (Å²): 139,81,88,88,85,82,85,90,87,86,90,88,88,86,79,80,71,72,60,62,60,49,50,55,54,50,57,61,62,74,75,62,91,72,84,88,73,95,70,83,78,86,84,76,77,73,63,81,69,80,66,83,74,77,60,99,69,52,55,80,66,30,62,73,58,51,59,53,70,68,45,86,85,60,96,63,87,76,62,52,89,55,34,67,63,43,54,49,50,31,35,62,72,46,50,46,50,54,50,30,58,75,71,36,43,45,53,43,70,59,44,51,48,38,51,41,31,24,61,50,46,89,48,63,65,50,20,50,32,25,36,53,38,52,57,60,53,59,34,57,49,97,89,64,47,71,64,33,48,66,72,49,76,87,45,66,70,58,57,54,50,50,40,42,45,68,49,81,45,82,73,86,64,88,69,84,74,79,88,74,88,74,82,81,77,87,67,95,68,89,71,69,65,61,45,56,55,38,50,39,49,53,54,24,39,53,32,67,41,35,88,81,47,70,73,61,56,72,70,53,46,32,51,51,44,38,50,57,53,52,50,74,69,44,73,90,46,61,91,40,51,66,59,52,46,54,24,48,51,28,48,68,62,48,50,53,77,79,52,38,68,54,45,40,53,54,28,17,46,57,43,36,74,74,47,62,100,52,73,61,46,51,50,53,43,59,68,48,67,50,89,50,71,65,34,17,43,38,28,14,41,29,26,45,35,40,51,23,58,77,69,70,46,94,65,84,47,70,69,62,50,49,53,56,61,66,62,62,54,76,80,47,88,86,51,58,26,57,60,48,35,51,49,55,54,32,52,49,35,36,48,64,47,30,74,90,41,67,84,43,53,72,60,53,50,54,50,48,53,42,26,51,46,43,38,67,63,44,50,97,82,41,79,56,73,46,35,58,58,30,22,52,49,24,46,51,52,46,53,54,56,56,56,67,58,58,78,74,67,78,69,86,78,88,128